Protein AF-A0AAV7Y7M2-F1 (afdb_monomer)

Nearest PDB structures (foldseek):
  2f4o-assembly1_A  TM=9.051E-01  e=4.901E-26  Mus musculus
  2f4m-assembly1_A  TM=9.149E-01  e=8.795E-26  Mus musculus
  1x3z-assembly1_A  TM=7.354E-01  e=5.467E-20  Saccharomyces cerevisiae
  8ebv-assembly1_H  TM=8.041E-01  e=4.216E-08  Homo sapiens
  8ebw-assembly1_H  TM=7.944E-01  e=9.358E-08  Homo sapiens

pLDDT: mean 77.37, std 21.57, range [23.8, 98.81]

Structure (mmCIF, N/CA/C/O backbone):
data_AF-A0AAV7Y7M2-F1
#
_entry.id   AF-A0AAV7Y7M2-F1
#
loop_
_atom_site.group_PDB
_atom_site.id
_atom_site.type_symbol
_atom_site.label_atom_id
_atom_site.label_alt_id
_atom_site.label_comp_id
_atom_site.label_asym_id
_atom_site.label_entity_id
_atom_site.label_seq_id
_atom_site.pdbx_PDB_ins_code
_atom_site.Cartn_x
_atom_site.Cartn_y
_atom_site.Cartn_z
_atom_site.occupancy
_atom_site.B_iso_or_equiv
_atom_site.auth_seq_id
_atom_site.auth_comp_id
_atom_site.auth_asym_id
_atom_site.auth_atom_id
_atom_site.pdbx_PDB_model_num
ATOM 1 N N . MET A 1 1 ? 37.885 30.748 18.394 1.00 51.47 1 MET A N 1
ATOM 2 C CA . MET A 1 1 ? 38.667 31.219 17.235 1.00 51.47 1 MET A CA 1
ATOM 3 C C . MET A 1 1 ? 37.695 31.747 16.184 1.00 51.47 1 MET A C 1
ATOM 5 O O . MET A 1 1 ? 36.644 31.141 15.998 1.00 51.47 1 MET A O 1
ATOM 9 N N . GLU A 1 2 ? 37.983 32.897 15.575 1.00 56.88 2 GLU A N 1
ATOM 10 C CA . GLU A 1 2 ? 37.135 33.511 14.542 1.00 56.88 2 GLU A CA 1
ATOM 11 C C . GLU A 1 2 ? 37.527 33.010 13.152 1.00 56.88 2 GLU A C 1
ATOM 13 O O . GLU A 1 2 ? 38.705 32.950 12.805 1.00 56.88 2 GLU A O 1
ATOM 18 N N . PHE A 1 3 ? 36.530 32.658 12.352 1.00 58.47 3 PHE A N 1
ATOM 19 C CA . PHE A 1 3 ? 36.706 32.152 11.000 1.00 58.47 3 PHE A CA 1
ATOM 20 C C . PHE A 1 3 ? 35.777 32.885 10.052 1.00 58.47 3 PHE A C 1
ATOM 22 O O . PHE A 1 3 ? 34.913 33.660 10.449 1.00 58.47 3 PHE A O 1
ATOM 29 N N . SER A 1 4 ? 35.962 32.659 8.762 1.00 62.00 4 SER A N 1
ATOM 30 C CA . SER A 1 4 ? 35.078 33.212 7.750 1.00 62.00 4 SER A CA 1
ATOM 31 C C . SER A 1 4 ? 35.020 32.307 6.534 1.00 62.00 4 SER A C 1
ATOM 33 O O . SER A 1 4 ? 36.018 31.693 6.160 1.00 62.00 4 SER A O 1
ATOM 35 N N . VAL A 1 5 ? 33.846 32.226 5.920 1.00 58.38 5 VAL A N 1
ATOM 36 C CA . VAL A 1 5 ? 33.665 31.602 4.612 1.00 58.38 5 VAL A CA 1
ATOM 37 C C . VAL A 1 5 ? 33.681 32.708 3.568 1.00 58.38 5 VAL A C 1
ATOM 39 O O . VAL A 1 5 ? 32.891 33.652 3.634 1.00 58.38 5 VAL A O 1
ATOM 42 N N . LYS A 1 6 ? 34.606 32.617 2.615 1.00 59.62 6 LYS A N 1
ATOM 43 C CA . LYS A 1 6 ? 34.730 33.566 1.509 1.00 59.62 6 LYS A CA 1
ATOM 44 C C . LYS A 1 6 ? 34.154 32.956 0.232 1.00 59.62 6 LYS A C 1
ATOM 46 O O . LYS A 1 6 ? 34.454 31.812 -0.102 1.00 59.62 6 LYS A O 1
ATOM 51 N N . TYR A 1 7 ? 33.344 33.734 -0.480 1.00 57.78 7 TYR A N 1
ATOM 52 C CA . TYR A 1 7 ? 32.805 33.395 -1.795 1.00 57.78 7 TYR A CA 1
ATOM 53 C C . TYR A 1 7 ? 32.753 34.652 -2.666 1.00 57.78 7 TYR A C 1
ATOM 55 O O . TYR A 1 7 ? 32.056 35.619 -2.343 1.00 57.78 7 TYR A O 1
ATOM 63 N N . LYS A 1 8 ? 33.501 34.638 -3.778 1.00 65.06 8 LYS A N 1
ATOM 64 C CA . LYS A 1 8 ? 33.769 35.827 -4.607 1.00 65.06 8 LYS A CA 1
ATOM 65 C C . LYS A 1 8 ? 34.342 36.965 -3.735 1.00 65.06 8 LYS A C 1
ATOM 67 O O . LYS A 1 8 ? 35.256 36.724 -2.948 1.00 65.06 8 LYS A O 1
ATOM 72 N N . GLU A 1 9 ? 33.817 38.185 -3.835 1.00 55.78 9 GLU A N 1
ATOM 73 C CA . GLU A 1 9 ? 34.267 39.328 -3.019 1.00 55.78 9 GLU A CA 1
ATOM 74 C C . GLU A 1 9 ? 33.615 39.393 -1.629 1.00 55.78 9 GLU A C 1
ATOM 76 O O . GLU A 1 9 ? 33.976 40.234 -0.808 1.00 55.78 9 GLU A O 1
ATOM 81 N N . ARG A 1 10 ? 32.666 38.495 -1.328 1.00 49.94 10 ARG A N 1
ATOM 82 C CA . ARG A 1 10 ? 31.962 38.482 -0.043 1.00 49.94 10 ARG A CA 1
ATOM 83 C C . ARG A 1 10 ? 32.659 37.555 0.945 1.00 49.94 10 ARG A C 1
ATOM 85 O O . ARG A 1 10 ? 32.963 36.402 0.637 1.00 49.94 10 ARG A O 1
ATOM 92 N N . LYS A 1 11 ? 32.877 38.066 2.155 1.00 59.56 11 LYS A N 1
ATOM 93 C CA . LYS A 1 11 ? 33.480 37.351 3.279 1.00 59.56 11 LYS A CA 1
ATOM 94 C C . LYS A 1 11 ? 32.476 37.309 4.425 1.00 59.56 11 LYS A C 1
ATOM 96 O O . LYS A 1 11 ? 32.002 38.355 4.854 1.00 59.56 11 LYS A O 1
ATOM 101 N N . ILE A 1 12 ? 32.128 36.108 4.877 1.00 55.62 12 ILE A N 1
ATOM 102 C CA . ILE A 1 12 ? 31.074 35.893 5.871 1.00 55.62 12 ILE A CA 1
ATOM 103 C C . ILE A 1 12 ? 31.715 35.299 7.128 1.00 55.62 12 ILE A C 1
ATOM 105 O O . ILE A 1 12 ? 32.116 34.133 7.100 1.00 55.62 12 ILE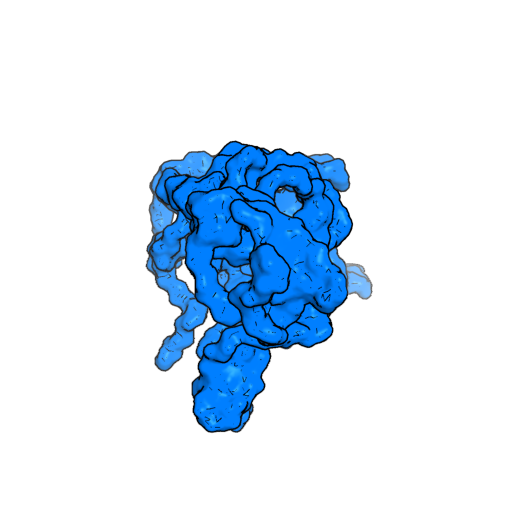 A O 1
ATOM 109 N N . PRO A 1 13 ? 31.878 36.084 8.205 1.00 50.44 13 PRO A N 1
ATOM 110 C CA . PRO A 1 13 ? 32.515 35.617 9.428 1.00 50.44 13 PRO A CA 1
ATOM 111 C C . PRO A 1 13 ? 31.592 34.711 10.253 1.00 50.44 13 PRO A C 1
ATOM 113 O O . PRO A 1 13 ? 30.372 34.862 10.238 1.00 50.44 13 PRO A O 1
ATOM 116 N N . PHE A 1 14 ? 32.188 33.777 10.990 1.00 49.78 14 PHE A N 1
ATOM 117 C CA . PHE A 1 14 ? 31.533 32.902 11.956 1.00 49.78 14 PHE A CA 1
ATOM 118 C C . PHE A 1 14 ? 32.547 32.454 13.022 1.00 49.78 14 PHE A C 1
ATOM 120 O O . PHE A 1 14 ? 33.736 32.290 12.747 1.00 49.78 14 PHE A O 1
ATOM 127 N N . VAL A 1 15 ? 32.107 32.300 14.269 1.00 46.91 15 VAL A N 1
ATOM 128 C CA . VAL A 1 15 ? 33.004 32.037 15.410 1.00 46.91 15 VAL A CA 1
ATOM 129 C C . VAL A 1 15 ? 32.936 30.575 15.795 1.00 46.91 15 VAL A C 1
ATOM 131 O O . VAL A 1 15 ? 31.907 29.937 15.629 1.00 46.91 15 VAL A O 1
ATOM 134 N N . LEU A 1 16 ? 34.026 30.026 16.318 1.00 49.97 16 LEU A N 1
ATOM 135 C CA . LEU A 1 16 ? 34.132 28.620 16.662 1.00 49.97 16 LEU A CA 1
ATOM 136 C C . LEU A 1 16 ? 34.765 28.454 18.052 1.00 49.97 16 LEU A C 1
ATOM 138 O O . LEU A 1 16 ? 35.896 28.887 18.271 1.00 49.97 16 LEU A O 1
ATOM 142 N N . LYS A 1 17 ? 34.049 27.867 19.018 1.00 51.28 17 LYS A N 1
ATOM 143 C CA . LYS A 1 17 ? 34.602 27.517 20.350 1.00 51.28 17 LYS A CA 1
ATOM 144 C C . LYS A 1 17 ? 35.594 26.311 20.257 1.00 51.28 17 LYS A C 1
ATOM 146 O O . LYS A 1 17 ? 35.576 25.577 19.266 1.00 51.28 17 LYS A O 1
ATOM 151 N N . PRO A 1 18 ? 36.488 26.116 21.249 1.00 43.56 18 PRO A N 1
ATOM 152 C CA . PRO A 1 18 ? 37.684 25.259 21.118 1.00 43.56 18 PRO A CA 1
ATOM 153 C C . PRO A 1 18 ? 37.444 23.740 21.054 1.00 43.56 18 PRO A C 1
ATOM 155 O O . PRO A 1 18 ? 38.282 23.005 20.556 1.00 43.56 18 PRO A O 1
ATOM 158 N N . GLU A 1 19 ? 36.308 23.258 21.555 1.00 44.62 19 GLU A N 1
ATOM 159 C CA . GLU A 1 19 ? 36.073 21.832 21.862 1.00 44.62 19 GLU A CA 1
ATOM 160 C C . GLU A 1 19 ? 35.420 21.051 20.706 1.00 44.62 19 GLU A C 1
ATOM 162 O O . GLU A 1 19 ? 35.136 19.854 20.815 1.00 44.62 19 GLU A O 1
ATOM 167 N N . THR A 1 20 ? 35.062 21.738 19.623 1.00 48.12 20 THR A N 1
ATOM 168 C CA . THR A 1 20 ? 33.999 21.234 18.755 1.00 48.12 20 THR A CA 1
ATOM 169 C C . THR A 1 20 ? 34.408 20.052 17.898 1.00 48.12 20 THR A C 1
ATOM 171 O O . THR A 1 20 ? 35.504 20.004 17.367 1.00 48.12 20 THR A O 1
ATOM 174 N N . SER A 1 21 ? 33.497 19.119 17.651 1.00 44.38 21 SER A N 1
ATOM 175 C CA . SER A 1 21 ? 33.827 17.904 16.907 1.00 44.38 21 SER A CA 1
ATOM 176 C C . SER A 1 21 ? 33.782 18.107 15.392 1.00 44.38 21 SER A C 1
ATOM 178 O O . SER A 1 21 ? 32.763 18.543 14.898 1.00 44.38 21 SER A O 1
ATOM 180 N N . VAL A 1 22 ? 34.794 17.688 14.621 1.00 44.69 22 VAL A N 1
ATOM 181 C CA . VAL A 1 22 ? 34.881 17.749 13.132 1.00 44.69 22 VAL A CA 1
ATOM 182 C C . VAL A 1 22 ? 33.550 17.601 12.359 1.00 44.69 22 VAL A C 1
ATOM 184 O O . VAL A 1 22 ? 33.340 18.244 11.328 1.00 44.69 22 VAL A O 1
ATOM 187 N N . LEU A 1 23 ? 32.636 16.752 12.835 1.00 47.41 23 LEU A N 1
ATOM 188 C CA . LEU A 1 23 ? 31.330 16.503 12.228 1.00 47.41 23 LEU A CA 1
ATOM 189 C C . LEU A 1 23 ? 30.366 17.696 12.311 1.00 47.41 23 LEU A C 1
ATOM 191 O O . LEU A 1 23 ? 29.578 17.910 11.390 1.00 47.41 23 LEU A O 1
ATOM 195 N N . GLU A 1 24 ? 30.426 18.500 13.367 1.00 47.78 24 GLU A N 1
ATOM 196 C CA . GLU A 1 24 ? 29.650 19.734 13.432 1.00 47.78 24 GLU A CA 1
ATOM 197 C C . GLU A 1 24 ? 30.110 20.717 12.330 1.00 47.78 24 GLU A C 1
ATOM 199 O O . GLU A 1 24 ? 29.278 21.491 11.878 1.00 47.78 24 GLU A O 1
ATOM 204 N N . LEU A 1 25 ? 31.360 20.645 11.811 1.00 47.59 25 LEU A N 1
ATOM 205 C CA . LEU A 1 25 ? 32.115 21.635 10.954 1.00 47.59 25 LEU A CA 1
ATOM 206 C C . LEU A 1 25 ? 31.560 21.606 9.605 1.00 47.59 25 LEU A C 1
ATOM 208 O O . LEU A 1 25 ? 31.124 22.600 9.047 1.00 47.59 25 LEU A O 1
ATOM 212 N N . LYS A 1 26 ? 31.516 20.363 9.189 1.00 48.69 26 LYS A N 1
ATOM 213 C CA . LYS A 1 26 ? 30.744 19.863 8.110 1.00 48.69 26 LYS A CA 1
ATOM 214 C C . LYS A 1 26 ? 29.334 20.442 8.231 1.00 48.69 26 LYS A C 1
ATOM 216 O O . LYS A 1 26 ? 28.965 21.186 7.342 1.00 48.69 26 LYS A O 1
ATOM 221 N N . LYS A 1 27 ? 28.587 20.279 9.330 1.00 48.31 27 LYS A N 1
ATOM 222 C CA . LYS A 1 27 ? 27.229 20.866 9.435 1.00 48.31 27 LYS A CA 1
ATOM 223 C C . LYS A 1 27 ? 27.188 22.402 9.320 1.00 48.31 27 LYS A C 1
ATOM 225 O O . LYS A 1 27 ? 26.330 22.890 8.595 1.00 48.31 27 LYS A O 1
ATOM 230 N N . ILE A 1 28 ? 28.091 23.159 9.955 1.00 49.28 28 ILE A N 1
ATOM 231 C CA . ILE A 1 28 ? 28.124 24.634 9.856 1.00 49.28 28 ILE A CA 1
ATOM 232 C C . ILE A 1 28 ? 28.475 25.090 8.435 1.00 49.28 28 ILE A C 1
ATOM 234 O O . ILE A 1 28 ? 27.757 25.898 7.856 1.00 49.28 28 ILE A O 1
ATOM 238 N N . LEU A 1 29 ? 29.516 24.533 7.820 1.00 47.22 29 LEU A N 1
ATOM 239 C CA . LEU A 1 29 ? 29.937 24.883 6.458 1.00 47.22 29 LEU A CA 1
ATOM 240 C C . LEU A 1 29 ? 28.923 24.422 5.406 1.00 47.22 29 LEU A C 1
ATOM 242 O O . LEU A 1 29 ? 28.652 25.137 4.443 1.00 47.22 29 LEU A O 1
ATOM 246 N N . PHE A 1 30 ? 28.296 23.264 5.625 1.00 51.19 30 PHE A N 1
ATOM 247 C CA . PHE A 1 30 ? 27.217 22.748 4.784 1.00 51.19 30 PHE A CA 1
ATOM 248 C C . PHE A 1 30 ? 25.894 23.512 4.979 1.00 51.19 30 PHE A C 1
ATOM 250 O O . PHE A 1 30 ? 25.043 23.472 4.092 1.00 51.19 30 PHE A O 1
ATOM 257 N N . SER A 1 31 ? 25.724 24.257 6.081 1.00 45.84 31 SER A N 1
ATOM 258 C CA . SER A 1 31 ? 24.527 25.075 6.342 1.00 45.84 31 SER A CA 1
ATOM 259 C C . SER A 1 31 ? 24.452 26.358 5.502 1.00 45.84 31 SER A C 1
ATOM 261 O O . SER A 1 31 ? 23.353 26.875 5.287 1.00 45.84 31 SER A O 1
ATOM 263 N N . TYR A 1 32 ? 25.570 26.811 4.913 1.00 50.53 32 TYR A N 1
ATOM 264 C CA . TYR A 1 32 ? 25.621 27.897 3.914 1.00 50.53 32 TYR A CA 1
ATOM 265 C C . TYR A 1 32 ? 25.177 27.416 2.520 1.00 50.53 32 TYR A C 1
ATOM 267 O O . TYR A 1 32 ? 25.826 27.639 1.498 1.00 50.53 32 TYR A O 1
ATOM 275 N N . SER A 1 33 ? 24.035 26.738 2.521 1.00 42.16 33 SER A N 1
ATOM 276 C CA . SER A 1 33 ? 23.368 25.951 1.476 1.00 42.16 33 SER A CA 1
ATOM 277 C C . SER A 1 33 ? 23.138 26.640 0.122 1.00 42.16 33 SER A C 1
ATOM 279 O O . SER A 1 33 ? 22.814 25.960 -0.846 1.00 42.16 33 SER A O 1
ATOM 281 N N . ASN A 1 34 ? 23.363 27.953 0.014 1.00 42.12 34 ASN A N 1
ATOM 282 C CA . ASN A 1 34 ? 23.195 28.711 -1.232 1.00 42.12 34 ASN A CA 1
ATOM 283 C C . ASN A 1 34 ? 24.489 28.901 -2.039 1.00 42.12 34 ASN A C 1
ATOM 285 O O . ASN A 1 34 ? 24.455 29.495 -3.116 1.00 42.12 34 ASN A O 1
ATOM 289 N N . ILE A 1 35 ? 25.632 28.419 -1.545 1.00 46.06 35 ILE A N 1
ATOM 290 C CA . ILE A 1 35 ? 26.896 28.440 -2.285 1.00 46.06 35 ILE A CA 1
ATOM 291 C C . ILE A 1 35 ? 27.369 26.989 -2.442 1.00 46.06 35 ILE A C 1
ATOM 293 O O . ILE A 1 35 ? 27.536 26.308 -1.431 1.00 46.06 35 ILE A O 1
ATOM 297 N N . PRO A 1 36 ? 27.604 26.481 -3.664 1.00 47.09 36 PRO A N 1
ATOM 298 C CA . PRO A 1 36 ? 28.130 25.130 -3.855 1.00 47.09 36 PRO A CA 1
ATOM 299 C C . PRO A 1 36 ? 29.451 24.925 -3.097 1.00 47.09 36 PRO A C 1
ATOM 301 O O . PRO A 1 36 ? 30.331 25.780 -3.140 1.00 47.09 36 PRO A O 1
ATOM 304 N N . HIS A 1 37 ? 29.610 23.792 -2.408 1.00 50.22 37 HIS A N 1
ATOM 305 C CA . HIS A 1 37 ? 30.731 23.550 -1.478 1.00 50.22 37 HIS A CA 1
ATOM 306 C C . HIS A 1 37 ? 32.125 23.558 -2.138 1.00 50.22 37 HIS A C 1
ATOM 308 O O . HIS A 1 37 ? 33.114 23.893 -1.489 1.00 50.22 37 HIS A O 1
ATOM 314 N N . GLN A 1 38 ? 32.179 23.283 -3.442 1.00 50.81 38 GLN A N 1
ATOM 315 C CA . GLN A 1 38 ? 33.366 23.373 -4.307 1.00 50.81 38 GLN A CA 1
ATOM 316 C C . GLN A 1 38 ? 33.784 24.827 -4.605 1.00 50.81 38 GLN A C 1
ATOM 318 O O . GLN A 1 38 ? 34.794 25.080 -5.244 1.00 50.81 38 GLN A O 1
ATOM 323 N N . LEU A 1 39 ? 32.980 25.809 -4.188 1.00 45.09 39 LEU A N 1
ATOM 324 C CA . LEU A 1 39 ? 33.184 27.223 -4.506 1.00 45.09 39 LEU A CA 1
ATOM 325 C C . LEU A 1 39 ? 33.380 28.092 -3.259 1.00 45.09 39 LEU A C 1
ATOM 327 O O . LEU A 1 39 ? 33.570 29.298 -3.380 1.00 45.09 39 LEU A O 1
ATOM 331 N N . GLN A 1 40 ? 33.318 27.511 -2.063 1.00 56.25 40 GLN A N 1
ATOM 332 C CA . GLN A 1 40 ? 33.520 28.225 -0.804 1.00 56.25 40 GLN A CA 1
ATOM 333 C C . GLN A 1 40 ? 34.990 28.086 -0.345 1.00 56.25 40 GLN A C 1
ATOM 335 O O . GLN A 1 40 ? 35.572 27.019 -0.504 1.00 56.25 40 GLN A O 1
ATOM 340 N N . ILE A 1 41 ? 35.601 29.128 0.236 1.00 57.19 41 ILE A N 1
ATOM 341 C CA . ILE A 1 41 ? 36.977 29.076 0.781 1.00 57.19 41 ILE A CA 1
ATOM 342 C C . ILE A 1 41 ? 36.940 29.385 2.278 1.00 57.19 41 ILE A C 1
ATOM 344 O O . ILE A 1 41 ? 36.429 30.432 2.683 1.00 57.19 41 ILE A O 1
ATOM 348 N N . LEU A 1 42 ? 37.483 28.491 3.109 1.00 60.66 42 LEU A N 1
ATOM 349 C CA . LEU A 1 42 ? 37.552 28.702 4.557 1.00 60.66 42 LEU A CA 1
ATOM 350 C C . LEU A 1 42 ? 38.788 29.536 4.903 1.00 60.66 42 LEU A C 1
ATOM 352 O O . LEU A 1 42 ? 39.902 29.169 4.546 1.00 60.66 42 LEU A O 1
ATOM 356 N N . VAL A 1 43 ? 38.608 30.641 5.623 1.00 54.78 43 VAL A N 1
ATOM 357 C CA . VAL A 1 43 ? 39.676 31.604 5.928 1.00 54.78 43 VAL A CA 1
ATOM 358 C C . VAL A 1 43 ? 39.725 31.879 7.430 1.00 54.78 43 VAL A C 1
ATOM 360 O O . VAL A 1 43 ? 38.694 32.139 8.054 1.00 54.78 43 VAL A O 1
ATOM 363 N N . SER A 1 44 ? 40.932 31.860 7.999 1.00 61.62 44 SER A N 1
ATOM 364 C CA . SER A 1 44 ? 41.218 32.207 9.398 1.00 61.62 44 SER A CA 1
ATOM 365 C C . SER A 1 44 ? 42.298 33.271 9.427 1.00 61.62 44 SER A C 1
ATOM 367 O O . SER A 1 44 ? 43.332 33.089 8.794 1.00 61.62 44 SER A O 1
ATOM 369 N N . ASN A 1 45 ? 42.077 34.364 10.160 1.00 59.62 45 ASN A N 1
ATOM 370 C CA . ASN A 1 45 ? 43.029 35.480 10.264 1.00 59.62 45 ASN A CA 1
ATOM 371 C C . ASN A 1 45 ? 43.577 35.937 8.894 1.00 59.62 45 ASN A C 1
ATOM 373 O O . ASN A 1 45 ? 44.780 36.096 8.721 1.00 59.62 45 ASN A O 1
ATOM 377 N N . GLU A 1 46 ? 42.684 36.086 7.907 1.00 56.47 46 GLU A N 1
ATOM 378 C CA . GLU A 1 46 ? 42.989 36.482 6.514 1.00 56.47 46 GLU A CA 1
ATOM 379 C C . GLU A 1 46 ? 43.801 35.474 5.673 1.00 56.47 46 GLU A C 1
ATOM 381 O O . GLU A 1 46 ? 44.001 35.707 4.483 1.00 56.47 46 GLU A O 1
ATOM 386 N N . GLN A 1 47 ? 44.202 34.325 6.224 1.00 52.56 47 GLN A N 1
ATOM 387 C CA . GLN A 1 47 ? 44.908 33.273 5.485 1.00 52.56 47 GLN A CA 1
ATOM 388 C C . GLN A 1 47 ? 43.934 32.157 5.057 1.00 52.56 47 GLN A C 1
ATOM 390 O O . GLN A 1 47 ? 43.164 31.656 5.891 1.00 52.56 47 GLN A O 1
ATOM 395 N N . PRO A 1 48 ? 43.908 31.769 3.767 1.00 57.81 48 PRO A N 1
ATOM 396 C CA . PRO A 1 48 ? 43.058 30.684 3.295 1.00 57.81 48 PRO A CA 1
ATOM 397 C C . PRO A 1 48 ? 43.548 29.334 3.825 1.00 57.81 48 PRO A C 1
ATOM 399 O O . PRO A 1 48 ? 44.735 29.030 3.831 1.00 57.81 48 PRO A O 1
ATOM 402 N N . LEU A 1 49 ? 42.596 28.526 4.282 1.00 53.12 49 LEU A N 1
ATOM 403 C CA . LEU A 1 49 ? 42.806 27.200 4.865 1.00 53.12 49 LEU A CA 1
ATOM 404 C C . LEU A 1 49 ? 42.365 26.070 3.917 1.00 53.12 49 LEU A C 1
ATOM 406 O O . LEU A 1 49 ? 42.482 24.905 4.283 1.00 53.12 49 LEU A O 1
ATOM 410 N N . SER A 1 50 ? 41.834 26.414 2.738 1.00 55.25 50 SER A N 1
ATOM 411 C CA . SER A 1 50 ? 41.473 25.519 1.625 1.00 55.25 50 SER A CA 1
ATOM 412 C C . SER A 1 50 ? 42.072 26.016 0.311 1.00 55.25 50 SER A C 1
ATOM 414 O O . SER A 1 50 ? 42.340 27.211 0.175 1.00 55.25 50 SER A O 1
ATOM 416 N N . ASN A 1 51 ? 42.232 25.119 -0.666 1.00 51.38 51 ASN A N 1
ATOM 417 C CA . ASN A 1 51 ? 42.651 25.452 -2.032 1.00 51.38 51 ASN A CA 1
ATOM 41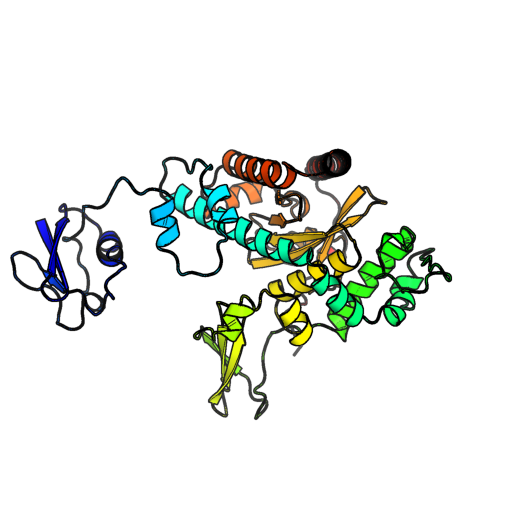8 C C . ASN A 1 51 ? 41.481 26.033 -2.868 1.00 51.38 51 ASN A C 1
ATOM 420 O O . ASN A 1 51 ? 40.330 26.071 -2.427 1.00 51.38 51 ASN A O 1
ATOM 424 N N . GLU A 1 52 ? 41.771 26.515 -4.082 1.00 47.31 52 GLU A N 1
ATOM 425 C CA . GLU A 1 52 ? 40.804 27.220 -4.950 1.00 47.31 52 GLU A CA 1
ATOM 426 C C . GLU A 1 52 ? 39.683 26.326 -5.524 1.00 47.31 52 GLU A C 1
ATOM 428 O O . GLU A 1 52 ? 38.757 26.833 -6.153 1.00 47.31 52 GLU A O 1
ATOM 433 N N . MET A 1 53 ? 39.731 25.011 -5.274 1.00 42.31 53 MET A N 1
ATOM 434 C CA . MET A 1 53 ? 38.693 24.034 -5.646 1.00 42.31 53 MET A CA 1
ATOM 435 C C . MET A 1 53 ? 37.618 23.828 -4.559 1.00 42.31 53 MET A C 1
ATOM 437 O O . MET A 1 53 ? 36.695 23.031 -4.736 1.00 42.31 53 MET A O 1
ATOM 441 N N . GLY A 1 54 ? 37.710 24.566 -3.448 1.00 51.56 54 GLY A N 1
ATOM 442 C CA . GLY A 1 54 ? 36.671 24.667 -2.429 1.00 51.56 54 GLY A CA 1
ATOM 443 C C . GLY A 1 54 ? 36.873 23.797 -1.186 1.00 51.56 54 GLY A C 1
ATOM 444 O O . GLY A 1 54 ? 37.893 23.148 -0.984 1.00 51.56 54 GLY A O 1
ATOM 445 N N . ILE A 1 55 ? 35.877 23.798 -0.299 1.00 47.78 55 ILE A N 1
ATOM 446 C CA . ILE A 1 55 ? 35.965 23.210 1.052 1.00 47.78 55 ILE A CA 1
ATOM 447 C C . ILE A 1 55 ? 35.886 21.670 1.032 1.00 47.78 55 ILE A C 1
ATOM 449 O O . ILE A 1 55 ? 36.217 21.003 2.013 1.00 47.78 55 ILE A O 1
ATOM 453 N N . CYS A 1 56 ? 35.446 21.081 -0.081 1.00 44.12 56 CYS A N 1
ATOM 454 C CA . CYS A 1 56 ? 35.251 19.636 -0.210 1.00 44.12 56 CYS A CA 1
ATOM 455 C C . CYS A 1 56 ? 36.535 18.809 -0.024 1.00 44.12 56 CYS A C 1
ATOM 457 O O . CYS A 1 56 ? 36.421 17.648 0.363 1.00 44.12 56 CYS A O 1
ATOM 459 N N . ASP A 1 57 ? 37.710 19.418 -0.210 1.00 44.12 57 ASP A N 1
ATOM 460 C CA . ASP A 1 57 ? 39.013 18.751 -0.106 1.00 44.12 57 ASP A CA 1
ATOM 461 C C . ASP A 1 57 ? 39.722 18.978 1.248 1.00 44.12 57 ASP A C 1
ATOM 463 O O . ASP A 1 57 ? 40.837 18.497 1.447 1.00 44.12 57 ASP A O 1
ATOM 467 N N . ILE A 1 58 ? 39.110 19.692 2.210 1.00 43.81 58 ILE A N 1
ATOM 468 C CA . ILE A 1 58 ? 39.711 19.864 3.544 1.00 43.81 58 ILE A CA 1
ATOM 469 C C . ILE A 1 58 ? 39.467 18.612 4.401 1.00 43.81 58 ILE A C 1
ATOM 471 O O . ILE A 1 58 ? 38.342 18.337 4.834 1.00 43.81 58 ILE A O 1
ATOM 475 N N . GLU A 1 59 ? 40.539 17.904 4.761 1.00 41.69 59 GLU A N 1
ATOM 476 C CA . GLU A 1 59 ? 40.530 16.999 5.913 1.00 41.69 59 GLU A CA 1
ATOM 477 C C . GLU A 1 59 ? 40.361 17.821 7.200 1.00 41.69 59 GLU A C 1
ATOM 479 O O . GLU A 1 59 ? 41.283 18.444 7.721 1.00 41.69 59 GLU A O 1
ATOM 484 N N . PHE A 1 60 ? 39.125 17.895 7.688 1.00 42.62 60 PHE A N 1
ATOM 485 C CA . PHE A 1 60 ? 38.789 18.706 8.850 1.00 42.62 60 PHE A CA 1
ATOM 486 C C . PHE A 1 60 ? 39.292 18.078 10.149 1.00 42.62 60 PHE A C 1
ATOM 488 O O . PHE A 1 60 ? 38.806 17.026 10.554 1.00 42.62 60 PHE A O 1
ATOM 495 N N . THR A 1 61 ? 40.202 18.761 10.837 1.00 39.28 61 THR A N 1
ATOM 496 C CA . THR A 1 61 ? 40.551 18.509 12.241 1.00 39.28 61 THR A CA 1
ATOM 497 C C . THR A 1 61 ? 39.831 19.488 13.178 1.00 39.28 61 THR A C 1
ATOM 499 O O . THR A 1 61 ? 39.305 20.523 12.766 1.00 39.28 61 THR A O 1
ATOM 502 N N . LYS A 1 62 ? 39.718 19.068 14.441 1.00 32.47 62 LYS A N 1
ATOM 503 C CA . LYS A 1 62 ? 38.700 19.419 15.447 1.00 32.47 62 LYS A CA 1
ATOM 504 C C . LYS A 1 62 ? 38.581 20.916 15.798 1.00 32.47 62 LYS A C 1
ATOM 506 O O . LYS A 1 62 ? 37.522 21.372 16.198 1.00 32.47 62 LYS A O 1
ATOM 511 N N . ASP A 1 63 ? 39.591 21.734 15.556 1.00 35.31 63 ASP A N 1
ATOM 512 C CA . ASP A 1 63 ? 39.682 23.040 16.229 1.00 35.31 63 ASP A CA 1
ATOM 513 C C . ASP A 1 63 ? 38.762 24.157 15.691 1.00 35.31 63 ASP A C 1
ATOM 515 O O . ASP A 1 63 ? 38.754 25.271 16.217 1.00 35.31 63 ASP A O 1
ATOM 519 N N . LYS A 1 64 ? 37.957 23.903 14.652 1.00 33.44 64 LYS A N 1
ATOM 520 C CA . LYS A 1 64 ? 37.250 24.962 13.918 1.00 33.44 64 LYS A CA 1
ATOM 521 C C . LYS A 1 64 ? 35.721 24.813 13.906 1.00 33.44 64 LYS A C 1
ATOM 523 O O . LYS A 1 64 ? 35.220 24.674 12.817 1.00 33.44 64 LYS A O 1
ATOM 528 N N . LEU A 1 65 ? 34.916 24.869 14.983 1.00 33.62 65 LEU A N 1
ATOM 529 C CA . LEU A 1 65 ? 33.452 24.664 14.814 1.00 33.62 65 LEU A CA 1
ATOM 530 C C . LEU A 1 65 ? 32.300 25.207 15.730 1.00 33.62 65 LEU A C 1
ATOM 532 O O . LEU A 1 65 ? 31.127 25.084 15.413 1.00 33.62 65 LEU A O 1
ATOM 536 N N . LEU A 1 66 ? 32.491 25.808 16.879 1.00 26.27 66 LEU A N 1
ATOM 537 C CA . LEU A 1 66 ? 31.398 25.805 17.875 1.00 26.27 66 LEU A CA 1
ATOM 538 C C . LEU A 1 66 ? 30.236 26.862 17.820 1.00 26.27 66 LEU A C 1
ATOM 540 O O . LEU A 1 66 ? 29.800 27.254 18.899 1.00 26.27 66 LEU A O 1
ATOM 544 N N . HIS A 1 67 ? 29.652 27.331 16.697 1.00 26.95 67 HIS A N 1
ATOM 545 C CA . HIS A 1 67 ? 28.514 28.307 16.784 1.00 26.95 67 HIS A CA 1
ATOM 546 C C . HIS A 1 67 ? 27.359 28.248 15.739 1.00 26.95 67 HIS A C 1
ATOM 548 O O . HIS A 1 67 ? 27.284 29.112 14.871 1.00 26.95 67 HIS A O 1
ATOM 554 N N . LEU A 1 68 ? 26.345 27.378 15.896 1.00 23.80 68 LEU A N 1
ATOM 555 C CA . LEU A 1 68 ? 25.011 27.558 15.266 1.00 23.80 68 LEU A CA 1
ATOM 556 C C . LEU A 1 68 ? 23.877 26.982 16.144 1.00 23.80 68 LEU A C 1
ATOM 558 O O . LEU A 1 68 ? 23.708 25.768 16.201 1.00 23.80 68 LEU A O 1
ATOM 562 N N . THR A 1 69 ? 23.068 27.833 16.790 1.00 25.55 69 THR A N 1
ATOM 563 C CA . THR A 1 69 ? 21.807 27.430 17.455 1.00 25.55 69 THR A CA 1
ATOM 564 C C . THR A 1 69 ? 20.848 28.619 17.617 1.00 25.55 69 THR A C 1
ATOM 566 O O . THR A 1 69 ? 21.298 29.685 18.027 1.00 25.55 69 THR A O 1
ATOM 569 N N . ILE A 1 70 ? 19.546 28.337 17.430 1.00 25.36 70 ILE A N 1
ATOM 570 C CA . ILE A 1 70 ? 18.323 29.086 17.820 1.00 25.36 70 ILE A CA 1
ATOM 571 C C . ILE A 1 70 ? 17.731 30.024 16.742 1.00 25.36 70 ILE A C 1
ATOM 573 O O . ILE A 1 70 ? 18.446 30.773 16.093 1.00 25.36 70 ILE A O 1
ATOM 577 N N . ASP A 1 71 ? 16.403 29.919 16.586 1.00 24.47 71 ASP A N 1
ATOM 578 C CA . ASP A 1 71 ? 15.477 30.601 15.663 1.00 24.47 71 ASP A CA 1
ATOM 579 C C . ASP A 1 71 ? 15.532 30.208 14.181 1.00 24.47 71 ASP A C 1
ATOM 581 O O . ASP A 1 71 ? 16.217 30.810 13.366 1.00 24.47 71 ASP A O 1
ATOM 585 N N . SER A 1 72 ? 14.714 29.230 13.779 1.00 30.69 72 SER A N 1
ATOM 586 C CA . SER A 1 72 ? 14.188 29.239 12.408 1.00 30.69 72 SER A CA 1
ATOM 587 C C . SER A 1 72 ? 12.735 28.784 12.372 1.00 30.69 72 SER A C 1
ATOM 589 O O . SER A 1 72 ? 12.364 27.687 12.790 1.00 30.69 72 SER A O 1
ATOM 591 N N . ASN A 1 73 ? 11.935 29.721 11.880 1.00 34.19 73 ASN A N 1
ATOM 592 C CA . ASN A 1 73 ? 10.540 29.631 11.504 1.00 34.19 73 ASN A CA 1
ATOM 593 C C . ASN A 1 73 ? 10.323 28.397 10.606 1.00 34.19 73 ASN A C 1
ATOM 595 O O . ASN A 1 73 ? 11.126 28.143 9.706 1.00 34.19 73 ASN A O 1
ATOM 599 N N . VAL A 1 74 ? 9.262 27.620 10.846 1.00 32.06 74 VAL A N 1
ATOM 600 C CA . VAL A 1 74 ? 8.970 26.359 10.129 1.00 32.06 74 VAL A CA 1
ATOM 601 C C . VAL A 1 74 ? 8.982 26.567 8.604 1.00 32.06 74 VAL A C 1
ATOM 603 O O . VAL A 1 74 ? 9.479 25.716 7.866 1.00 32.06 74 VAL A O 1
ATOM 606 N N . ASP A 1 75 ? 8.566 27.746 8.137 1.00 32.59 75 ASP A N 1
ATOM 607 C CA . ASP A 1 75 ? 8.595 28.154 6.727 1.00 32.59 75 ASP A CA 1
ATOM 608 C C . ASP A 1 75 ? 10.009 28.243 6.119 1.00 32.59 75 ASP A C 1
ATOM 610 O O . ASP A 1 75 ? 10.205 27.975 4.931 1.00 32.59 75 ASP A O 1
ATOM 614 N N . GLU A 1 76 ? 11.025 28.570 6.918 1.00 34.59 76 GLU A N 1
ATOM 615 C CA . GLU A 1 76 ? 12.420 28.669 6.472 1.00 34.59 76 GLU A CA 1
ATOM 616 C C . GLU A 1 76 ? 13.101 27.295 6.383 1.00 34.59 76 GLU A C 1
ATOM 618 O O . GLU A 1 76 ? 13.992 27.075 5.564 1.00 34.59 76 GLU A O 1
ATOM 623 N N . VAL A 1 77 ? 12.661 26.341 7.207 1.00 34.66 77 VAL A N 1
ATOM 624 C CA . VAL A 1 77 ? 13.096 24.943 7.117 1.00 34.66 77 VAL A CA 1
ATOM 625 C C . VAL A 1 77 ? 12.429 24.281 5.913 1.00 34.66 77 VAL A C 1
ATOM 627 O O . VAL A 1 77 ? 13.102 23.607 5.139 1.00 34.66 77 VAL A O 1
ATOM 630 N N . LEU A 1 78 ? 11.133 24.528 5.694 1.00 32.12 78 LEU A N 1
ATOM 631 C CA . LEU A 1 78 ? 10.372 23.968 4.575 1.00 32.12 78 LEU A CA 1
ATOM 632 C C . LEU A 1 78 ? 10.791 24.523 3.200 1.00 32.12 78 LEU A C 1
ATOM 634 O O . LEU A 1 78 ? 10.707 23.788 2.217 1.00 32.12 78 LEU A O 1
ATOM 638 N N . SER A 1 79 ? 11.274 25.769 3.117 1.00 34.75 79 SER A N 1
ATOM 639 C CA . SER A 1 79 ? 11.736 26.396 1.863 1.00 34.75 79 SER A CA 1
ATOM 640 C C . SER A 1 79 ? 13.122 25.935 1.389 1.00 34.75 79 SER A C 1
ATOM 642 O O . SER A 1 79 ? 13.471 26.144 0.230 1.00 34.75 79 SER A O 1
ATOM 644 N N . LYS A 1 80 ? 13.901 25.262 2.248 1.00 35.00 80 LYS A N 1
ATOM 645 C CA . LYS A 1 80 ? 15.242 24.731 1.930 1.00 35.00 80 LYS A CA 1
ATOM 646 C C . LYS A 1 80 ? 15.219 23.329 1.304 1.00 35.00 80 LYS A C 1
ATOM 648 O O . LYS A 1 80 ? 16.278 22.773 1.012 1.00 35.00 80 LYS A O 1
ATOM 653 N N . PHE A 1 81 ? 14.040 22.736 1.096 1.00 34.50 81 PHE A N 1
ATOM 654 C CA . PHE A 1 81 ? 13.899 21.423 0.463 1.00 34.50 81 PHE A CA 1
ATOM 655 C C . PHE A 1 81 ? 13.500 21.564 -1.014 1.00 34.50 81 PHE A C 1
ATOM 657 O O . PHE A 1 81 ? 12.605 22.349 -1.317 1.00 34.50 81 PHE A O 1
ATOM 664 N N . PRO A 1 82 ? 14.131 20.808 -1.936 1.00 31.45 82 PRO A N 1
ATOM 665 C CA . PRO A 1 82 ? 13.906 20.953 -3.371 1.00 31.45 82 PRO A CA 1
ATOM 666 C C . PRO A 1 82 ? 12.433 20.737 -3.725 1.00 31.45 82 PRO A C 1
ATOM 668 O O . PRO A 1 82 ? 11.813 19.779 -3.254 1.00 31.45 82 PRO A O 1
ATOM 671 N N . GLU A 1 83 ? 11.901 21.644 -4.546 1.00 32.81 83 GLU A N 1
ATOM 672 C CA . GLU A 1 83 ? 10.523 21.651 -5.028 1.00 32.81 83 GLU A CA 1
ATOM 673 C C . GLU A 1 83 ? 10.178 20.324 -5.713 1.00 32.81 83 GLU A C 1
ATOM 675 O O . GLU A 1 83 ? 10.552 20.036 -6.846 1.00 32.81 83 GLU A O 1
ATOM 680 N N . GLY A 1 84 ? 9.459 19.496 -4.965 1.00 37.12 84 GLY A N 1
ATOM 681 C CA . GLY A 1 84 ? 8.756 18.312 -5.423 1.00 37.12 84 GLY A CA 1
ATOM 682 C C . GLY A 1 84 ? 7.465 18.232 -4.622 1.00 37.12 84 GLY A C 1
ATOM 683 O O . GLY A 1 84 ? 7.418 17.547 -3.605 1.00 37.12 84 GLY A O 1
ATOM 684 N N . GLU A 1 85 ? 6.491 19.043 -5.042 1.00 41.53 85 GLU A N 1
ATOM 685 C CA . GLU A 1 85 ? 5.070 19.039 -4.662 1.00 41.53 85 GLU A CA 1
ATOM 686 C C . GLU A 1 85 ? 4.755 18.743 -3.186 1.00 41.53 85 GLU A C 1
ATOM 688 O O . GLU A 1 85 ? 4.112 17.751 -2.848 1.00 41.53 85 GLU A O 1
ATOM 693 N N . VAL A 1 86 ? 5.139 19.663 -2.296 1.00 36.59 86 VAL A N 1
ATOM 694 C CA . VAL A 1 86 ? 4.343 19.885 -1.081 1.00 36.59 86 VAL A CA 1
ATOM 695 C C . VAL A 1 86 ? 3.348 20.997 -1.410 1.00 36.59 86 VAL A C 1
ATOM 697 O O . VAL A 1 86 ? 3.740 22.161 -1.528 1.00 36.59 86 VAL A O 1
ATOM 700 N N . THR A 1 87 ? 2.076 20.653 -1.626 1.00 41.66 87 THR A N 1
ATOM 701 C CA . THR A 1 87 ? 1.020 21.630 -1.931 1.00 41.66 87 THR A CA 1
ATOM 702 C C . THR A 1 87 ? 0.860 22.627 -0.776 1.00 41.66 87 THR A C 1
ATOM 704 O O . THR A 1 87 ? 1.161 22.325 0.382 1.00 41.66 87 THR A O 1
ATOM 707 N N . ASN A 1 88 ? 0.340 23.827 -1.054 1.00 36.12 88 ASN A N 1
ATOM 708 C CA . ASN A 1 88 ? 0.088 24.845 -0.020 1.00 36.12 88 ASN A CA 1
ATOM 709 C C . ASN A 1 88 ? -0.828 24.338 1.116 1.00 36.12 88 ASN A C 1
ATOM 711 O O . ASN A 1 88 ? -0.734 24.813 2.245 1.00 36.12 88 ASN A O 1
ATOM 715 N N . TYR A 1 89 ? -1.668 23.337 0.841 1.00 34.94 89 TYR A N 1
ATOM 716 C CA . TYR A 1 89 ? -2.507 22.669 1.836 1.00 34.94 89 TYR A CA 1
ATOM 717 C C . TYR A 1 89 ? -1.688 21.805 2.813 1.00 34.94 89 TYR A C 1
ATOM 719 O O . TYR A 1 89 ? -1.886 21.888 4.023 1.00 34.94 89 TYR A O 1
ATOM 727 N N . GLN A 1 90 ? -0.706 21.047 2.313 1.00 38.25 90 GLN A N 1
ATOM 728 C CA . GLN A 1 90 ? 0.204 20.246 3.141 1.00 38.25 90 GLN A CA 1
ATOM 729 C C . GLN A 1 90 ? 1.121 21.128 3.992 1.00 38.25 90 GLN A C 1
ATOM 731 O O . GLN A 1 90 ? 1.320 20.833 5.168 1.00 38.25 90 GLN A O 1
ATOM 736 N N . LYS A 1 91 ? 1.608 22.250 3.438 1.00 37.34 91 LYS A N 1
ATOM 737 C CA . LYS A 1 91 ? 2.346 23.256 4.219 1.00 37.34 91 LYS A CA 1
ATOM 738 C C . LYS A 1 91 ? 1.497 23.749 5.390 1.00 37.34 91 LYS A C 1
ATOM 740 O O . LYS A 1 91 ? 1.968 23.707 6.516 1.00 37.34 91 LYS A O 1
ATOM 745 N N . LYS A 1 92 ? 0.225 24.092 5.147 1.00 38.47 92 LYS A N 1
ATOM 746 C CA . LYS A 1 92 ? -0.708 24.587 6.172 1.00 38.47 92 LYS A CA 1
ATOM 747 C C . LYS A 1 92 ? -1.031 23.558 7.266 1.00 38.47 92 LYS A C 1
ATOM 749 O O . LYS A 1 92 ? -1.131 23.941 8.422 1.00 38.47 92 LYS A O 1
ATOM 754 N N . MET A 1 93 ? -1.148 22.267 6.939 1.00 37.22 93 MET A N 1
ATOM 755 C CA . MET A 1 93 ? -1.385 21.208 7.940 1.00 37.22 93 MET A CA 1
ATOM 756 C C . MET A 1 93 ? -0.153 20.880 8.803 1.00 37.22 93 MET A C 1
ATOM 758 O O . MET A 1 93 ? -0.298 20.347 9.902 1.00 37.22 93 MET A O 1
ATOM 762 N N . MET A 1 94 ? 1.059 21.180 8.325 1.00 38.12 94 MET A N 1
ATOM 763 C CA . MET A 1 94 ? 2.307 20.926 9.056 1.00 38.12 94 MET A CA 1
ATOM 764 C C . MET A 1 94 ? 2.632 21.994 10.116 1.00 38.12 94 MET A C 1
ATOM 766 O O . MET A 1 94 ? 3.435 21.707 11.000 1.00 38.12 94 MET A O 1
ATOM 770 N N . VAL A 1 95 ? 2.022 23.187 10.048 1.00 37.56 95 VAL A N 1
ATOM 771 C CA . VAL A 1 95 ? 2.332 24.331 10.936 1.00 37.56 95 VAL A CA 1
ATOM 772 C C . VAL A 1 95 ? 1.825 24.135 12.376 1.00 37.56 95 VAL A C 1
ATOM 774 O O . VAL A 1 95 ? 2.436 24.648 13.307 1.00 37.56 95 VAL A O 1
ATOM 777 N N . ASP A 1 96 ? 0.777 23.333 12.597 1.00 39.78 96 ASP A N 1
ATOM 778 C CA . ASP A 1 96 ? 0.079 23.240 13.898 1.00 39.78 96 ASP A CA 1
ATOM 779 C C . ASP A 1 96 ? 0.576 22.096 14.821 1.00 39.78 96 ASP A C 1
ATOM 781 O O . ASP A 1 96 ? -0.117 21.652 15.754 1.00 39.78 96 ASP A O 1
ATOM 785 N N . ILE A 1 97 ? 1.761 21.541 14.550 1.00 46.25 97 ILE A N 1
ATOM 786 C CA . ILE A 1 97 ? 2.285 20.367 15.264 1.00 46.25 97 ILE A CA 1
ATOM 787 C C . ILE A 1 97 ? 3.503 20.766 16.097 1.00 46.25 97 ILE A C 1
ATOM 789 O O . ILE A 1 97 ? 4.561 21.077 15.561 1.00 46.25 97 ILE A O 1
ATOM 793 N N . ASP A 1 98 ? 3.345 20.719 17.422 1.00 49.00 98 ASP A N 1
ATOM 794 C CA . ASP A 1 98 ? 4.449 20.830 18.374 1.00 49.00 98 ASP A CA 1
ATOM 795 C C . ASP A 1 98 ? 5.430 19.660 18.167 1.00 49.00 98 ASP A C 1
ATOM 797 O O . ASP A 1 98 ? 5.050 18.484 18.215 1.00 49.00 98 ASP A O 1
ATOM 801 N N . LEU A 1 99 ? 6.688 19.994 17.875 1.00 51.44 99 LEU A N 1
ATOM 802 C CA . LEU A 1 99 ? 7.764 19.043 17.586 1.00 51.44 99 LEU A CA 1
ATOM 803 C C . LEU A 1 99 ? 8.649 18.764 18.816 1.00 51.44 99 LEU A C 1
ATOM 805 O O . LEU A 1 99 ? 9.682 18.104 18.684 1.00 51.44 99 LEU A O 1
ATOM 809 N N . GLY A 1 100 ? 8.273 19.264 20.002 1.00 47.00 100 GLY A N 1
ATOM 810 C CA . GLY A 1 100 ? 9.036 19.105 21.242 1.00 47.00 100 GLY A CA 1
ATOM 811 C C . GLY A 1 100 ? 10.395 19.815 21.202 1.00 47.00 100 GLY A C 1
ATOM 812 O O . GLY A 1 100 ? 10.724 20.492 20.232 1.00 47.00 100 GLY A O 1
ATOM 813 N N . ASN A 1 101 ? 11.220 19.683 22.249 1.00 43.66 101 ASN A N 1
ATOM 814 C CA . ASN A 1 101 ? 12.495 20.418 22.382 1.00 43.66 101 ASN A CA 1
ATOM 815 C C . ASN A 1 101 ? 13.765 19.592 22.085 1.00 43.66 101 ASN A C 1
ATOM 817 O O . ASN A 1 101 ? 14.848 20.168 21.992 1.00 43.66 101 ASN A O 1
ATOM 821 N N . ASN A 1 102 ? 13.660 18.270 21.900 1.00 51.47 102 ASN A N 1
ATOM 822 C CA . ASN A 1 102 ? 14.805 17.398 21.606 1.00 51.47 102 ASN A CA 1
ATOM 823 C C . ASN A 1 102 ? 15.099 17.343 20.091 1.00 51.47 102 ASN A C 1
ATOM 825 O O . ASN A 1 102 ? 14.230 17.003 19.289 1.00 51.47 102 ASN A O 1
ATOM 829 N N . PHE A 1 103 ? 16.334 17.668 19.695 1.00 50.41 103 PHE A N 1
ATOM 830 C CA . PHE A 1 103 ? 16.764 17.760 18.296 1.00 50.41 103 PHE A CA 1
ATOM 831 C C . PHE A 1 103 ? 16.664 16.433 17.517 1.00 50.41 103 PHE A C 1
ATOM 833 O O . PHE A 1 103 ? 16.262 16.451 16.352 1.00 50.41 103 PHE A O 1
ATOM 840 N N . GLU A 1 104 ? 16.988 15.289 18.131 1.00 53.75 104 GLU A N 1
ATOM 841 C CA . GLU A 1 104 ? 16.902 13.978 17.459 1.00 53.75 104 GLU A CA 1
ATOM 842 C C . GLU A 1 104 ? 15.440 13.587 17.201 1.00 53.75 104 GLU A C 1
ATOM 844 O O . GLU A 1 104 ? 15.070 13.281 16.060 1.00 53.75 104 GLU A O 1
ATOM 849 N N . ASN A 1 105 ? 14.582 13.752 18.214 1.00 61.91 105 ASN A N 1
ATOM 850 C CA . ASN A 1 105 ? 13.136 13.548 18.106 1.00 61.91 10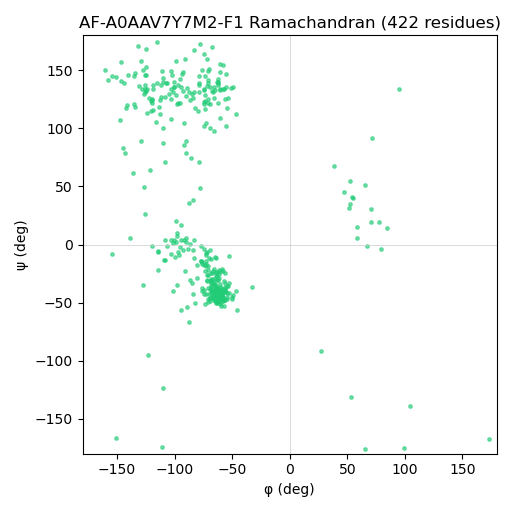5 ASN A CA 1
ATOM 851 C C . ASN A 1 105 ? 12.530 14.432 17.007 1.00 61.91 105 ASN A C 1
ATOM 853 O O . ASN A 1 105 ? 11.711 13.958 16.221 1.00 61.91 105 ASN A O 1
ATOM 857 N N . ARG A 1 106 ? 12.978 15.692 16.876 1.00 63.09 106 ARG A N 1
ATOM 858 C CA . ARG A 1 106 ? 12.528 16.605 15.808 1.00 63.09 106 ARG A CA 1
ATOM 859 C C . ARG A 1 106 ? 12.835 16.067 14.412 1.00 63.09 106 ARG A C 1
ATOM 861 O O . ARG A 1 106 ? 11.974 16.124 13.536 1.00 63.09 106 ARG A O 1
ATOM 868 N N . ILE A 1 107 ? 14.032 15.525 14.176 1.00 68.62 107 ILE A N 1
ATOM 869 C CA . ILE A 1 107 ? 14.392 14.962 12.863 1.00 68.62 107 ILE A CA 1
ATOM 870 C C . ILE A 1 107 ? 13.520 13.745 12.543 1.00 68.62 107 ILE A C 1
ATOM 872 O O . ILE A 1 107 ? 13.009 13.631 11.423 1.00 68.62 107 ILE A O 1
ATOM 876 N N . SER A 1 108 ? 13.347 12.838 13.504 1.00 74.25 108 SER A N 1
ATOM 877 C CA . SER A 1 108 ? 12.483 11.664 13.343 1.00 74.25 108 SER A CA 1
ATOM 878 C C . SER A 1 108 ? 11.027 12.058 13.105 1.00 74.25 108 SER A C 1
ATOM 880 O O . SER A 1 108 ? 10.391 11.513 12.201 1.00 74.25 108 SER A O 1
ATOM 882 N N . ALA A 1 109 ? 10.529 13.063 13.827 1.00 72.69 109 ALA A N 1
ATOM 883 C CA . ALA A 1 109 ? 9.181 13.597 13.678 1.00 72.69 109 ALA A CA 1
ATOM 884 C C . ALA A 1 109 ? 8.967 14.1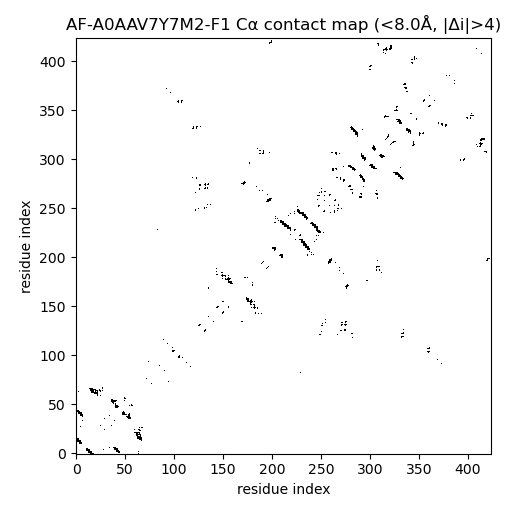84 12.277 1.00 72.69 109 ALA A C 1
ATOM 886 O O . ALA A 1 109 ? 8.012 13.819 11.592 1.00 72.69 109 ALA A O 1
ATOM 887 N N . ILE A 1 110 ? 9.906 15.002 11.787 1.00 71.56 110 ILE A N 1
ATOM 888 C CA . ILE A 1 110 ? 9.863 15.568 10.429 1.00 71.56 110 ILE A CA 1
ATOM 889 C C . ILE A 1 110 ? 9.870 14.458 9.370 1.00 71.56 110 ILE A C 1
ATOM 891 O O . ILE A 1 110 ? 9.092 14.500 8.412 1.00 71.56 110 ILE A O 1
ATOM 895 N N . LYS A 1 111 ? 10.723 13.437 9.530 1.00 75.38 111 LYS A N 1
ATOM 896 C CA . LYS A 1 111 ? 10.767 12.282 8.618 1.00 75.38 111 LYS A CA 1
ATOM 897 C C . LYS A 1 111 ? 9.446 11.511 8.621 1.00 75.38 111 LYS A C 1
ATOM 899 O O . LYS A 1 111 ? 8.980 11.129 7.547 1.00 75.38 111 LYS A O 1
ATOM 904 N N . MET A 1 112 ? 8.850 11.295 9.794 1.00 81.31 112 MET A N 1
ATOM 905 C CA . MET A 1 112 ? 7.555 10.629 9.940 1.00 81.31 112 MET A CA 1
ATOM 906 C C . MET A 1 112 ? 6.444 11.432 9.257 1.00 81.31 112 MET A C 1
ATOM 908 O O . MET A 1 112 ? 5.743 10.902 8.396 1.00 81.31 112 MET A O 1
ATOM 912 N N . MET A 1 113 ? 6.348 12.732 9.545 1.00 78.00 113 MET A N 1
ATOM 913 C CA . MET A 1 113 ? 5.371 13.628 8.921 1.00 78.00 113 MET A CA 1
ATOM 914 C C . MET A 1 113 ? 5.512 13.639 7.398 1.00 78.00 113 MET A C 1
ATOM 916 O O . MET A 1 113 ? 4.528 13.449 6.687 1.00 78.00 113 MET A O 1
ATOM 920 N N . ARG A 1 114 ? 6.737 13.777 6.871 1.00 73.62 114 ARG A N 1
ATOM 921 C CA . ARG A 1 114 ? 6.987 13.749 5.421 1.00 73.62 114 ARG A CA 1
ATOM 922 C C . ARG A 1 114 ? 6.493 12.452 4.780 1.00 73.62 114 ARG A C 1
ATOM 924 O O . ARG A 1 114 ? 5.947 12.488 3.679 1.00 73.62 114 ARG A O 1
ATOM 931 N N . ARG A 1 115 ? 6.695 11.309 5.442 1.00 81.00 115 ARG A N 1
ATOM 932 C CA . ARG A 1 115 ? 6.192 10.013 4.960 1.00 81.00 115 ARG A CA 1
ATOM 933 C C . ARG A 1 115 ? 4.667 10.003 4.938 1.00 81.00 115 ARG A C 1
ATOM 935 O O . ARG A 1 115 ? 4.105 9.693 3.893 1.00 81.00 115 ARG A O 1
ATOM 942 N N . ILE A 1 116 ? 4.023 10.399 6.035 1.00 83.75 116 ILE A N 1
ATOM 943 C CA . ILE A 1 116 ? 2.560 10.427 6.150 1.00 83.75 116 ILE A CA 1
ATOM 944 C C . ILE A 1 116 ? 1.933 11.304 5.061 1.00 83.75 116 ILE A C 1
ATOM 946 O O . ILE A 1 116 ? 1.100 10.829 4.293 1.00 83.75 116 ILE A O 1
ATOM 950 N N . TYR A 1 117 ? 2.386 12.552 4.920 1.00 79.19 117 TYR A N 1
ATOM 951 C CA . TYR A 1 117 ? 1.840 13.468 3.914 1.00 79.19 117 TYR A CA 1
ATOM 952 C C . TYR A 1 117 ? 2.125 13.022 2.477 1.00 79.19 117 TYR A C 1
ATOM 954 O O . TYR A 1 117 ? 1.281 13.205 1.599 1.00 79.19 117 TYR A O 1
ATOM 962 N N . GLY A 1 118 ? 3.279 12.393 2.232 1.00 78.12 118 GLY A N 1
ATOM 963 C CA . GLY A 1 118 ? 3.596 11.812 0.929 1.00 78.12 118 GLY A CA 1
ATOM 964 C C . GLY A 1 118 ? 2.654 10.668 0.542 1.00 78.12 118 GLY A C 1
ATOM 965 O O . GLY A 1 118 ? 2.278 10.556 -0.622 1.00 78.12 118 GLY A O 1
ATOM 966 N N . TYR A 1 119 ? 2.240 9.835 1.501 1.00 86.56 119 TYR A N 1
ATOM 967 C CA . TYR A 1 119 ? 1.269 8.766 1.252 1.00 86.56 119 TYR A CA 1
ATOM 968 C C . TYR A 1 119 ? -0.168 9.288 1.144 1.00 86.56 119 TYR A C 1
ATOM 970 O O . TYR A 1 119 ? -0.895 8.840 0.262 1.00 86.56 119 TYR A O 1
ATOM 978 N N . LEU A 1 120 ? -0.552 10.290 1.941 1.00 81.00 120 LEU A N 1
ATOM 979 C CA . LEU A 1 120 ? -1.838 10.979 1.783 1.00 81.00 120 LEU A CA 1
ATOM 980 C C . LEU A 1 120 ? -2.002 11.592 0.388 1.00 81.00 120 LEU A C 1
ATOM 982 O O . LEU A 1 120 ? -3.067 11.472 -0.210 1.00 81.00 120 LEU A O 1
ATOM 986 N N . TYR A 1 121 ? -0.940 12.189 -0.163 1.00 78.69 121 TYR A N 1
ATOM 987 C CA . TYR A 1 121 ? -0.961 12.708 -1.533 1.00 78.69 121 TYR A CA 1
ATOM 988 C C . TYR A 1 121 ? -1.283 11.618 -2.559 1.00 78.69 121 TYR A C 1
ATOM 990 O O . TYR A 1 121 ? -2.121 11.822 -3.433 1.00 78.69 121 TYR A O 1
ATOM 998 N N . ARG A 1 122 ? -0.661 10.439 -2.427 1.00 80.88 122 ARG A N 1
ATOM 999 C CA . ARG A 1 122 ? -0.924 9.298 -3.316 1.00 80.88 122 ARG A CA 1
ATOM 1000 C C . ARG A 1 122 ? -2.376 8.842 -3.231 1.00 80.88 122 ARG A C 1
ATOM 1002 O O . ARG A 1 122 ? -3.000 8.637 -4.262 1.00 80.88 122 ARG A O 1
ATOM 1009 N N . VAL A 1 123 ? -2.918 8.732 -2.017 1.00 82.81 123 VAL A N 1
ATOM 1010 C CA . VAL A 1 123 ? -4.313 8.318 -1.803 1.00 82.81 123 VAL A CA 1
ATOM 1011 C C . VAL A 1 123 ? -5.308 9.339 -2.356 1.00 82.81 123 VAL A C 1
ATOM 1013 O O . VAL A 1 123 ? -6.351 8.951 -2.882 1.00 82.81 123 VAL A O 1
ATOM 1016 N N . GLY A 1 124 ? -4.971 10.631 -2.312 1.00 79.25 124 GLY A N 1
ATOM 1017 C CA . GLY A 1 124 ? -5.773 11.691 -2.926 1.00 79.25 124 GLY A CA 1
ATOM 1018 C C . GLY A 1 124 ? -5.987 11.491 -4.431 1.00 79.25 124 GLY A C 1
ATOM 1019 O O . GLY A 1 124 ? -7.101 11.688 -4.911 1.00 79.25 124 GLY A O 1
ATOM 1020 N N . GLN A 1 125 ? -4.969 11.010 -5.157 1.00 84.25 125 GLN A N 1
ATOM 1021 C CA . GLN A 1 125 ? -5.061 10.741 -6.603 1.00 84.25 125 GLN A CA 1
ATOM 1022 C C . GLN A 1 125 ? -6.125 9.688 -6.936 1.00 84.25 125 GLN A C 1
ATOM 1024 O O . GLN A 1 125 ? -6.725 9.718 -8.008 1.00 84.25 125 GLN A O 1
ATOM 1029 N N . TYR A 1 126 ? -6.395 8.752 -6.020 1.00 87.88 126 TYR A N 1
ATOM 1030 C CA . TYR A 1 126 ? -7.372 7.686 -6.255 1.00 87.88 126 TYR A CA 1
ATOM 1031 C C . TYR A 1 126 ? -8.807 8.197 -6.319 1.00 87.88 126 TYR A C 1
ATOM 1033 O O . TYR A 1 126 ? -9.677 7.440 -6.727 1.00 87.88 126 TYR A O 1
ATOM 1041 N N . GLN A 1 127 ? -9.073 9.442 -5.917 1.00 84.38 127 GLN A N 1
ATOM 1042 C CA . GLN A 1 127 ? -10.412 10.034 -5.938 1.00 84.38 127 GLN A CA 1
ATOM 1043 C C . GLN A 1 127 ? -10.741 10.720 -7.275 1.00 84.38 127 GLN A C 1
ATOM 1045 O O . GLN A 1 127 ? -11.851 11.210 -7.465 1.00 84.38 127 GLN A O 1
ATOM 1050 N N . GLU A 1 128 ? -9.794 10.776 -8.216 1.00 85.62 128 GLU A N 1
ATOM 1051 C CA . GLU A 1 128 ? -9.987 11.447 -9.499 1.00 85.62 128 GLU A CA 1
ATOM 1052 C C . GLU A 1 128 ? -10.886 10.637 -10.449 1.00 85.62 128 GLU A C 1
ATOM 1054 O O . GLU A 1 128 ? -10.538 9.537 -10.882 1.00 85.62 128 GLU A O 1
ATOM 1059 N N . GLN A 1 129 ? -12.010 11.225 -10.873 1.00 88.19 129 GLN A N 1
ATOM 1060 C CA . GLN A 1 129 ? -12.977 10.590 -11.783 1.00 88.19 129 GLN A CA 1
ATOM 1061 C C . GLN A 1 129 ? -12.335 10.092 -13.092 1.00 88.19 129 GLN A C 1
ATOM 1063 O O . GLN A 1 129 ? -12.604 8.981 -13.549 1.00 88.19 129 GLN A O 1
ATOM 1068 N N . ARG A 1 130 ? -11.435 10.890 -13.685 1.00 91.94 130 ARG A N 1
ATOM 1069 C CA . ARG A 1 130 ? -10.711 10.514 -14.912 1.00 91.94 130 ARG A CA 1
ATOM 1070 C C . ARG A 1 130 ? -9.888 9.239 -14.712 1.00 91.94 130 ARG A C 1
ATOM 1072 O O . ARG A 1 130 ? -9.790 8.422 -15.630 1.00 91.94 130 ARG A O 1
ATOM 1079 N N . LEU A 1 131 ? -9.290 9.068 -13.533 1.00 90.62 131 LEU A N 1
ATOM 1080 C CA . LEU A 1 131 ? -8.520 7.874 -13.214 1.00 90.62 131 LEU A CA 1
ATOM 1081 C C . LEU A 1 131 ? -9.434 6.647 -13.124 1.00 90.62 131 LEU A C 1
ATOM 1083 O O . LEU A 1 131 ? -9.072 5.590 -13.639 1.00 90.62 131 LEU A O 1
ATOM 1087 N N . HIS A 1 132 ? -10.633 6.787 -12.548 1.00 93.50 132 HIS A N 1
ATOM 1088 C CA . HIS A 1 132 ? -11.612 5.694 -12.486 1.00 93.50 132 HIS A CA 1
ATOM 1089 C C . HIS A 1 132 ? -12.019 5.222 -13.879 1.00 93.50 132 HIS A C 1
ATOM 1091 O O . HIS A 1 132 ? -11.985 4.024 -14.156 1.00 93.50 132 HIS A O 1
ATOM 1097 N N . GLU A 1 133 ? -12.323 6.149 -14.788 1.00 93.19 133 GLU A N 1
ATOM 1098 C CA . GLU A 1 133 ? -12.658 5.814 -16.175 1.00 93.19 133 GLU A CA 1
ATOM 1099 C C . GLU A 1 133 ? -11.516 5.088 -16.894 1.00 93.19 133 GLU A C 1
ATOM 1101 O O . GLU A 1 133 ? -11.744 4.103 -17.599 1.00 93.19 133 GLU A O 1
ATOM 1106 N N . LEU A 1 134 ? -10.278 5.563 -16.722 1.00 95.06 134 LEU A N 1
ATOM 1107 C CA . LEU A 1 134 ? -9.098 4.936 -17.315 1.00 95.06 134 LEU A CA 1
ATOM 1108 C C . LEU A 1 134 ? -8.900 3.507 -16.791 1.00 95.06 134 LEU A C 1
ATOM 1110 O O . LEU A 1 134 ? -8.621 2.590 -17.567 1.00 95.06 134 LEU A O 1
ATOM 1114 N N . ILE A 1 135 ? -9.062 3.314 -15.483 1.00 96.31 135 ILE A N 1
ATOM 1115 C CA . ILE A 1 135 ? -8.950 2.009 -14.836 1.00 96.31 135 ILE A CA 1
ATOM 1116 C C . ILE A 1 135 ? -10.019 1.053 -15.361 1.00 96.31 135 ILE A C 1
ATOM 1118 O O . ILE A 1 135 ? -9.685 -0.052 -15.790 1.00 96.31 135 ILE A O 1
ATOM 1122 N N . GLN A 1 136 ? -11.285 1.468 -15.391 1.00 92.31 136 GLN A N 1
ATOM 1123 C CA . GLN A 1 136 ? -12.370 0.588 -15.826 1.00 92.31 136 GLN A CA 1
ATOM 1124 C C . GLN A 1 136 ? -12.287 0.228 -17.313 1.00 92.31 136 GLN A C 1
ATOM 1126 O O . GLN A 1 136 ? -12.644 -0.886 -17.683 1.00 92.31 136 GLN A O 1
ATOM 1131 N N . LYS A 1 137 ? -11.735 1.110 -18.157 1.00 93.69 137 LYS A N 1
ATOM 1132 C CA . LYS A 1 137 ? -11.402 0.787 -19.559 1.00 93.69 137 LYS A CA 1
ATOM 1133 C C . LYS A 1 137 ? -10.249 -0.213 -19.692 1.00 93.69 137 LYS A C 1
ATOM 1135 O O . LYS A 1 137 ? -10.131 -0.872 -20.720 1.00 93.69 137 LYS A O 1
ATOM 1140 N N . THR A 1 138 ? -9.377 -0.298 -18.689 1.00 95.38 138 THR A N 1
ATOM 1141 C CA . THR A 1 138 ? -8.187 -1.160 -18.705 1.00 95.38 138 THR A CA 1
ATOM 1142 C C . THR A 1 138 ? -8.490 -2.582 -18.227 1.00 95.38 138 THR A C 1
ATOM 1144 O O . THR A 1 138 ? -7.831 -3.530 -18.655 1.00 95.38 138 THR A O 1
ATOM 1147 N N . ILE A 1 139 ? -9.459 -2.738 -17.325 1.00 94.50 139 ILE A N 1
ATOM 1148 C CA . ILE A 1 139 ? -9.744 -4.006 -16.651 1.00 94.50 139 ILE A CA 1
ATOM 1149 C C . ILE A 1 139 ? -10.724 -4.844 -17.483 1.00 94.50 139 ILE A C 1
ATOM 1151 O O . ILE A 1 139 ? -11.779 -4.337 -17.867 1.00 94.50 139 ILE A O 1
ATOM 1155 N N . PRO A 1 140 ? -10.439 -6.136 -17.732 1.00 93.94 140 PRO A N 1
ATOM 1156 C CA . PRO A 1 140 ? -11.331 -7.021 -18.471 1.00 93.94 140 PRO A CA 1
ATOM 1157 C C . PRO A 1 140 ? -12.471 -7.503 -17.565 1.00 93.94 140 PRO A C 1
ATOM 1159 O O . PRO A 1 140 ? -12.519 -8.655 -17.149 1.00 93.94 140 PRO A O 1
ATOM 1162 N N . ILE A 1 141 ? -13.394 -6.597 -17.235 1.00 90.69 141 ILE A N 1
ATOM 1163 C CA . ILE A 1 141 ? -14.500 -6.835 -16.295 1.00 90.69 141 ILE A CA 1
ATOM 1164 C C . ILE A 1 141 ? -15.266 -8.120 -16.633 1.00 90.69 141 ILE A C 1
ATOM 1166 O O . ILE A 1 141 ? -15.541 -8.910 -15.734 1.00 90.69 141 ILE A O 1
ATOM 1170 N N . ALA A 1 142 ? -15.583 -8.336 -17.914 1.00 88.50 142 ALA A N 1
ATOM 1171 C CA . ALA A 1 142 ? -16.323 -9.511 -18.367 1.00 88.50 142 ALA A CA 1
ATOM 1172 C C . ALA A 1 142 ? -15.581 -10.821 -18.055 1.00 88.50 142 ALA A C 1
ATOM 1174 O O . ALA A 1 142 ? -16.208 -11.787 -17.634 1.00 88.50 142 ALA A O 1
ATOM 1175 N N . ASP A 1 143 ? -14.256 -10.844 -18.195 1.00 90.69 143 ASP A N 1
ATOM 1176 C CA . ASP A 1 143 ? -13.451 -12.027 -17.884 1.00 90.69 143 ASP A CA 1
ATOM 1177 C C . ASP A 1 143 ? -13.391 -12.261 -16.370 1.00 90.69 143 ASP A C 1
ATOM 1179 O O . ASP A 1 143 ? -13.460 -13.399 -15.915 1.00 90.69 143 ASP A O 1
ATOM 1183 N N . LEU A 1 144 ? -13.311 -11.187 -15.572 1.00 92.56 144 LEU A N 1
ATOM 1184 C CA . LEU A 1 144 ? -13.244 -11.296 -14.112 1.00 92.56 144 LEU A CA 1
ATOM 1185 C C . LEU A 1 144 ? -14.533 -11.864 -13.512 1.00 92.56 144 LEU A C 1
ATOM 1187 O O . LEU A 1 144 ? -14.459 -12.765 -12.678 1.00 92.56 144 LEU A O 1
ATOM 1191 N N . VAL A 1 145 ? -15.703 -11.383 -13.946 1.00 89.56 145 VAL A N 1
ATOM 1192 C CA . VAL A 1 145 ? -17.004 -11.857 -13.427 1.00 89.56 145 VAL A CA 1
ATOM 1193 C C . VAL A 1 145 ? -17.377 -13.262 -13.908 1.00 89.56 145 VAL A C 1
ATOM 1195 O O . VAL A 1 145 ? -18.272 -13.879 -13.343 1.00 89.56 145 VAL A O 1
ATOM 1198 N N . ASN A 1 146 ? -16.691 -13.778 -14.930 1.00 87.25 146 ASN A N 1
ATOM 1199 C CA . ASN A 1 146 ? -16.840 -15.154 -15.411 1.00 87.25 146 ASN A CA 1
ATOM 1200 C C . ASN A 1 146 ? -15.685 -16.068 -14.971 1.00 87.25 146 ASN A C 1
ATOM 1202 O O . ASN A 1 146 ? -15.627 -17.226 -15.383 1.00 87.25 146 ASN A O 1
ATOM 1206 N N . SER A 1 147 ? -14.745 -15.565 -14.168 1.00 90.25 147 SER A N 1
ATOM 1207 C CA . SER A 1 147 ? -13.628 -16.370 -13.682 1.00 90.25 147 SER A CA 1
ATOM 1208 C C . SER A 1 147 ? -14.095 -17.395 -12.648 1.00 90.25 147 SER A C 1
ATOM 1210 O O . SER A 1 147 ? -15.029 -17.139 -11.886 1.00 90.25 147 SER A O 1
ATOM 1212 N N . GLU A 1 148 ? -13.414 -18.541 -12.590 1.00 87.69 148 GLU A N 1
ATOM 1213 C CA . GLU A 1 148 ? -13.686 -19.609 -11.616 1.00 87.69 148 GLU A CA 1
ATOM 1214 C C . GLU A 1 148 ? -13.757 -19.054 -10.190 1.00 87.69 148 GLU A C 1
ATOM 1216 O O . GLU A 1 148 ? -14.745 -19.247 -9.497 1.00 87.69 148 GLU A O 1
ATOM 1221 N N . MET A 1 149 ? -12.792 -18.224 -9.805 1.00 86.69 149 MET A N 1
ATOM 1222 C CA . MET A 1 149 ? -12.735 -17.623 -8.475 1.00 86.69 149 MET A CA 1
ATOM 1223 C C . MET A 1 149 ? -13.893 -16.658 -8.158 1.00 86.69 149 MET A C 1
ATOM 1225 O O . MET A 1 149 ? -14.272 -16.525 -6.993 1.00 86.69 149 MET A O 1
ATOM 1229 N N . PHE A 1 150 ? -14.475 -15.979 -9.155 1.00 86.81 150 PHE A N 1
ATOM 1230 C CA . PHE A 1 150 ? -15.707 -15.213 -8.940 1.00 86.81 150 PHE A CA 1
ATOM 1231 C C . PHE A 1 150 ? -16.895 -16.155 -8.721 1.00 86.81 150 PHE A C 1
ATOM 1233 O O . PHE A 1 150 ? -17.664 -15.962 -7.782 1.00 86.81 150 PHE A O 1
ATOM 1240 N N . LEU A 1 151 ? -17.022 -17.180 -9.568 1.00 84.62 151 LEU A N 1
ATOM 1241 C CA . LEU A 1 151 ? -18.136 -18.132 -9.560 1.00 84.62 151 LEU A CA 1
ATOM 1242 C C . LEU A 1 151 ? -18.130 -19.057 -8.329 1.00 84.62 151 LEU A C 1
ATOM 1244 O O . LEU A 1 151 ? -19.194 -19.426 -7.837 1.00 84.62 151 LEU A O 1
ATOM 1248 N N . GLU A 1 152 ? -16.950 -19.390 -7.803 1.00 84.44 152 GLU A N 1
ATOM 1249 C CA . GLU A 1 152 ? -16.754 -20.173 -6.576 1.00 84.44 152 GLU A CA 1
ATOM 1250 C C . GLU A 1 152 ? -17.125 -19.404 -5.305 1.00 84.44 152 GLU A C 1
ATOM 1252 O O . GLU A 1 152 ? -17.353 -20.009 -4.254 1.00 84.44 152 GLU A O 1
ATOM 1257 N N . SER A 1 153 ? -17.215 -18.071 -5.363 1.00 77.94 153 SER A N 1
ATOM 1258 C CA . SER A 1 153 ? -17.739 -17.306 -4.239 1.00 77.94 153 SER A CA 1
ATOM 1259 C C . SER A 1 153 ? -19.234 -17.595 -4.120 1.00 77.94 153 SER A C 1
ATOM 1261 O O . SER A 1 153 ? -20.038 -17.073 -4.889 1.00 77.94 153 SER A O 1
ATOM 1263 N N . GLU A 1 154 ? -19.599 -18.473 -3.178 1.00 61.97 154 GLU A N 1
ATOM 1264 C CA . GLU A 1 154 ? -20.955 -19.010 -3.037 1.00 61.97 154 GLU A CA 1
ATOM 1265 C C . GLU A 1 154 ? -22.014 -17.900 -3.119 1.00 61.97 154 GLU A C 1
ATOM 1267 O O . GLU A 1 154 ? -22.155 -17.070 -2.216 1.00 61.97 154 GLU A O 1
ATOM 1272 N N . LYS A 1 155 ? -22.797 -17.933 -4.208 1.00 72.94 155 LYS A N 1
ATOM 1273 C CA . LYS A 1 155 ? -23.880 -16.991 -4.545 1.00 72.94 155 LYS A CA 1
ATOM 1274 C C . LYS A 1 155 ? -23.428 -15.640 -5.109 1.00 72.94 155 LYS A C 1
ATOM 1276 O O . LYS A 1 155 ? -24.231 -14.712 -5.078 1.00 72.94 155 LYS A O 1
ATOM 1281 N N . ALA A 1 156 ? -22.214 -15.489 -5.631 1.00 78.31 156 ALA A N 1
ATOM 1282 C CA . ALA A 1 156 ? -21.795 -14.268 -6.315 1.00 78.31 156 ALA A CA 1
ATOM 1283 C C . ALA A 1 156 ? -22.739 -13.920 -7.473 1.00 78.31 156 ALA A C 1
ATOM 1285 O O . ALA A 1 156 ? -23.011 -14.735 -8.351 1.00 78.31 156 ALA A O 1
ATOM 1286 N N . GLN A 1 157 ? -23.272 -12.700 -7.449 1.00 75.38 157 GLN A N 1
ATOM 1287 C CA . GLN A 1 157 ? -24.169 -12.188 -8.482 1.00 75.38 157 GLN A CA 1
ATOM 1288 C C . GLN A 1 157 ? -23.854 -10.724 -8.765 1.00 75.38 157 GLN A C 1
ATOM 1290 O O . GLN A 1 157 ? -23.498 -9.964 -7.858 1.00 75.38 157 GLN A O 1
ATOM 1295 N N . ILE A 1 158 ? -24.025 -10.350 -10.030 1.00 77.94 158 ILE A N 1
ATOM 1296 C CA . ILE A 1 158 ? -24.001 -8.973 -10.508 1.00 77.94 158 ILE A CA 1
ATOM 1297 C C . ILE A 1 158 ? -25.428 -8.565 -10.883 1.00 77.94 158 ILE A C 1
ATOM 1299 O O . ILE A 1 158 ? -26.108 -9.248 -11.648 1.00 77.94 158 ILE A O 1
ATOM 1303 N N . TYR A 1 159 ? -25.888 -7.455 -10.324 1.00 73.50 159 TYR A N 1
ATOM 1304 C CA . TYR A 1 159 ? -27.151 -6.820 -10.657 1.00 73.50 159 TYR A CA 1
ATOM 1305 C C . TYR A 1 159 ? -26.873 -5.797 -11.763 1.00 73.50 159 TYR A C 1
ATOM 1307 O O . TYR A 1 159 ? -26.585 -4.632 -11.496 1.00 73.50 159 TYR A O 1
ATOM 1315 N N . LEU A 1 160 ? -26.873 -6.247 -13.019 1.00 62.16 160 LEU A N 1
ATOM 1316 C CA . LEU A 1 160 ? -26.817 -5.328 -14.155 1.00 62.16 160 LEU A CA 1
ATOM 1317 C C . LEU A 1 160 ? -28.226 -4.814 -14.431 1.00 62.16 160 LEU A C 1
ATOM 1319 O O . LEU A 1 160 ? -29.110 -5.600 -14.774 1.00 62.16 160 LEU A O 1
ATOM 1323 N N . ASP A 1 161 ? -28.430 -3.505 -14.302 1.00 53.22 161 ASP A N 1
ATOM 1324 C CA . ASP A 1 161 ? -29.662 -2.891 -14.776 1.00 53.22 161 ASP A CA 1
ATOM 1325 C C . ASP A 1 161 ? -29.627 -2.831 -16.310 1.00 53.22 161 ASP A C 1
ATOM 1327 O O . ASP A 1 161 ? -28.680 -2.327 -16.918 1.00 53.22 161 ASP A O 1
ATOM 1331 N N . SER A 1 162 ? -30.636 -3.414 -16.953 1.00 47.38 162 SER A N 1
ATOM 1332 C CA . SER A 1 162 ? -30.697 -3.558 -18.416 1.00 47.38 162 SER A CA 1
ATOM 1333 C C . SER A 1 162 ? -31.218 -2.302 -19.126 1.00 47.38 162 SER A C 1
ATOM 1335 O O . SER A 1 162 ? -31.384 -2.314 -20.346 1.00 47.38 162 SER A O 1
ATOM 1337 N N . THR A 1 163 ? -31.481 -1.222 -18.380 1.00 45.59 163 THR A N 1
ATOM 1338 C CA . THR A 1 163 ? -32.334 -0.114 -18.835 1.00 45.59 163 THR A CA 1
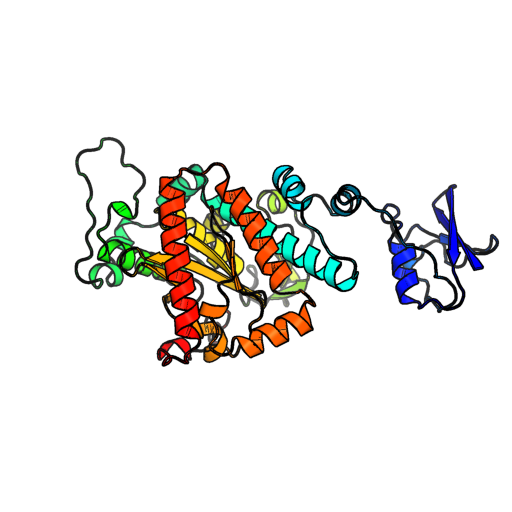ATOM 1339 C C . THR A 1 163 ? -31.638 1.238 -19.034 1.00 45.59 163 THR A C 1
ATOM 1341 O O . THR A 1 163 ? -32.255 2.143 -19.597 1.00 45.59 163 THR A O 1
ATOM 1344 N N . GLU A 1 164 ? -30.356 1.403 -18.687 1.00 49.34 164 GLU A N 1
ATOM 1345 C CA . GLU A 1 164 ? -29.687 2.708 -18.810 1.00 49.34 164 GLU A CA 1
ATOM 1346 C C . GLU A 1 164 ? -28.900 2.880 -20.124 1.00 49.34 164 GLU A C 1
ATOM 1348 O O . GLU A 1 164 ? -27.982 2.131 -20.459 1.00 49.34 164 GLU A O 1
ATOM 1353 N N . GLN A 1 165 ? -29.275 3.916 -20.887 1.00 44.38 165 GLN A N 1
ATOM 1354 C CA . GLN A 1 165 ? -28.713 4.281 -22.199 1.00 44.38 165 GLN A CA 1
ATOM 1355 C C . GLN A 1 165 ? -27.295 4.882 -22.129 1.00 44.38 165 GLN A C 1
ATOM 1357 O O . GLN A 1 165 ? -26.629 5.015 -23.155 1.00 44.38 165 GLN A O 1
ATOM 1362 N N . ALA A 1 166 ? -26.800 5.185 -20.930 1.00 50.91 166 ALA A N 1
ATOM 1363 C CA . ALA A 1 166 ? -25.382 5.353 -20.648 1.00 50.91 166 ALA A CA 1
ATOM 1364 C C . ALA A 1 166 ? -24.986 4.183 -19.751 1.00 50.91 166 ALA A C 1
ATOM 1366 O O . ALA A 1 166 ? -25.641 3.982 -18.742 1.00 50.91 166 ALA A O 1
ATOM 1367 N N . LYS A 1 167 ? -23.953 3.400 -20.083 1.00 57.72 167 LYS A N 1
ATOM 1368 C CA . LYS A 1 167 ? -23.431 2.418 -19.120 1.00 57.72 167 LYS A CA 1
ATOM 1369 C C . LYS A 1 167 ? -22.679 3.204 -18.039 1.00 57.72 167 LYS A C 1
ATOM 1371 O O . LYS A 1 167 ? -21.585 3.681 -18.359 1.00 57.72 167 LYS A O 1
ATOM 1376 N N . PRO A 1 168 ? -23.215 3.395 -16.815 1.00 69.19 168 PRO A N 1
ATOM 1377 C CA . PRO A 1 168 ? -22.423 3.975 -15.742 1.00 69.19 168 PRO A CA 1
ATOM 1378 C C . PRO A 1 168 ? -21.184 3.105 -15.503 1.00 69.19 168 PRO A C 1
ATOM 1380 O O . PRO A 1 168 ? -21.167 1.910 -15.819 1.00 69.19 168 PRO A O 1
ATOM 1383 N N . LEU A 1 169 ? -20.131 3.719 -14.963 1.00 79.69 169 LEU A N 1
ATOM 1384 C CA . LEU A 1 169 ? -18.978 2.980 -14.458 1.00 79.69 169 LEU A CA 1
ATOM 1385 C C . LEU A 1 169 ? -19.466 1.876 -13.509 1.00 79.69 169 LEU A C 1
ATOM 1387 O O . LEU A 1 169 ? -20.315 2.136 -12.659 1.00 79.69 169 LEU A O 1
ATOM 1391 N N . LEU A 1 170 ? -18.931 0.663 -13.648 1.00 82.81 170 LEU A N 1
ATOM 1392 C CA . LEU A 1 170 ? -19.279 -0.460 -12.788 1.00 82.81 170 LEU A CA 1
ATOM 1393 C C . LEU A 1 170 ? -18.825 -0.171 -11.355 1.00 82.81 170 LEU A C 1
ATOM 1395 O O . LEU A 1 170 ? -17.683 0.228 -11.119 1.00 82.81 170 LEU A O 1
ATOM 1399 N N . ARG A 1 171 ? -19.700 -0.409 -10.389 1.00 85.44 171 ARG A N 1
ATOM 1400 C CA . ARG A 1 171 ? -19.460 -0.170 -8.968 1.00 85.44 171 ARG A CA 1
ATOM 1401 C C . ARG A 1 171 ? -19.704 -1.439 -8.163 1.00 85.44 171 ARG A C 1
ATOM 1403 O O . ARG A 1 171 ? -20.456 -2.327 -8.555 1.00 85.44 171 ARG A O 1
ATOM 1410 N N . CYS A 1 172 ? -19.026 -1.551 -7.025 1.00 81.19 172 CYS A N 1
ATOM 1411 C CA . CYS A 1 172 ? -19.089 -2.726 -6.168 1.00 81.19 172 CYS A CA 1
ATOM 1412 C C . CYS A 1 172 ? -20.496 -2.942 -5.587 1.00 81.19 172 CYS A C 1
ATOM 1414 O O . CYS A 1 172 ? -20.876 -4.069 -5.290 1.00 81.19 172 CYS A O 1
ATOM 1416 N N . ASP A 1 173 ? -21.288 -1.883 -5.436 1.00 79.69 173 ASP A N 1
ATOM 1417 C CA . ASP A 1 173 ? -22.673 -1.943 -4.965 1.00 79.69 173 ASP A CA 1
ATOM 1418 C C . ASP A 1 173 ? -23.627 -2.653 -5.934 1.00 79.69 173 ASP A C 1
ATOM 1420 O O . ASP A 1 173 ? -24.608 -3.241 -5.480 1.00 79.69 173 ASP A O 1
ATOM 1424 N N . GLN A 1 174 ? -23.277 -2.718 -7.220 1.00 85.06 174 GLN A N 1
ATOM 1425 C CA . GLN A 1 174 ? -23.962 -3.530 -8.229 1.00 85.06 174 GLN A CA 1
ATOM 1426 C C . GLN A 1 174 ? -23.685 -5.029 -8.067 1.00 85.06 174 GLN A C 1
ATOM 1428 O O . GLN A 1 174 ? -24.309 -5.847 -8.734 1.00 85.06 174 GLN A O 1
ATOM 1433 N N . PHE A 1 175 ? -22.782 -5.428 -7.170 1.00 85.56 175 PHE A N 1
ATOM 1434 C CA . PHE A 1 175 ? -22.613 -6.818 -6.771 1.00 85.56 175 PHE A CA 1
ATOM 1435 C C . PHE A 1 175 ? -23.265 -7.070 -5.418 1.00 85.56 175 PHE A C 1
ATOM 1437 O O . PHE A 1 175 ? -23.214 -6.244 -4.496 1.00 85.56 175 PHE A O 1
ATOM 1444 N N . ASN A 1 176 ? -23.805 -8.275 -5.253 1.00 87.00 176 ASN A N 1
ATOM 1445 C CA . ASN A 1 176 ? -24.164 -8.742 -3.922 1.00 87.00 176 ASN A CA 1
ATOM 1446 C C . ASN A 1 176 ? -22.908 -8.964 -3.057 1.00 87.00 176 ASN A C 1
ATOM 1448 O O . ASN A 1 176 ? -21.776 -8.937 -3.538 1.00 87.00 176 ASN A O 1
ATOM 1452 N N . LYS A 1 177 ? -23.096 -9.193 -1.754 1.00 85.38 177 LYS A N 1
ATOM 1453 C CA . LYS A 1 177 ? -21.989 -9.320 -0.788 1.00 85.38 177 LYS A CA 1
ATOM 1454 C C . LYS A 1 177 ? -20.927 -10.354 -1.196 1.00 85.38 177 LYS A C 1
ATOM 1456 O O . LYS A 1 177 ? -19.740 -10.074 -1.053 1.00 85.38 177 LYS A O 1
ATOM 1461 N N . ALA A 1 178 ? -21.346 -11.509 -1.716 1.00 85.50 178 ALA A N 1
ATOM 1462 C CA . ALA A 1 178 ? -20.438 -12.543 -2.215 1.00 85.50 178 ALA A CA 1
ATOM 1463 C C . ALA A 1 178 ? -19.722 -12.088 -3.498 1.00 85.50 178 ALA A C 1
ATOM 1465 O O . ALA A 1 178 ? -18.500 -12.147 -3.574 1.00 85.50 178 ALA A O 1
ATOM 1466 N N . GLY A 1 179 ? -20.455 -11.517 -4.457 1.00 88.81 179 GLY A N 1
ATOM 1467 C CA . GLY A 1 179 ? -19.912 -11.015 -5.720 1.00 88.81 179 GLY A CA 1
ATOM 1468 C C . GLY A 1 179 ? -18.881 -9.904 -5.536 1.00 88.81 179 GLY A C 1
ATOM 1469 O O . GLY A 1 179 ? -17.866 -9.902 -6.223 1.00 88.81 179 GLY A O 1
ATOM 1470 N N . ARG A 1 180 ? -19.070 -9.015 -4.553 1.00 90.38 180 ARG A N 1
ATOM 1471 C CA . ARG A 1 180 ? -18.058 -8.014 -4.170 1.00 90.38 180 ARG A CA 1
ATOM 1472 C C . ARG A 1 180 ? -16.732 -8.678 -3.802 1.00 90.38 180 ARG A C 1
ATOM 1474 O O . ARG A 1 180 ? -15.668 -8.287 -4.275 1.00 90.38 180 ARG A O 1
ATOM 1481 N N . TRP A 1 181 ? -16.799 -9.713 -2.971 1.00 89.75 181 TRP A N 1
ATOM 1482 C CA . TRP A 1 181 ? -15.614 -10.444 -2.537 1.00 89.75 181 TRP A CA 1
ATOM 1483 C C . TRP A 1 181 ? -14.982 -11.250 -3.678 1.00 89.75 181 TRP A C 1
ATOM 1485 O O . TRP A 1 181 ? -13.785 -11.113 -3.928 1.00 89.75 181 TRP A O 1
ATOM 1495 N N . GLY A 1 182 ? -15.785 -12.018 -4.420 1.00 91.94 182 GLY A N 1
ATOM 1496 C CA . GLY A 1 182 ? -15.330 -12.776 -5.588 1.00 91.94 182 GLY A CA 1
ATOM 1497 C C . GLY A 1 182 ? -14.657 -11.888 -6.636 1.00 91.94 182 GLY A C 1
ATOM 1498 O O . GLY A 1 182 ? -13.618 -12.255 -7.185 1.00 91.94 182 GLY A O 1
ATOM 1499 N N . PHE A 1 183 ? -15.178 -10.677 -6.863 1.00 93.75 183 PHE A N 1
ATOM 1500 C CA . PHE A 1 183 ? -14.584 -9.719 -7.794 1.00 93.75 183 PHE A CA 1
ATOM 1501 C C . PHE A 1 183 ? -13.223 -9.208 -7.316 1.00 93.75 183 PHE A C 1
ATOM 1503 O O . PHE A 1 183 ? -12.289 -9.171 -8.111 1.00 93.75 183 PHE A O 1
ATOM 1510 N N . LEU A 1 184 ? -13.076 -8.846 -6.035 1.00 94.25 184 LEU A N 1
ATOM 1511 C CA . LEU A 1 184 ? -11.790 -8.400 -5.479 1.00 94.25 184 LEU A CA 1
ATOM 1512 C C . LEU A 1 184 ? -10.700 -9.464 -5.610 1.00 94.25 184 LEU A C 1
ATOM 1514 O O . LEU A 1 184 ? -9.574 -9.144 -5.996 1.00 94.25 184 LEU A O 1
ATOM 1518 N N . LEU A 1 185 ? -11.034 -10.721 -5.308 1.00 94.75 185 LEU A N 1
ATOM 1519 C CA . LEU A 1 185 ? -10.094 -11.827 -5.461 1.00 94.75 185 LEU A CA 1
ATOM 1520 C C . LEU A 1 185 ? -9.710 -11.999 -6.939 1.00 94.75 185 LEU A C 1
ATOM 1522 O O . LEU A 1 185 ? -8.523 -12.000 -7.260 1.00 94.75 185 LEU A O 1
ATOM 1526 N N . SER A 1 186 ? -10.699 -12.017 -7.840 1.00 96.00 186 SER A N 1
ATOM 1527 C CA . SER A 1 186 ? -10.521 -12.071 -9.308 1.00 96.00 186 SER A CA 1
ATOM 1528 C C . SER A 1 186 ? -9.630 -10.968 -9.841 1.00 96.00 186 SER A C 1
ATOM 1530 O O . SER A 1 186 ? -8.702 -11.231 -10.609 1.00 96.00 186 SER A O 1
ATOM 1532 N N . LEU A 1 187 ? -9.854 -9.743 -9.379 1.00 97.38 187 LEU A N 1
ATOM 1533 C CA . LEU A 1 187 ? -9.049 -8.592 -9.738 1.00 97.38 187 LEU A CA 1
ATOM 1534 C C . LEU A 1 187 ? -7.596 -8.749 -9.272 1.00 97.38 187 LEU A C 1
ATOM 1536 O O . LEU A 1 187 ? -6.692 -8.504 -10.066 1.00 97.38 187 LEU A O 1
ATOM 1540 N N . MET A 1 188 ? -7.353 -9.176 -8.027 1.00 97.50 188 MET A N 1
ATOM 1541 C CA . MET A 1 188 ? -5.997 -9.375 -7.492 1.00 97.50 188 MET A CA 1
ATOM 1542 C C . MET A 1 188 ? -5.228 -10.453 -8.260 1.00 97.50 188 MET A C 1
ATOM 1544 O O . MET A 1 188 ? -4.084 -10.232 -8.671 1.00 97.50 188 MET A O 1
ATOM 1548 N N . HIS A 1 189 ? -5.876 -11.586 -8.518 1.00 96.75 189 HIS A N 1
ATOM 1549 C CA . HIS A 1 189 ? -5.249 -12.685 -9.235 1.00 96.75 189 HIS A CA 1
ATOM 1550 C C . HIS A 1 189 ? -4.915 -12.302 -10.678 1.00 96.75 189 HIS A C 1
ATOM 1552 O O . HIS A 1 189 ? -3.792 -12.523 -11.141 1.00 96.75 189 HIS A O 1
ATOM 1558 N N . TRP A 1 190 ? -5.851 -11.669 -11.394 1.00 97.50 190 TRP A N 1
ATOM 1559 C CA . TRP A 1 190 ? -5.595 -11.136 -12.733 1.00 97.50 190 TRP A CA 1
ATOM 1560 C C . TRP A 1 190 ? -4.484 -10.081 -12.716 1.00 97.50 190 TRP A C 1
ATOM 1562 O O . TRP A 1 190 ? -3.596 -10.100 -13.576 1.00 97.50 190 TRP A O 1
ATOM 1572 N N . PHE A 1 191 ? -4.487 -9.199 -11.712 1.00 97.94 191 PHE A N 1
ATOM 1573 C CA . PHE A 1 191 ? -3.479 -8.157 -11.561 1.00 97.94 191 PHE A CA 1
ATOM 1574 C C . PHE A 1 191 ? -2.071 -8.758 -11.501 1.00 97.94 191 PHE A C 1
ATOM 1576 O O . PHE A 1 191 ? -1.196 -8.337 -12.258 1.00 97.94 191 PHE A O 1
ATOM 1583 N N . LYS A 1 192 ? -1.872 -9.797 -10.680 1.00 96.06 192 LYS A N 1
ATOM 1584 C CA . LYS A 1 192 ? -0.577 -10.476 -10.542 1.00 96.06 192 LYS A CA 1
ATOM 1585 C C . LYS A 1 192 ? -0.201 -11.343 -11.736 1.00 96.06 192 LYS A C 1
ATOM 1587 O O . LYS A 1 192 ? 0.967 -11.377 -12.115 1.00 96.06 192 LYS A O 1
ATOM 1592 N N . THR A 1 193 ? -1.147 -12.100 -12.284 1.00 95.69 193 THR A N 1
ATOM 1593 C CA . THR A 1 193 ? -0.829 -13.156 -13.259 1.00 95.69 193 THR A CA 1
ATOM 1594 C C . THR A 1 193 ? -0.860 -12.687 -14.709 1.00 95.69 193 THR A C 1
ATOM 1596 O O . THR A 1 193 ? -0.229 -13.319 -15.559 1.00 95.69 193 THR A O 1
ATOM 1599 N N . LYS A 1 194 ? -1.583 -11.601 -15.017 1.00 96.31 194 LYS A N 1
ATOM 1600 C CA . LYS A 1 194 ? -1.810 -11.134 -16.395 1.00 96.31 194 LYS A CA 1
ATOM 1601 C C . LYS A 1 194 ? -1.457 -9.669 -16.617 1.00 96.31 194 LYS A C 1
ATOM 1603 O O . LYS A 1 194 ? -1.006 -9.333 -17.711 1.00 96.31 194 LYS A O 1
ATOM 1608 N N . PHE A 1 195 ? -1.678 -8.799 -15.633 1.00 97.75 195 PHE A N 1
ATOM 1609 C CA . PHE A 1 195 ? -1.594 -7.357 -15.861 1.00 97.75 195 PHE A CA 1
ATOM 1610 C C . PHE A 1 195 ? -0.231 -6.752 -15.526 1.00 97.75 195 PHE A C 1
ATOM 1612 O O . PHE A 1 195 ? 0.369 -6.112 -16.389 1.00 97.75 195 PHE A O 1
ATOM 1619 N N . PHE A 1 196 ? 0.246 -6.923 -14.292 1.00 97.38 196 PHE A N 1
ATOM 1620 C CA . PHE A 1 196 ? 1.382 -6.183 -13.748 1.00 97.38 196 PHE A CA 1
ATOM 1621 C C . PHE A 1 196 ? 2.604 -7.084 -13.557 1.00 97.38 196 PHE A C 1
ATOM 1623 O O . PHE A 1 196 ? 2.498 -8.234 -13.138 1.00 97.38 196 PHE A O 1
ATOM 1630 N N . LYS A 1 197 ? 3.789 -6.563 -13.879 1.00 95.25 197 LYS A N 1
ATOM 1631 C CA . LYS A 1 197 ? 5.049 -7.313 -13.861 1.00 95.25 197 LYS A CA 1
ATOM 1632 C C . LYS A 1 197 ? 5.961 -6.852 -12.735 1.00 95.25 197 LYS A C 1
ATOM 1634 O O . LYS A 1 197 ? 6.041 -5.668 -12.398 1.00 95.25 197 LYS A O 1
ATOM 1639 N N . TRP A 1 198 ? 6.674 -7.804 -12.145 1.00 94.94 198 TRP A N 1
ATOM 1640 C CA . TRP A 1 198 ? 7.649 -7.500 -11.111 1.00 94.94 198 TRP A CA 1
ATOM 1641 C C . TRP A 1 198 ? 8.940 -6.981 -11.746 1.00 94.94 198 TRP A C 1
ATOM 1643 O O . TRP A 1 198 ? 9.480 -7.591 -12.662 1.00 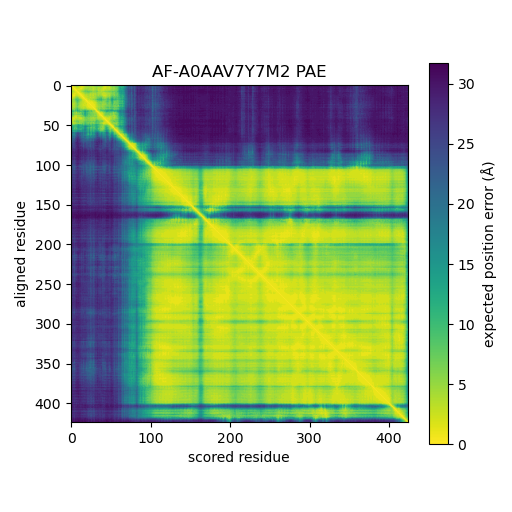94.94 198 TRP A O 1
ATOM 1653 N N . PHE A 1 199 ? 9.454 -5.862 -11.243 1.00 93.25 199 PHE A N 1
ATOM 1654 C CA . PHE A 1 199 ? 10.754 -5.332 -11.635 1.00 93.25 199 PHE A CA 1
ATOM 1655 C C . PHE A 1 199 ? 11.852 -5.904 -10.726 1.00 93.25 199 PHE A C 1
ATOM 1657 O O . PHE A 1 199 ? 12.158 -5.358 -9.657 1.00 93.25 199 PHE A O 1
ATOM 1664 N N . GLY A 1 200 ? 12.404 -7.047 -11.136 1.00 87.44 200 GLY A N 1
ATOM 1665 C CA . GLY A 1 200 ? 13.409 -7.814 -10.398 1.00 87.44 200 GLY A CA 1
ATOM 1666 C C . GLY A 1 200 ? 14.787 -7.781 -11.053 1.00 87.44 200 GLY A C 1
ATOM 1667 O O . GLY A 1 200 ? 15.367 -6.714 -11.249 1.00 87.44 200 GLY A O 1
ATOM 1668 N N . LYS A 1 201 ? 15.322 -8.969 -11.350 1.00 84.00 201 LYS A N 1
ATOM 1669 C CA . LYS A 1 201 ? 16.515 -9.112 -12.190 1.00 84.00 201 LYS A CA 1
ATOM 1670 C C . LYS A 1 201 ? 16.130 -8.776 -13.626 1.00 84.00 201 LYS A C 1
ATOM 1672 O O . LYS A 1 201 ? 15.042 -9.125 -14.064 1.00 84.00 201 LYS A O 1
ATOM 1677 N N . ILE A 1 202 ? 17.000 -8.058 -14.328 1.00 87.50 202 ILE A N 1
ATOM 1678 C CA . ILE A 1 202 ? 16.676 -7.499 -15.640 1.00 87.50 202 ILE A CA 1
ATOM 1679 C C . ILE A 1 202 ? 17.731 -7.953 -16.634 1.00 87.50 202 ILE A C 1
ATOM 1681 O O . ILE A 1 202 ? 18.934 -7.861 -16.370 1.00 87.50 202 ILE A O 1
ATOM 1685 N N . GLU A 1 203 ? 17.260 -8.404 -17.785 1.00 92.69 203 GLU A N 1
ATOM 1686 C CA . GLU A 1 203 ? 18.079 -8.707 -18.947 1.00 92.69 203 GLU A CA 1
ATOM 1687 C C . GLU A 1 203 ? 18.140 -7.499 -19.878 1.00 92.69 203 GLU A C 1
ATOM 1689 O O . GLU A 1 203 ? 17.201 -6.709 -19.995 1.00 92.69 203 GLU A O 1
ATOM 1694 N N . CYS A 1 204 ? 19.278 -7.332 -20.542 1.00 94.69 204 CYS A N 1
ATOM 1695 C CA . CYS A 1 204 ? 19.463 -6.239 -21.472 1.00 94.69 204 CYS A CA 1
ATOM 1696 C C . CYS A 1 204 ? 18.523 -6.396 -22.674 1.00 94.69 204 CYS A C 1
ATOM 1698 O O . CYS A 1 204 ? 18.644 -7.389 -23.387 1.00 94.69 204 CYS A O 1
ATOM 1700 N N . PRO A 1 205 ? 17.702 -5.388 -23.018 1.00 92.88 205 PRO A N 1
ATOM 1701 C CA . PRO A 1 205 ? 16.786 -5.478 -24.158 1.00 92.88 205 PRO A CA 1
ATOM 1702 C C . PRO A 1 205 ? 17.491 -5.598 -25.520 1.00 92.88 205 PRO A C 1
ATOM 1704 O O . PRO A 1 205 ? 16.833 -5.832 -26.528 1.00 92.88 205 PRO A 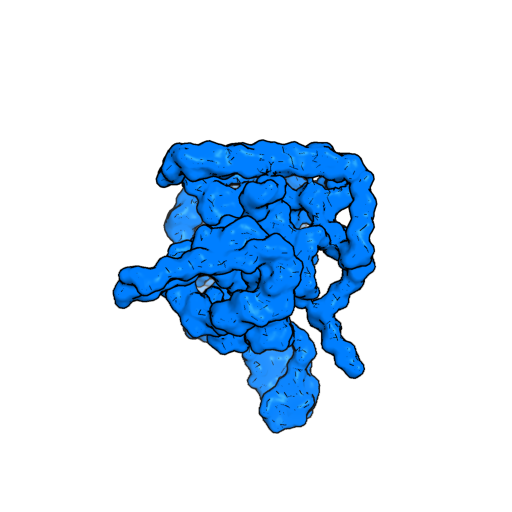O 1
ATOM 1707 N N . LYS A 1 206 ? 18.817 -5.399 -25.580 1.00 95.19 206 LYS A N 1
ATOM 1708 C CA . LYS A 1 206 ? 19.605 -5.495 -26.818 1.00 95.19 206 LYS A CA 1
ATOM 1709 C C . LYS A 1 206 ? 20.313 -6.833 -27.009 1.00 95.19 206 LYS A C 1
ATOM 1711 O O . LYS A 1 206 ? 20.490 -7.249 -28.146 1.00 95.19 206 LYS A O 1
ATOM 1716 N N . CYS A 1 207 ? 20.786 -7.461 -25.934 1.00 95.94 207 CYS A N 1
ATOM 1717 C CA . CYS A 1 207 ? 21.615 -8.670 -26.029 1.00 95.94 207 CYS A CA 1
ATOM 1718 C C . CYS A 1 207 ? 21.279 -9.751 -24.995 1.00 95.94 207 CYS A C 1
ATOM 1720 O O . CYS A 1 207 ? 22.014 -10.727 -24.890 1.00 95.94 207 CYS A O 1
ATOM 1722 N N . ASN A 1 208 ? 20.219 -9.563 -24.207 1.00 95.25 208 ASN A N 1
ATOM 1723 C CA . ASN A 1 208 ? 19.740 -10.460 -23.150 1.00 95.25 208 ASN A CA 1
ATOM 1724 C C . ASN A 1 208 ? 20.754 -10.772 -22.030 1.00 95.25 208 ASN A C 1
ATOM 1726 O O . ASN A 1 208 ? 20.472 -11.556 -21.132 1.00 95.25 208 ASN A O 1
ATOM 1730 N N . ALA A 1 209 ? 21.928 -10.133 -22.020 1.00 96.06 209 ALA A N 1
ATOM 1731 C CA . ALA A 1 209 ? 22.880 -10.279 -20.924 1.00 96.06 209 ALA A CA 1
ATOM 1732 C C . ALA A 1 209 ? 22.367 -9.587 -19.642 1.00 96.06 209 ALA A C 1
ATOM 1734 O O . ALA A 1 209 ? 21.676 -8.565 -19.743 1.00 96.06 209 ALA A O 1
ATOM 1735 N N . PRO A 1 210 ? 22.748 -10.066 -18.443 1.00 95.75 210 PRO A N 1
ATOM 1736 C CA . PRO A 1 210 ? 22.346 -9.453 -17.180 1.00 95.75 210 PRO A CA 1
ATOM 1737 C C . PRO A 1 210 ? 22.705 -7.965 -17.083 1.00 95.75 210 PRO A C 1
ATOM 1739 O O . PRO A 1 210 ? 23.745 -7.519 -17.586 1.00 95.75 210 PRO A O 1
ATOM 1742 N N . MET A 1 211 ? 21.854 -7.201 -16.398 1.00 96.31 211 MET A N 1
ATOM 1743 C CA . MET A 1 211 ? 22.095 -5.791 -16.096 1.00 96.31 211 MET A CA 1
ATOM 1744 C C . MET A 1 211 ? 22.440 -5.570 -14.621 1.00 96.31 211 MET A C 1
ATOM 1746 O O . MET A 1 211 ? 21.809 -6.132 -13.727 1.00 96.31 211 MET A O 1
ATOM 1750 N N . GLU A 1 212 ? 23.408 -4.692 -14.366 1.00 95.06 212 GLU A N 1
ATOM 1751 C CA . GLU A 1 212 ? 23.854 -4.314 -13.023 1.00 95.06 212 GLU A CA 1
ATOM 1752 C C . GLU A 1 212 ? 23.393 -2.905 -12.659 1.00 95.06 212 GLU A C 1
ATOM 1754 O O . GLU A 1 212 ? 23.467 -1.977 -13.470 1.00 95.06 212 GLU A O 1
ATOM 1759 N N . ARG A 1 213 ? 22.946 -2.725 -11.413 1.00 94.06 213 ARG A N 1
ATOM 1760 C CA . ARG A 1 213 ? 22.515 -1.423 -10.898 1.00 94.06 213 ARG A CA 1
ATOM 1761 C C . ARG A 1 213 ? 23.721 -0.501 -10.701 1.00 94.06 213 ARG A C 1
ATOM 1763 O O . ARG A 1 213 ? 24.627 -0.826 -9.948 1.00 94.06 213 ARG A O 1
ATOM 1770 N N . GLN A 1 214 ? 23.671 0.680 -11.310 1.00 93.25 214 GLN A N 1
ATOM 1771 C CA . GLN A 1 214 ? 24.704 1.724 -11.242 1.00 93.25 214 GLN A CA 1
ATOM 1772 C C . GLN A 1 214 ? 24.358 2.854 -10.253 1.00 93.25 214 GLN A C 1
ATOM 1774 O O . GLN A 1 214 ? 25.081 3.837 -10.147 1.00 93.25 214 GLN A O 1
ATOM 1779 N N . GLY A 1 215 ? 23.239 2.739 -9.533 1.00 92.62 215 GLY A N 1
ATOM 1780 C CA . GLY A 1 215 ? 22.765 3.753 -8.591 1.00 92.62 215 GLY A CA 1
ATOM 1781 C C . GLY A 1 215 ? 21.596 4.557 -9.150 1.00 92.62 215 GLY A C 1
ATOM 1782 O O . GLY A 1 215 ? 20.675 3.983 -9.737 1.00 92.62 215 GLY A O 1
ATOM 1783 N N . TYR A 1 216 ? 21.607 5.867 -8.912 1.00 91.19 216 TYR A N 1
ATOM 1784 C CA . TYR A 1 216 ? 20.563 6.788 -9.358 1.00 91.19 216 TYR A CA 1
ATOM 1785 C C . TYR A 1 216 ? 21.084 7.731 -10.440 1.00 91.19 216 TYR A C 1
ATOM 1787 O O . TYR A 1 216 ? 22.257 8.092 -10.444 1.00 91.19 216 TYR A O 1
ATOM 1795 N N . THR A 1 217 ? 20.190 8.143 -11.332 1.00 88.25 217 THR A N 1
ATOM 1796 C CA . THR A 1 217 ? 20.438 9.154 -12.364 1.00 88.25 217 THR A CA 1
ATOM 1797 C C . THR A 1 217 ? 19.405 10.274 -12.262 1.00 88.25 217 THR A C 1
ATOM 1799 O O . THR A 1 217 ? 18.417 10.150 -11.532 1.00 88.25 217 THR A O 1
ATOM 1802 N N . ALA A 1 218 ? 19.635 11.377 -12.972 1.00 86.06 218 ALA A N 1
ATOM 1803 C CA . ALA A 1 218 ? 18.729 12.517 -12.964 1.00 86.06 218 ALA A CA 1
ATOM 1804 C C . ALA A 1 218 ? 17.344 12.139 -13.525 1.00 86.06 218 ALA A C 1
ATOM 1806 O O . ALA A 1 218 ? 17.222 11.436 -14.540 1.00 86.06 218 ALA A O 1
ATOM 1807 N N . ALA A 1 219 ? 16.300 12.623 -12.851 1.00 86.38 219 ALA A N 1
ATOM 1808 C CA . ALA A 1 219 ? 14.937 12.580 -13.357 1.00 86.38 219 ALA A CA 1
ATOM 1809 C C . ALA A 1 219 ? 14.786 13.587 -14.502 1.00 86.38 219 ALA A C 1
ATOM 1811 O O . ALA A 1 219 ? 15.282 14.710 -14.413 1.00 86.38 219 ALA A O 1
ATOM 1812 N N . PHE A 1 220 ? 14.118 13.179 -15.578 1.00 90.12 220 PHE A N 1
ATOM 1813 C CA . PHE A 1 220 ? 13.730 14.095 -16.645 1.00 90.12 220 PHE A CA 1
ATOM 1814 C C . PHE A 1 220 ? 12.433 14.816 -16.276 1.00 90.12 220 PHE A C 1
ATOM 1816 O O . PHE A 1 220 ? 11.725 14.403 -15.359 1.00 90.12 220 PHE A O 1
ATOM 1823 N N . GLU A 1 221 ? 12.089 15.868 -17.017 1.00 90.69 221 GLU A N 1
ATOM 1824 C CA . GLU A 1 221 ? 10.843 16.616 -16.809 1.00 90.69 221 GLU A CA 1
ATOM 1825 C C . GLU A 1 221 ? 9.606 15.701 -16.866 1.00 90.69 221 GLU A C 1
ATOM 1827 O O . GLU A 1 221 ? 8.732 15.777 -16.004 1.00 90.69 221 GLU A O 1
ATOM 1832 N N . GLU A 1 222 ? 9.576 14.750 -17.807 1.00 90.19 222 GLU A N 1
ATOM 1833 C CA . GLU A 1 222 ? 8.511 13.742 -17.885 1.00 90.19 222 GLU A CA 1
ATOM 1834 C C . GLU A 1 222 ? 8.483 12.829 -16.646 1.00 90.19 222 GLU A C 1
ATOM 1836 O O . GLU A 1 222 ? 7.410 12.480 -16.156 1.00 90.19 222 GLU A O 1
ATOM 1841 N N . ASP A 1 223 ? 9.646 12.468 -16.093 1.00 87.06 223 ASP A N 1
ATOM 1842 C CA . ASP A 1 223 ? 9.707 11.639 -14.887 1.00 87.06 223 ASP A CA 1
ATOM 1843 C C . ASP A 1 223 ? 9.110 12.377 -13.687 1.00 87.06 223 ASP A C 1
ATOM 1845 O O . ASP A 1 223 ? 8.297 11.816 -12.949 1.00 87.06 223 ASP A O 1
ATOM 1849 N N . LEU A 1 224 ? 9.462 13.655 -13.532 1.00 82.69 224 LEU A N 1
ATOM 1850 C CA . LEU A 1 224 ? 8.938 14.524 -12.481 1.00 82.69 224 LEU A CA 1
ATOM 1851 C C . LEU A 1 224 ? 7.426 14.718 -12.612 1.00 82.69 224 LEU A C 1
ATOM 1853 O O . LEU A 1 224 ? 6.717 14.554 -11.621 1.00 82.69 224 LEU A O 1
ATOM 1857 N N . LYS A 1 225 ? 6.928 14.947 -13.834 1.00 85.75 225 LYS A N 1
ATOM 1858 C CA . LYS A 1 225 ? 5.492 15.073 -14.135 1.00 85.75 225 LYS A CA 1
ATOM 1859 C C . LYS A 1 225 ? 4.675 13.872 -13.648 1.00 85.75 225 LYS A C 1
ATOM 1861 O O . LYS A 1 225 ? 3.547 14.037 -13.201 1.00 85.75 225 LYS A O 1
ATOM 1866 N N . TYR A 1 226 ? 5.233 12.663 -13.720 1.00 86.75 226 TYR A N 1
ATOM 1867 C CA . TYR A 1 226 ? 4.571 11.433 -13.261 1.00 86.75 226 TYR A CA 1
ATOM 1868 C C . TYR A 1 226 ? 5.024 10.984 -11.859 1.00 86.75 226 TYR A C 1
ATOM 1870 O O . TYR A 1 226 ? 4.851 9.822 -11.463 1.00 86.75 226 TYR A O 1
ATOM 1878 N N . GLY A 1 227 ? 5.597 11.909 -11.086 1.00 83.31 227 GLY A N 1
ATOM 1879 C CA . GLY A 1 227 ? 5.954 11.714 -9.688 1.00 83.31 227 GLY A CA 1
ATOM 1880 C C . GLY A 1 227 ? 7.134 10.768 -9.469 1.00 83.31 227 GLY A C 1
ATOM 1881 O O . GLY A 1 227 ? 7.158 10.085 -8.448 1.00 83.31 227 GLY A O 1
ATOM 1882 N N . ALA A 1 228 ? 8.097 10.694 -10.392 1.00 85.69 228 ALA A N 1
ATOM 1883 C CA . ALA A 1 228 ? 9.313 9.879 -10.287 1.00 85.69 228 ALA A CA 1
ATOM 1884 C C . ALA A 1 228 ? 10.588 10.723 -10.069 1.00 85.69 228 ALA A C 1
ATOM 1886 O O . ALA A 1 228 ? 11.463 10.757 -10.934 1.00 85.69 228 ALA A O 1
ATOM 1887 N N . PRO A 1 229 ? 10.789 11.344 -8.890 1.00 78.88 229 PRO A N 1
ATOM 1888 C CA . PRO A 1 229 ? 12.026 12.076 -8.590 1.00 78.88 229 PRO A CA 1
ATOM 1889 C C . PRO A 1 229 ? 13.245 11.156 -8.409 1.00 78.88 229 PRO A C 1
ATOM 1891 O O . PRO A 1 229 ? 14.377 11.623 -8.329 1.00 78.88 229 PRO A O 1
ATOM 1894 N N . ARG A 1 230 ? 13.030 9.838 -8.303 1.00 84.31 230 ARG A N 1
ATOM 1895 C CA . ARG A 1 230 ? 14.088 8.830 -8.194 1.00 84.31 230 ARG A CA 1
ATOM 1896 C C . ARG A 1 230 ? 14.080 7.964 -9.443 1.00 84.31 230 ARG A C 1
ATOM 1898 O O . ARG A 1 230 ? 13.105 7.253 -9.687 1.00 84.31 230 ARG A O 1
ATOM 1905 N N . VAL A 1 231 ? 15.186 7.982 -10.180 1.00 90.81 231 VAL A N 1
ATOM 1906 C CA . VAL A 1 231 ? 15.392 7.138 -11.359 1.00 90.81 231 VAL A CA 1
ATOM 1907 C C . VAL A 1 231 ? 16.584 6.231 -11.109 1.00 90.81 231 VAL A C 1
ATOM 1909 O O . VAL A 1 231 ? 17.703 6.701 -10.918 1.00 90.81 231 VAL A O 1
ATOM 1912 N N . GLU A 1 232 ? 16.346 4.924 -11.070 1.00 94.56 232 GLU A N 1
ATOM 1913 C CA . GLU A 1 232 ? 17.415 3.932 -10.965 1.00 94.56 232 GLU A CA 1
ATOM 1914 C C . GLU A 1 232 ? 18.063 3.734 -12.342 1.00 94.56 232 GLU A C 1
ATOM 1916 O O . GLU A 1 232 ? 17.367 3.686 -13.357 1.00 94.56 232 GLU A O 1
ATOM 1921 N N . GLN A 1 233 ? 19.390 3.619 -12.386 1.00 95.69 233 GLN A N 1
ATOM 1922 C CA . GLN A 1 233 ? 20.130 3.347 -13.619 1.00 95.69 233 GLN A CA 1
ATOM 1923 C C . GLN A 1 233 ? 20.748 1.953 -13.574 1.00 95.69 233 GLN A C 1
ATOM 1925 O O . GLN A 1 233 ? 21.332 1.552 -12.565 1.00 95.69 233 GLN A O 1
ATOM 1930 N N . PHE A 1 234 ? 20.655 1.239 -14.690 1.00 96.31 234 PHE A N 1
ATOM 1931 C CA . PHE A 1 234 ? 21.234 -0.084 -14.887 1.00 96.31 234 PHE A CA 1
ATOM 1932 C C . PHE A 1 234 ? 22.134 -0.083 -16.121 1.00 96.31 234 PHE A C 1
ATOM 1934 O O . PHE A 1 234 ? 21.838 0.596 -17.103 1.00 96.31 234 PHE A O 1
ATOM 1941 N N . CYS A 1 235 ? 23.217 -0.855 -16.085 1.00 97.00 235 CYS A N 1
ATOM 1942 C CA . CYS A 1 235 ? 24.149 -1.019 -17.197 1.00 97.00 235 CYS A CA 1
ATOM 1943 C C . CYS A 1 235 ? 24.292 -2.500 -17.545 1.00 97.00 235 CYS A C 1
ATOM 1945 O O . CYS A 1 235 ? 24.476 -3.341 -16.666 1.00 97.00 235 CYS A O 1
ATOM 1947 N N . CYS A 1 236 ? 24.194 -2.826 -18.832 1.00 97.44 236 CYS A N 1
ATOM 1948 C CA . CYS A 1 236 ? 24.432 -4.175 -19.322 1.00 97.44 236 CYS A CA 1
ATOM 1949 C C . CYS A 1 236 ? 25.907 -4.557 -19.155 1.00 97.44 236 CYS A C 1
ATOM 1951 O O . CYS A 1 236 ? 26.801 -3.824 -19.583 1.00 97.44 236 CYS A O 1
ATOM 1953 N N . THR A 1 237 ? 26.162 -5.744 -18.608 1.00 96.62 237 THR A N 1
ATOM 1954 C CA . THR A 1 237 ? 27.524 -6.254 -18.395 1.00 96.62 237 THR A CA 1
ATOM 1955 C C . THR A 1 237 ? 28.280 -6.485 -19.707 1.00 96.62 237 THR A C 1
ATOM 1957 O O . THR A 1 237 ? 29.475 -6.189 -19.776 1.00 96.62 237 THR A O 1
ATOM 1960 N N . SER A 1 238 ? 27.572 -6.915 -20.760 1.00 97.25 238 SER A N 1
ATOM 1961 C CA . SER A 1 238 ? 28.124 -7.244 -22.081 1.00 97.25 238 SER A CA 1
ATOM 1962 C C . SER A 1 238 ? 28.215 -6.032 -23.021 1.00 97.25 238 SER A C 1
ATOM 1964 O O . SER A 1 238 ? 29.313 -5.582 -23.333 1.00 97.25 238 SER A O 1
ATOM 1966 N N . CYS A 1 239 ? 27.082 -5.456 -23.447 1.00 96.75 239 CYS A N 1
ATOM 1967 C CA . CYS A 1 239 ? 27.060 -4.421 -24.495 1.00 96.75 239 CYS A CA 1
ATOM 1968 C C . CYS A 1 239 ? 27.069 -2.972 -23.974 1.00 96.75 239 CYS A C 1
ATOM 1970 O O . CYS A 1 239 ? 26.937 -2.037 -24.761 1.00 96.75 239 CYS A O 1
ATOM 1972 N N . LYS A 1 240 ? 27.168 -2.775 -22.650 1.00 96.88 240 LYS A N 1
ATOM 1973 C CA . LYS A 1 240 ? 27.168 -1.462 -21.969 1.00 96.88 240 LYS A CA 1
ATOM 1974 C C . LYS A 1 240 ? 25.930 -0.589 -22.216 1.00 96.88 240 LYS A C 1
ATOM 1976 O O . LYS A 1 240 ? 25.925 0.594 -21.890 1.00 96.88 240 LYS A O 1
ATOM 1981 N N . HIS A 1 241 ? 24.852 -1.165 -22.748 1.00 97.00 241 HIS A N 1
ATOM 1982 C CA . HIS A 1 241 ? 23.575 -0.473 -22.872 1.00 97.00 241 HIS A CA 1
ATOM 1983 C C . HIS A 1 241 ? 23.041 -0.050 -21.496 1.00 97.00 241 HIS A C 1
ATOM 1985 O O . HIS A 1 241 ? 23.014 -0.855 -20.561 1.00 97.00 241 HIS A O 1
ATOM 1991 N N . LEU A 1 242 ? 22.598 1.205 -21.399 1.00 95.94 242 LEU A N 1
ATOM 1992 C CA . LEU A 1 242 ? 22.003 1.774 -20.197 1.00 95.94 242 LEU A CA 1
ATOM 1993 C C . LEU A 1 242 ? 20.479 1.664 -20.240 1.00 95.94 242 LEU A C 1
ATOM 1995 O O . LEU A 1 242 ? 19.857 2.008 -21.244 1.00 95.94 242 LEU A O 1
ATOM 1999 N N . LEU A 1 243 ? 19.890 1.250 -19.123 1.00 95.81 243 LEU A N 1
ATOM 2000 C CA . LEU A 1 243 ? 18.449 1.239 -18.895 1.00 95.81 243 LEU A CA 1
ATOM 2001 C C . LEU A 1 243 ? 18.123 2.148 -17.709 1.00 95.81 243 LEU A C 1
ATOM 2003 O O . LEU A 1 243 ? 18.768 2.080 -16.660 1.00 95.81 243 LEU A O 1
ATOM 2007 N N . ARG A 1 244 ? 17.102 2.988 -17.876 1.00 95.38 244 ARG A N 1
ATOM 2008 C CA . ARG A 1 244 ? 16.549 3.839 -16.817 1.00 95.38 244 ARG A CA 1
ATOM 2009 C C . ARG A 1 244 ? 15.285 3.190 -16.266 1.00 95.38 244 ARG A C 1
ATOM 2011 O O . ARG A 1 244 ? 14.471 2.687 -17.034 1.00 95.38 244 ARG A O 1
ATOM 2018 N N . PHE A 1 245 ? 15.100 3.256 -14.954 1.00 96.31 245 PHE A N 1
ATOM 2019 C CA . PHE A 1 245 ? 13.885 2.815 -14.278 1.00 96.31 245 PHE A CA 1
ATOM 2020 C C . PHE A 1 245 ? 13.369 3.914 -13.337 1.00 96.31 245 PHE A C 1
ATOM 2022 O O . PHE A 1 245 ? 13.767 3.981 -12.166 1.00 96.31 245 PHE A O 1
ATOM 2029 N N . PRO A 1 246 ? 12.520 4.821 -13.853 1.00 95.12 246 PRO A N 1
ATOM 2030 C CA . PRO A 1 246 ? 11.849 5.830 -13.043 1.00 95.12 246 PRO A CA 1
ATOM 2031 C C . PRO A 1 246 ? 10.850 5.189 -12.073 1.00 95.12 246 PRO A C 1
ATOM 2033 O O . PRO A 1 246 ? 10.019 4.370 -12.462 1.00 95.12 246 PRO A O 1
ATOM 2036 N N . ARG A 1 247 ? 10.914 5.574 -10.795 1.00 92.00 247 ARG A N 1
ATOM 2037 C CA . ARG A 1 247 ? 10.011 5.090 -9.738 1.00 92.00 247 ARG A CA 1
ATOM 2038 C C . ARG A 1 247 ? 8.730 5.926 -9.702 1.00 92.00 247 ARG A C 1
ATOM 2040 O O . ARG A 1 247 ? 8.589 6.798 -8.843 1.00 92.00 247 ARG A O 1
ATOM 2047 N N . TYR A 1 248 ? 7.852 5.706 -10.681 1.00 93.38 248 TYR A N 1
ATOM 2048 C CA . TYR A 1 248 ? 6.603 6.457 -10.847 1.00 93.38 248 TYR A CA 1
ATOM 2049 C C . TYR A 1 248 ? 5.652 6.295 -9.659 1.00 93.38 248 TYR A C 1
ATOM 2051 O O . TYR A 1 248 ? 5.464 5.197 -9.141 1.00 93.38 248 TYR A O 1
ATOM 2059 N N . ASN A 1 249 ? 5.019 7.403 -9.268 1.00 88.88 249 ASN A N 1
ATOM 2060 C CA . ASN A 1 249 ? 3.932 7.414 -8.285 1.00 88.88 249 ASN A CA 1
ATOM 2061 C C . ASN A 1 249 ? 2.563 7.701 -8.926 1.00 88.88 249 ASN A C 1
ATOM 2063 O O . ASN A 1 249 ? 1.550 7.464 -8.280 1.00 88.88 249 ASN A O 1
ATOM 2067 N N . SER A 1 250 ? 2.516 8.166 -10.179 1.00 92.38 250 SER A N 1
ATOM 2068 C CA . SER A 1 250 ? 1.265 8.342 -10.925 1.00 92.38 250 SER A CA 1
ATOM 2069 C C . SER A 1 250 ? 0.660 6.992 -11.321 1.00 92.38 250 SER A C 1
ATOM 2071 O O . SER A 1 250 ? 1.283 6.218 -12.055 1.00 92.38 250 SER A O 1
ATOM 2073 N N . VAL A 1 251 ? -0.576 6.726 -10.888 1.00 94.81 251 VAL A N 1
ATOM 2074 C CA . VAL A 1 251 ? -1.314 5.512 -11.282 1.00 94.81 251 VAL A CA 1
ATOM 2075 C C . VAL A 1 251 ? -1.547 5.476 -12.794 1.00 94.81 251 VAL A C 1
ATOM 2077 O O . VAL A 1 251 ? -1.347 4.430 -13.403 1.00 94.81 251 VAL A O 1
ATOM 2080 N N . GLU A 1 252 ? -1.873 6.611 -13.427 1.00 94.44 252 GLU A N 1
ATOM 2081 C CA . GLU A 1 252 ? -2.041 6.713 -14.888 1.00 94.44 252 GLU A CA 1
ATOM 2082 C C . GLU A 1 252 ? -0.799 6.202 -15.635 1.00 94.44 252 GLU A C 1
ATOM 2084 O O . GLU A 1 252 ? -0.914 5.371 -16.539 1.00 94.44 252 GLU A O 1
ATOM 2089 N N . ARG A 1 253 ? 0.403 6.624 -15.218 1.00 95.81 253 ARG A N 1
ATOM 2090 C CA . ARG A 1 253 ? 1.651 6.157 -15.839 1.00 95.81 253 ARG A CA 1
ATOM 2091 C C . ARG A 1 253 ? 1.924 4.680 -15.563 1.00 95.81 253 ARG A C 1
ATOM 2093 O O . ARG A 1 253 ? 2.412 3.973 -16.443 1.00 95.81 253 ARG A O 1
ATOM 2100 N N . LEU A 1 254 ? 1.597 4.195 -14.370 1.00 97.50 254 LEU A N 1
ATOM 2101 C CA . LEU A 1 254 ? 1.802 2.793 -14.007 1.00 97.50 254 LEU A CA 1
ATOM 2102 C C . LEU A 1 254 ? 0.827 1.842 -14.724 1.00 97.50 254 LEU A C 1
ATOM 2104 O O . LEU A 1 254 ? 1.214 0.723 -15.052 1.00 97.50 254 LEU A O 1
ATOM 2108 N N . LEU A 1 255 ? -0.393 2.279 -15.057 1.00 97.00 255 LEU A N 1
ATOM 2109 C CA . LEU A 1 255 ? -1.322 1.514 -15.907 1.00 97.00 255 LEU A CA 1
ATOM 2110 C C . LEU A 1 255 ? -0.773 1.302 -17.331 1.00 97.00 255 LEU A C 1
ATOM 2112 O O . LEU A 1 255 ? -1.106 0.306 -17.984 1.00 97.00 255 LEU A O 1
ATOM 2116 N N . GLN A 1 256 ? 0.084 2.217 -17.797 1.00 96.38 256 GLN A N 1
ATOM 2117 C CA . GLN A 1 256 ? 0.787 2.116 -19.078 1.00 96.38 256 GLN A CA 1
ATOM 2118 C C . GLN A 1 256 ? 2.044 1.245 -18.973 1.00 96.38 256 GLN A C 1
ATOM 2120 O O . GLN A 1 256 ? 2.222 0.337 -19.782 1.00 96.38 256 GLN A O 1
ATOM 2125 N N . SER A 1 257 ? 2.913 1.501 -17.986 1.00 96.06 257 SER A N 1
ATOM 2126 C CA . SER A 1 257 ? 4.190 0.782 -17.855 1.00 96.06 257 SER A CA 1
ATOM 2127 C C . SER A 1 257 ? 4.017 -0.664 -17.389 1.00 96.06 257 SER A C 1
ATOM 2129 O O . SER A 1 257 ? 4.813 -1.525 -17.763 1.00 96.06 257 SER A O 1
ATOM 2131 N N . ARG A 1 258 ? 2.983 -0.927 -16.577 1.00 97.25 258 ARG A N 1
ATOM 2132 C CA . ARG A 1 258 ? 2.604 -2.245 -16.044 1.00 97.25 258 ARG A CA 1
ATOM 2133 C C . ARG A 1 258 ? 3.753 -3.002 -15.381 1.00 97.25 258 ARG A C 1
ATOM 2135 O O . ARG A 1 258 ? 3.813 -4.229 -15.433 1.00 97.25 258 ARG A O 1
ATOM 2142 N N . ILE A 1 259 ? 4.695 -2.276 -14.788 1.00 96.12 259 ILE A N 1
ATOM 2143 C CA . ILE A 1 259 ? 5.890 -2.855 -14.185 1.00 96.12 259 ILE A CA 1
ATOM 2144 C C . ILE A 1 259 ? 6.324 -2.055 -12.962 1.00 96.12 259 ILE A C 1
ATOM 2146 O O . ILE A 1 259 ? 6.282 -0.824 -12.958 1.00 96.12 259 ILE A O 1
ATOM 2150 N N . GLY A 1 260 ? 6.768 -2.758 -11.922 1.00 96.31 260 GLY A N 1
ATOM 2151 C CA . GLY A 1 260 ? 7.307 -2.127 -10.725 1.00 96.31 260 GLY A CA 1
ATOM 2152 C C . GLY A 1 260 ? 7.594 -3.101 -9.589 1.00 96.31 260 GLY A C 1
ATOM 2153 O O . GLY A 1 260 ? 7.611 -4.315 -9.787 1.00 96.31 260 GLY A O 1
ATOM 2154 N N . ARG A 1 261 ? 7.832 -2.567 -8.389 1.00 95.38 261 ARG A N 1
ATOM 2155 C CA . ARG A 1 261 ? 8.018 -3.331 -7.143 1.00 95.38 261 ARG A CA 1
ATOM 2156 C C . ARG A 1 261 ? 6.830 -3.089 -6.207 1.00 95.38 261 ARG A C 1
ATOM 2158 O O . ARG A 1 261 ? 5.872 -2.431 -6.596 1.00 95.38 261 ARG A O 1
ATOM 2165 N N . CYS A 1 262 ? 6.873 -3.607 -4.979 1.00 95.31 262 CYS A N 1
ATOM 2166 C CA . CYS A 1 262 ? 5.739 -3.575 -4.039 1.00 95.31 262 CYS A CA 1
ATOM 2167 C C . CYS A 1 262 ? 5.049 -2.200 -3.929 1.00 95.31 262 CYS A C 1
ATOM 2169 O O . CYS A 1 262 ? 3.826 -2.141 -3.945 1.00 95.31 262 CYS A O 1
ATOM 2171 N N . GLY A 1 263 ? 5.811 -1.099 -3.924 1.00 95.31 263 GLY A N 1
ATOM 2172 C CA . GLY A 1 263 ? 5.259 0.259 -3.927 1.00 95.31 263 GLY A CA 1
ATOM 2173 C C . GLY A 1 263 ? 4.383 0.573 -5.146 1.00 95.31 263 GLY A C 1
ATOM 2174 O O . GLY A 1 263 ? 3.263 1.043 -4.977 1.00 95.31 263 GLY A O 1
ATOM 2175 N N . GLU A 1 264 ? 4.856 0.300 -6.365 1.00 97.94 264 GLU A N 1
ATOM 2176 C CA . GLU A 1 264 ? 4.074 0.505 -7.592 1.00 97.94 264 GLU A CA 1
ATOM 2177 C C . GLU A 1 264 ? 2.890 -0.469 -7.686 1.00 97.94 264 GLU A C 1
ATOM 2179 O O . GLU A 1 264 ? 1.798 -0.070 -8.085 1.00 97.94 264 GLU A O 1
ATOM 2184 N N . TRP A 1 265 ? 3.094 -1.725 -7.274 1.00 98.31 265 TRP A N 1
ATOM 2185 C CA . TRP A 1 265 ? 2.054 -2.756 -7.248 1.00 98.31 265 TRP A CA 1
ATOM 2186 C C . TRP A 1 265 ? 0.885 -2.356 -6.341 1.00 98.31 265 TRP A C 1
ATOM 2188 O O . TRP A 1 265 ? -0.261 -2.342 -6.786 1.00 98.31 265 TRP A O 1
ATOM 2198 N N . ALA A 1 266 ? 1.172 -1.994 -5.087 1.00 98.38 266 ALA A N 1
ATOM 2199 C CA . ALA A 1 266 ? 0.157 -1.573 -4.126 1.00 98.38 266 ALA A CA 1
ATOM 2200 C C . ALA A 1 266 ? -0.532 -0.271 -4.558 1.00 98.38 266 ALA A C 1
ATOM 2202 O O . ALA A 1 266 ? -1.746 -0.156 -4.430 1.00 98.38 266 ALA A O 1
ATOM 2203 N N . ASN A 1 267 ? 0.221 0.679 -5.125 1.00 97.62 267 ASN A N 1
ATOM 2204 C CA . ASN A 1 267 ? -0.316 1.955 -5.598 1.00 97.62 267 ASN A CA 1
ATOM 2205 C C . ASN A 1 267 ? -1.360 1.771 -6.713 1.00 97.62 267 ASN A C 1
ATOM 2207 O O . ASN A 1 267 ? -2.450 2.333 -6.643 1.00 97.62 267 ASN A O 1
ATOM 2211 N N . VAL A 1 268 ? -1.054 0.950 -7.725 1.00 98.38 268 VAL A N 1
ATOM 2212 C CA . VAL A 1 268 ? -2.008 0.677 -8.812 1.00 98.38 268 VAL A CA 1
ATOM 2213 C C . VAL A 1 268 ? -3.200 -0.115 -8.305 1.00 98.38 268 VAL A C 1
ATOM 2215 O O . VAL A 1 268 ? -4.331 0.239 -8.624 1.00 98.38 268 VAL A O 1
ATOM 2218 N N . PHE A 1 269 ? -2.968 -1.154 -7.500 1.00 98.56 269 PHE A N 1
ATOM 2219 C CA . PHE A 1 269 ? -4.055 -1.983 -6.991 1.00 98.56 269 PHE A CA 1
ATOM 2220 C C . PHE A 1 269 ? -5.023 -1.186 -6.102 1.00 98.56 269 PHE A C 1
ATOM 2222 O O . PHE A 1 269 ? -6.232 -1.319 -6.266 1.00 98.56 269 PHE A O 1
ATOM 2229 N N . ALA A 1 270 ? -4.518 -0.288 -5.246 1.00 98.44 270 ALA A N 1
ATOM 2230 C CA . ALA A 1 270 ? -5.353 0.607 -4.442 1.00 98.44 270 ALA A CA 1
ATOM 2231 C C . ALA A 1 270 ? -6.190 1.565 -5.309 1.00 98.44 270 ALA A C 1
ATOM 2233 O O . ALA A 1 270 ? -7.374 1.781 -5.042 1.00 98.44 270 ALA A O 1
ATOM 2234 N N . GLY A 1 271 ? -5.605 2.103 -6.385 1.00 97.50 271 GLY A N 1
ATOM 2235 C CA . GLY A 1 271 ? -6.354 2.870 -7.379 1.00 97.50 271 GLY A CA 1
ATOM 2236 C C . GLY A 1 271 ? -7.454 2.032 -8.039 1.00 97.50 271 GLY A C 1
ATOM 2237 O O . GLY A 1 271 ? -8.579 2.505 -8.192 1.00 97.50 271 GLY A O 1
ATOM 2238 N N . MET A 1 272 ? -7.158 0.772 -8.383 1.00 98.00 272 MET A N 1
ATOM 2239 C CA . MET A 1 272 ? -8.120 -0.136 -9.013 1.00 98.00 272 MET A CA 1
ATOM 2240 C C . MET A 1 272 ? -9.318 -0.442 -8.116 1.00 98.00 272 MET A C 1
ATOM 2242 O O . MET A 1 272 ? -10.452 -0.312 -8.566 1.00 98.00 272 MET A O 1
ATOM 2246 N N . THR A 1 273 ? -9.097 -0.807 -6.853 1.00 97.81 273 THR A N 1
ATOM 2247 C CA . THR A 1 273 ? -10.197 -1.088 -5.919 1.00 97.81 273 THR A CA 1
ATOM 2248 C C . THR A 1 273 ? -11.023 0.170 -5.641 1.00 97.81 273 THR A C 1
ATOM 2250 O O . THR A 1 273 ? -12.254 0.115 -5.672 1.00 97.81 273 THR A O 1
ATOM 2253 N N . THR A 1 274 ? -10.376 1.329 -5.492 1.00 95.94 274 THR A N 1
ATOM 2254 C CA . THR A 1 274 ? -11.077 2.613 -5.318 1.00 95.94 274 THR A CA 1
ATOM 2255 C C . THR A 1 274 ? -11.964 2.950 -6.523 1.00 95.94 274 THR A C 1
ATOM 2257 O O . THR A 1 274 ? -13.101 3.380 -6.343 1.00 95.94 274 THR A O 1
ATOM 2260 N N . ALA A 1 275 ? -11.504 2.688 -7.752 1.00 95.31 275 ALA A N 1
ATOM 2261 C CA . ALA A 1 275 ? -12.264 2.953 -8.978 1.00 95.31 275 ALA A CA 1
ATOM 2262 C C . ALA A 1 275 ? -13.537 2.105 -9.139 1.00 95.31 275 ALA A C 1
ATOM 2264 O O . ALA A 1 275 ? -14.439 2.495 -9.880 1.00 95.31 275 ALA A O 1
ATOM 2265 N N . PHE A 1 276 ? -13.630 0.960 -8.457 1.00 94.44 276 PHE A N 1
ATOM 2266 C CA . PHE A 1 276 ? -14.870 0.179 -8.360 1.00 94.44 276 PHE A CA 1
ATOM 2267 C C . PHE A 1 276 ? -15.707 0.550 -7.132 1.00 94.44 276 PHE A C 1
ATOM 2269 O O . PHE A 1 276 ? -16.744 -0.057 -6.900 1.00 94.44 276 PHE A O 1
ATOM 2276 N N . GLY A 1 277 ? -15.310 1.553 -6.350 1.00 92.62 277 GLY A N 1
ATOM 2277 C CA . GLY A 1 277 ? -16.061 2.019 -5.186 1.00 92.62 277 GLY A CA 1
ATOM 2278 C C . GLY A 1 277 ? -15.806 1.240 -3.899 1.00 92.62 277 GLY A C 1
ATOM 2279 O O . GLY A 1 277 ? -16.571 1.405 -2.955 1.00 92.62 277 GLY A O 1
ATOM 2280 N N . TYR A 1 278 ? -14.754 0.419 -3.834 1.00 94.81 278 TYR A N 1
ATOM 2281 C CA . TYR A 1 278 ? -14.357 -0.207 -2.576 1.00 94.81 278 TYR A CA 1
ATOM 2282 C C . TYR A 1 278 ? -13.682 0.808 -1.653 1.00 94.81 278 TYR A C 1
ATOM 2284 O O . TYR A 1 278 ? -12.737 1.494 -2.052 1.00 94.81 278 TYR A O 1
ATOM 2292 N N . ASP A 1 279 ? -14.096 0.824 -0.389 1.00 94.81 279 ASP A N 1
ATOM 2293 C CA . ASP A 1 279 ? -13.373 1.503 0.683 1.00 94.81 279 ASP A CA 1
ATOM 2294 C C . ASP A 1 279 ? -11.972 0.907 0.824 1.00 94.81 279 ASP A C 1
ATOM 2296 O O . ASP A 1 279 ? -11.802 -0.235 1.258 1.00 94.81 279 ASP A O 1
ATOM 2300 N N . THR A 1 280 ? -10.971 1.686 0.428 1.00 97.12 280 THR A N 1
ATOM 2301 C CA . THR A 1 280 ? -9.597 1.223 0.241 1.00 97.12 280 THR A CA 1
ATOM 2302 C C . THR A 1 280 ? -8.632 2.078 1.054 1.00 97.12 280 THR A C 1
ATOM 2304 O O . THR A 1 280 ? -8.720 3.307 1.045 1.00 97.12 280 THR A O 1
ATOM 2307 N N . ARG A 1 281 ? -7.665 1.430 1.707 1.00 98.44 281 ARG A N 1
ATOM 2308 C CA . ARG A 1 281 ? -6.502 2.072 2.324 1.00 98.44 281 ARG A CA 1
ATOM 2309 C C . ARG A 1 281 ? -5.215 1.558 1.677 1.00 98.44 281 ARG A C 1
ATOM 2311 O O . ARG A 1 281 ? -5.053 0.357 1.470 1.00 98.44 281 ARG A O 1
ATOM 2318 N N . LEU A 1 282 ? -4.273 2.455 1.396 1.00 98.56 282 LEU A N 1
ATOM 2319 C CA . LEU A 1 282 ? -2.891 2.088 1.079 1.00 98.56 282 LEU A CA 1
ATOM 2320 C C . LEU A 1 282 ? -2.133 1.915 2.398 1.00 98.56 282 LEU A C 1
ATOM 2322 O O . LEU A 1 282 ? -2.181 2.807 3.237 1.00 98.56 282 LEU A O 1
ATOM 2326 N N . VAL A 1 283 ? -1.430 0.804 2.596 1.00 98.81 283 VAL A N 1
ATOM 2327 C CA . VAL A 1 283 ? -0.745 0.503 3.861 1.00 98.81 283 VAL A CA 1
ATOM 2328 C C . VAL A 1 283 ? 0.762 0.522 3.667 1.00 98.81 283 VAL A C 1
ATOM 2330 O O . VAL A 1 283 ? 1.289 -0.196 2.820 1.00 98.81 283 VAL A O 1
ATOM 2333 N N . LEU A 1 284 ? 1.455 1.339 4.457 1.00 98.31 284 LEU A N 1
ATOM 2334 C CA . LEU A 1 284 ? 2.911 1.424 4.506 1.00 98.31 284 LEU A CA 1
ATOM 2335 C C . LEU A 1 284 ? 3.433 0.702 5.742 1.00 98.31 284 LEU A C 1
ATOM 2337 O O . LEU A 1 284 ? 3.126 1.102 6.859 1.00 98.31 284 LEU A O 1
ATOM 2341 N N . ASP A 1 285 ? 4.336 -0.243 5.532 1.00 97.81 285 ASP A N 1
ATOM 2342 C CA . ASP A 1 285 ? 5.236 -0.759 6.554 1.00 97.81 285 ASP A CA 1
ATOM 2343 C C . ASP A 1 285 ? 6.597 -0.068 6.429 1.00 97.81 285 ASP A C 1
ATOM 2345 O O . ASP A 1 285 ? 7.263 -0.135 5.389 1.00 97.81 285 ASP A O 1
ATOM 2349 N N . LEU A 1 286 ? 7.021 0.608 7.501 1.00 95.44 286 LEU A N 1
ATOM 2350 C CA . LEU A 1 286 ? 8.281 1.354 7.536 1.00 95.44 286 LEU A CA 1
ATOM 2351 C C . LEU A 1 286 ? 9.519 0.454 7.386 1.00 95.44 286 LEU A C 1
ATOM 2353 O O . LEU A 1 286 ? 10.599 0.965 7.093 1.00 95.44 286 LEU A O 1
ATOM 2357 N N . THR A 1 287 ? 9.361 -0.867 7.486 1.00 93.06 287 THR A N 1
ATOM 2358 C CA . THR A 1 287 ? 10.399 -1.868 7.204 1.00 93.06 287 THR A CA 1
ATOM 2359 C C . THR A 1 287 ? 10.439 -2.284 5.721 1.00 93.06 287 THR A C 1
ATOM 2361 O O . THR A 1 287 ? 10.687 -3.443 5.387 1.00 93.06 287 THR A O 1
ATOM 2364 N N . ASP A 1 288 ? 10.185 -1.333 4.816 1.00 90.50 288 ASP A N 1
ATOM 2365 C CA . ASP A 1 288 ? 10.279 -1.454 3.348 1.00 90.50 288 ASP A CA 1
ATOM 2366 C C . ASP A 1 288 ? 9.269 -2.425 2.704 1.00 90.50 288 ASP A C 1
ATOM 2368 O O . ASP A 1 288 ? 9.625 -3.317 1.929 1.00 90.50 288 ASP A O 1
ATOM 2372 N N . HIS A 1 289 ? 7.977 -2.271 3.020 1.00 95.62 289 HIS A N 1
ATOM 2373 C CA . HIS A 1 289 ? 6.907 -2.936 2.262 1.00 95.62 289 HIS A CA 1
ATOM 2374 C C . HIS A 1 289 ? 5.627 -2.096 2.199 1.00 95.62 289 HIS A C 1
ATOM 2376 O O . HIS A 1 289 ? 5.417 -1.199 3.012 1.00 95.62 289 HIS A O 1
ATOM 2382 N N . VAL A 1 290 ? 4.790 -2.354 1.195 1.00 97.19 290 VAL A N 1
ATOM 2383 C CA . VAL A 1 290 ? 3.535 -1.623 0.965 1.00 97.19 290 VAL A CA 1
ATOM 2384 C C . VAL A 1 290 ? 2.490 -2.596 0.430 1.00 97.19 290 VAL A C 1
ATOM 2386 O O . VAL A 1 290 ? 2.816 -3.433 -0.411 1.00 97.19 290 VAL A O 1
ATOM 2389 N N . TRP A 1 291 ? 1.251 -2.478 0.896 1.00 98.62 291 TRP A N 1
ATOM 2390 C CA . TRP A 1 291 ? 0.117 -3.294 0.453 1.00 98.62 291 TRP A CA 1
ATOM 2391 C C . TRP A 1 291 ? -1.199 -2.512 0.579 1.00 98.62 291 TRP A C 1
ATOM 2393 O O . TRP A 1 291 ? -1.179 -1.291 0.729 1.00 98.62 291 TRP A O 1
ATOM 2403 N N . VAL A 1 292 ? -2.343 -3.191 0.473 1.00 98.75 292 VAL A N 1
ATOM 2404 C CA . VAL A 1 292 ? -3.677 -2.576 0.464 1.00 98.75 292 VAL A CA 1
ATOM 2405 C C . VAL A 1 292 ? -4.567 -3.193 1.545 1.00 98.75 292 VAL A C 1
ATOM 2407 O O . VAL A 1 292 ? -4.473 -4.379 1.846 1.00 98.75 292 VAL A O 1
ATOM 2410 N N . GLU A 1 293 ? -5.445 -2.398 2.143 1.00 98.69 293 GLU A N 1
ATOM 2411 C CA . GLU A 1 293 ? -6.571 -2.876 2.946 1.00 98.69 293 GLU A CA 1
ATOM 2412 C C . GLU A 1 293 ? -7.881 -2.482 2.268 1.00 98.69 293 GLU A C 1
ATOM 2414 O O . GLU A 1 293 ? -8.013 -1.363 1.776 1.00 98.69 293 GLU A O 1
ATOM 2419 N N . VAL A 1 294 ? -8.858 -3.388 2.261 1.00 98.00 294 VAL A N 1
ATOM 2420 C CA . VAL A 1 294 ? -10.202 -3.127 1.731 1.00 98.00 294 VAL A CA 1
ATOM 2421 C C . VAL A 1 294 ? -11.240 -3.457 2.796 1.00 98.00 294 VAL A C 1
ATOM 2423 O O . VAL A 1 294 ? -11.181 -4.525 3.411 1.00 98.00 294 VAL A O 1
ATOM 2426 N N . PHE A 1 295 ? -12.185 -2.550 3.039 1.00 96.00 295 PHE A N 1
ATOM 2427 C CA . PHE A 1 295 ? -13.233 -2.776 4.031 1.00 96.00 295 PHE A CA 1
ATOM 2428 C C . PHE A 1 295 ? -14.266 -3.781 3.516 1.00 96.00 295 PHE A C 1
ATOM 2430 O O . PHE A 1 295 ? -14.824 -3.637 2.428 1.00 96.00 295 PHE A O 1
ATOM 2437 N N . ASN A 1 296 ? -14.555 -4.801 4.320 1.00 92.00 296 ASN A N 1
ATOM 2438 C CA . ASN A 1 296 ? -15.596 -5.775 4.039 1.00 92.00 296 ASN A CA 1
ATOM 2439 C C . ASN A 1 296 ? -16.830 -5.474 4.897 1.00 92.00 296 ASN A C 1
ATOM 2441 O O . ASN A 1 296 ? -16.854 -5.735 6.100 1.00 92.00 296 ASN A O 1
ATOM 2445 N N . GLU A 1 297 ? -17.887 -4.972 4.261 1.00 85.69 297 GLU A N 1
ATOM 2446 C CA . GLU A 1 297 ? -19.154 -4.637 4.923 1.00 85.69 297 GLU A CA 1
ATOM 2447 C C . GLU A 1 297 ? -19.855 -5.840 5.567 1.00 85.69 297 GLU A C 1
ATOM 2449 O O . GLU A 1 297 ? -20.632 -5.678 6.505 1.00 85.69 297 GLU A O 1
ATOM 2454 N N . SER A 1 298 ? -19.615 -7.058 5.082 1.00 84.62 298 SER A N 1
ATOM 2455 C CA . SER A 1 298 ? -20.269 -8.253 5.626 1.00 84.62 298 SER A CA 1
ATOM 2456 C C . SER A 1 298 ? -19.676 -8.653 6.969 1.00 84.62 298 SER A C 1
ATOM 2458 O O . SER A 1 298 ? -20.409 -9.051 7.869 1.00 84.62 298 SER A O 1
ATOM 2460 N N . THR A 1 299 ? -18.354 -8.538 7.103 1.00 87.88 299 THR A N 1
ATOM 2461 C CA . THR A 1 299 ? -17.624 -8.881 8.330 1.00 87.88 299 THR A CA 1
ATOM 2462 C C . THR A 1 299 ? -17.353 -7.670 9.219 1.00 87.88 299 THR A C 1
ATOM 2464 O O . THR A 1 299 ? -16.912 -7.858 10.349 1.00 87.88 299 THR A O 1
ATOM 2467 N N . GLN A 1 300 ? -17.627 -6.454 8.726 1.00 89.88 300 GLN A N 1
ATOM 2468 C CA . GLN A 1 300 ? -17.337 -5.172 9.379 1.00 89.88 300 GLN A CA 1
ATOM 2469 C C . GLN A 1 300 ? -15.854 -5.029 9.764 1.00 89.88 300 GLN A C 1
ATOM 2471 O O . GLN A 1 300 ? -15.522 -4.543 10.848 1.00 89.88 300 GLN A O 1
ATOM 2476 N N . LYS A 1 301 ? -14.958 -5.485 8.878 1.00 93.62 301 LYS A N 1
ATOM 2477 C CA . LYS A 1 301 ? -13.504 -5.514 9.100 1.00 93.62 301 LYS A CA 1
ATOM 2478 C C . LYS A 1 301 ? -12.735 -4.988 7.899 1.00 93.62 301 LYS A C 1
ATOM 2480 O O . LYS A 1 301 ? -13.124 -5.213 6.754 1.00 93.62 301 LYS A O 1
ATOM 2485 N N . TRP A 1 302 ? -11.595 -4.365 8.176 1.00 97.00 302 TRP A N 1
ATOM 2486 C CA . TRP A 1 302 ? -10.566 -4.113 7.174 1.00 97.00 302 TRP A CA 1
ATOM 2487 C C . TRP A 1 302 ? -9.830 -5.408 6.867 1.00 97.00 302 TRP A C 1
ATOM 2489 O O . TRP A 1 302 ? -9.296 -6.062 7.764 1.00 97.00 302 TRP A O 1
ATOM 2499 N N . ILE A 1 303 ? -9.832 -5.795 5.596 1.00 96.88 303 ILE A N 1
ATOM 2500 C CA . ILE A 1 303 ? -9.196 -7.021 5.139 1.00 96.88 303 ILE A CA 1
ATOM 2501 C C . ILE A 1 303 ? -7.896 -6.674 4.429 1.00 96.88 303 ILE A C 1
ATOM 2503 O O . ILE A 1 303 ? -7.863 -5.829 3.540 1.00 96.88 303 ILE A O 1
ATOM 2507 N N . HIS A 1 304 ? -6.825 -7.347 4.835 1.00 97.81 304 HIS A N 1
ATOM 2508 C CA . HIS A 1 304 ? -5.502 -7.265 4.224 1.00 97.81 304 HIS A CA 1
ATOM 2509 C C . HIS A 1 304 ? -5.513 -7.832 2.794 1.00 97.81 304 HIS A C 1
ATOM 2511 O O . HIS A 1 304 ? -6.052 -8.914 2.570 1.00 97.81 304 HIS A O 1
ATOM 2517 N N . PHE A 1 305 ? -4.880 -7.125 1.857 1.00 98.31 305 PHE A N 1
ATOM 2518 C CA . PHE A 1 305 ? -4.603 -7.549 0.485 1.00 98.31 305 PHE A CA 1
ATOM 2519 C C . PHE A 1 305 ? -3.161 -7.206 0.109 1.00 98.31 305 PHE A C 1
ATOM 2521 O O . PHE A 1 305 ? -2.776 -6.037 0.085 1.00 98.31 305 PHE A O 1
ATOM 2528 N N . ASP A 1 306 ? -2.372 -8.214 -0.251 1.00 97.94 306 ASP A N 1
ATOM 2529 C CA . ASP A 1 306 ? -1.055 -8.026 -0.856 1.00 97.94 306 ASP A CA 1
ATOM 2530 C C . ASP A 1 306 ? -1.096 -8.455 -2.335 1.00 97.94 306 ASP A C 1
ATOM 2532 O O . ASP A 1 306 ? -1.013 -9.653 -2.636 1.00 97.94 306 ASP A O 1
ATOM 2536 N N . PRO A 1 307 ? -1.198 -7.498 -3.280 1.00 97.12 307 PRO A N 1
ATOM 2537 C CA . PRO A 1 307 ? -1.324 -7.814 -4.699 1.00 97.12 307 PRO A CA 1
ATOM 2538 C C . PRO A 1 307 ? -0.034 -8.373 -5.306 1.00 97.12 307 PRO A C 1
ATOM 2540 O O . PRO A 1 307 ? -0.093 -9.122 -6.279 1.00 97.12 307 PRO A O 1
ATOM 2543 N N . CYS A 1 308 ? 1.142 -8.045 -4.753 1.00 94.31 308 CYS A N 1
ATOM 2544 C CA . CYS A 1 308 ? 2.397 -8.601 -5.264 1.00 94.31 308 CYS A CA 1
ATOM 2545 C C . CYS A 1 308 ? 2.623 -10.043 -4.809 1.00 94.31 308 CYS A C 1
ATOM 2547 O O . CYS A 1 308 ? 3.403 -10.772 -5.425 1.00 94.31 308 CYS A O 1
ATOM 2549 N N . GLU A 1 309 ? 1.859 -10.500 -3.825 1.00 94.44 309 GLU A N 1
ATOM 2550 C CA . GLU A 1 309 ? 1.883 -11.863 -3.319 1.00 94.44 309 GLU A CA 1
ATOM 2551 C C . GLU A 1 309 ? 0.626 -12.678 -3.690 1.00 94.44 309 GLU A C 1
ATOM 2553 O O . GLU A 1 309 ? 0.674 -13.903 -3.588 1.00 94.44 309 GLU A O 1
ATOM 2558 N N . ASP A 1 310 ? -0.452 -12.042 -4.169 1.00 95.38 310 ASP A N 1
ATOM 2559 C CA . ASP A 1 310 ? -1.786 -12.653 -4.370 1.00 95.38 310 ASP A CA 1
ATOM 2560 C C . ASP A 1 310 ? -2.271 -13.339 -3.086 1.00 95.38 310 ASP A C 1
ATOM 2562 O O . ASP A 1 310 ? -2.519 -14.542 -3.002 1.00 95.38 310 ASP A O 1
ATOM 2566 N N . ILE A 1 311 ? -2.284 -12.535 -2.020 1.00 93.88 311 ILE A N 1
ATOM 2567 C CA . ILE A 1 311 ? -2.697 -12.913 -0.670 1.00 93.88 311 ILE A CA 1
ATOM 2568 C C . ILE A 1 311 ? -3.804 -11.974 -0.228 1.00 93.88 311 ILE A C 1
ATOM 2570 O O . ILE A 1 311 ? -3.641 -10.758 -0.281 1.00 93.88 311 ILE A O 1
ATOM 2574 N N . SER A 1 312 ? -4.868 -12.540 0.329 1.00 95.00 312 SER A N 1
ATOM 2575 C CA . SER A 1 312 ? -5.855 -11.801 1.109 1.00 95.00 312 SER A CA 1
ATOM 2576 C C . SER A 1 312 ? -6.087 -12.431 2.484 1.00 95.00 312 SER A C 1
ATOM 2578 O O . SER A 1 312 ? -5.947 -13.649 2.671 1.00 95.00 312 SER A O 1
ATOM 2580 N N . ASP A 1 313 ? -6.435 -11.571 3.443 1.00 95.06 313 ASP A N 1
ATOM 2581 C CA . ASP A 1 313 ? -6.795 -11.887 4.828 1.00 95.06 313 ASP A CA 1
ATOM 2582 C C . ASP A 1 313 ? -5.749 -12.730 5.585 1.00 95.06 313 ASP A C 1
ATOM 2584 O O . ASP A 1 313 ? -6.077 -13.680 6.302 1.00 95.06 313 ASP A O 1
ATOM 2588 N N . LYS A 1 314 ? -4.461 -12.429 5.395 1.00 95.44 314 LYS A N 1
ATOM 2589 C CA . LYS A 1 314 ? -3.340 -13.160 6.020 1.00 95.44 314 LYS A CA 1
ATOM 2590 C C . LYS A 1 314 ? -2.287 -12.172 6.542 1.00 95.44 314 LYS A C 1
ATOM 2592 O O . LYS A 1 314 ? -1.148 -12.172 6.065 1.00 95.44 314 LYS A O 1
ATOM 2597 N N . PRO A 1 315 ? -2.655 -11.301 7.498 1.00 95.50 315 PRO A N 1
ATOM 2598 C CA . PRO A 1 315 ? -1.791 -10.214 7.948 1.00 95.50 315 PRO A CA 1
ATOM 2599 C C . PRO A 1 315 ? -0.496 -10.694 8.629 1.00 95.50 315 PRO A C 1
ATOM 2601 O O . PRO A 1 315 ? 0.491 -9.964 8.614 1.00 95.50 315 PRO A O 1
ATOM 2604 N N . LEU A 1 316 ? -0.442 -11.914 9.185 1.00 95.06 316 LEU A N 1
ATOM 2605 C CA . LEU A 1 316 ? 0.761 -12.410 9.873 1.00 95.06 316 LEU A CA 1
ATOM 2606 C C . LEU A 1 316 ? 1.829 -12.999 8.934 1.00 95.06 316 LEU A C 1
ATOM 2608 O O . LEU A 1 316 ? 2.971 -13.135 9.366 1.00 95.06 316 LEU A O 1
ATOM 2612 N N . THR A 1 317 ? 1.504 -13.225 7.651 1.00 95.94 317 THR A N 1
ATOM 2613 C CA . THR A 1 317 ? 2.276 -12.651 6.530 1.00 95.94 317 THR A CA 1
ATOM 2614 C C . THR A 1 317 ? 3.754 -12.355 6.803 1.00 95.94 317 THR A C 1
ATOM 2616 O O . THR A 1 317 ? 4.690 -13.140 6.641 1.00 95.94 317 THR A O 1
ATOM 2619 N N . TYR A 1 318 ? 3.930 -11.114 7.228 1.00 95.88 318 TYR A N 1
ATOM 2620 C CA . TYR A 1 318 ? 5.204 -10.431 7.253 1.00 95.88 318 TYR A CA 1
ATOM 2621 C C . TYR A 1 318 ? 6.010 -10.754 8.511 1.00 95.88 318 TYR A C 1
ATOM 2623 O O . TYR A 1 318 ? 7.214 -10.988 8.429 1.00 95.88 318 TYR A O 1
ATOM 2631 N N . GLU A 1 319 ? 5.362 -10.792 9.675 1.00 95.12 319 GLU A N 1
ATOM 2632 C CA . GLU A 1 319 ? 6.034 -11.112 10.935 1.00 95.12 319 GLU A CA 1
ATOM 2633 C C . GLU A 1 319 ? 6.435 -12.586 10.996 1.00 95.12 319 GLU A C 1
ATOM 2635 O O . GLU A 1 319 ? 7.584 -12.902 11.295 1.00 95.12 319 GLU A O 1
ATOM 2640 N N . VAL A 1 320 ? 5.497 -13.484 10.697 1.00 93.88 320 VAL A N 1
ATOM 2641 C CA . VAL A 1 320 ? 5.677 -14.924 10.890 1.00 93.88 320 VAL A CA 1
ATOM 2642 C C . VAL A 1 320 ? 6.280 -15.565 9.651 1.00 93.88 320 VAL A C 1
ATOM 2644 O O . VAL A 1 320 ? 7.311 -16.225 9.747 1.00 93.88 320 VAL A O 1
ATOM 2647 N N . GLY A 1 321 ? 5.674 -15.358 8.482 1.00 94.12 321 GLY A N 1
ATOM 2648 C CA . GLY A 1 321 ? 6.133 -15.979 7.241 1.00 94.12 321 GLY A CA 1
ATOM 2649 C C . GLY A 1 321 ? 7.482 -15.445 6.764 1.00 94.12 321 GLY A C 1
ATOM 2650 O O . GLY A 1 321 ? 8.336 -16.214 6.321 1.00 94.12 321 GLY A O 1
ATOM 2651 N N . TRP A 1 322 ? 7.696 -14.128 6.848 1.00 94.88 322 TRP A N 1
ATOM 2652 C CA . TRP A 1 322 ? 8.937 -13.493 6.376 1.00 94.88 322 TRP A CA 1
ATOM 2653 C C . TRP A 1 322 ? 9.936 -13.194 7.498 1.00 94.88 322 TRP A C 1
ATOM 2655 O O . TRP A 1 322 ? 11.076 -12.831 7.208 1.00 94.88 322 TRP A O 1
ATOM 2665 N N . GLY A 1 323 ? 9.534 -13.321 8.765 1.00 94.75 323 GLY A N 1
ATOM 2666 C CA . GLY A 1 323 ? 10.401 -13.032 9.907 1.00 94.75 323 GLY A CA 1
ATOM 2667 C C . GLY A 1 323 ? 10.714 -11.544 10.093 1.00 94.75 323 GLY A C 1
ATOM 2668 O O . GLY A 1 323 ? 11.714 -11.215 10.742 1.00 94.75 323 GLY A O 1
ATOM 2669 N N . LYS A 1 324 ? 9.918 -10.631 9.511 1.00 95.88 324 LYS A N 1
ATOM 2670 C CA . LYS A 1 324 ? 10.189 -9.189 9.592 1.00 95.88 324 LYS A CA 1
ATOM 2671 C C . LYS A 1 324 ? 10.127 -8.704 11.037 1.00 95.88 324 LYS A C 1
ATOM 2673 O O . LYS A 1 324 ? 9.231 -9.054 11.801 1.00 95.88 324 LYS A O 1
ATOM 2678 N N . LYS A 1 325 ? 11.055 -7.817 11.391 1.00 96.62 325 LYS A N 1
ATOM 2679 C CA . LYS A 1 325 ? 11.051 -7.091 12.666 1.00 96.62 325 LYS A CA 1
ATOM 2680 C C . LYS A 1 325 ? 10.281 -5.787 12.497 1.00 96.62 325 LYS A C 1
ATOM 2682 O O . LYS A 1 325 ? 10.872 -4.737 12.299 1.00 96.62 325 LYS A O 1
ATOM 2687 N N . LEU A 1 326 ? 8.954 -5.893 12.511 1.00 97.25 326 LEU A N 1
ATOM 2688 C CA . LEU A 1 326 ? 8.040 -4.784 12.216 1.00 97.25 326 LEU A CA 1
ATOM 2689 C C . LEU A 1 326 ? 8.210 -3.612 13.197 1.00 97.25 326 LEU A C 1
ATOM 2691 O O . LEU A 1 326 ? 8.520 -3.833 14.372 1.00 97.25 326 LEU A O 1
ATOM 2695 N N . THR A 1 327 ? 7.971 -2.390 12.713 1.00 96.88 327 THR A N 1
ATOM 2696 C CA . THR A 1 327 ? 7.982 -1.143 13.502 1.00 96.88 327 THR A CA 1
ATOM 2697 C C . THR A 1 327 ? 6.647 -0.410 13.373 1.00 96.88 327 THR A C 1
ATOM 2699 O O . THR A 1 327 ? 5.699 -0.720 14.088 1.00 96.88 327 THR A O 1
ATOM 2702 N N . TYR A 1 328 ? 6.531 0.545 12.456 1.00 97.50 328 TYR A N 1
ATOM 2703 C CA . TYR A 1 328 ? 5.282 1.248 12.177 1.00 97.50 328 TYR A CA 1
ATOM 2704 C C . TYR A 1 328 ? 4.634 0.694 10.913 1.00 97.50 328 TYR A C 1
ATOM 2706 O O . TYR A 1 328 ? 5.284 0.611 9.867 1.00 97.50 328 TYR A O 1
ATOM 2714 N N . ILE A 1 329 ? 3.345 0.383 11.006 1.00 98.50 329 ILE A N 1
ATOM 2715 C CA . ILE A 1 329 ? 2.489 0.052 9.874 1.00 98.50 329 ILE A CA 1
ATOM 2716 C C . ILE A 1 329 ? 1.301 1.007 9.887 1.00 98.50 329 ILE A C 1
ATOM 2718 O O . ILE A 1 329 ? 0.474 0.988 10.796 1.00 98.50 329 ILE A O 1
ATOM 2722 N N . ILE A 1 330 ? 1.240 1.861 8.871 1.00 98.62 330 ILE A N 1
ATOM 2723 C CA . ILE A 1 330 ? 0.314 2.988 8.805 1.00 98.62 330 ILE A CA 1
ATOM 2724 C C . ILE A 1 330 ? -0.571 2.812 7.577 1.00 98.62 330 ILE A C 1
ATOM 2726 O O . ILE A 1 330 ? -0.064 2.671 6.463 1.00 98.62 330 ILE A O 1
ATOM 2730 N N . ALA A 1 331 ? -1.885 2.829 7.779 1.00 98.69 331 ALA A N 1
ATOM 2731 C CA . ALA A 1 331 ? -2.865 2.779 6.708 1.00 98.69 331 ALA A CA 1
ATOM 2732 C C . ALA A 1 331 ? -3.355 4.188 6.360 1.00 98.69 331 ALA A C 1
ATOM 2734 O O . ALA A 1 331 ? -3.628 4.993 7.248 1.00 98.69 331 ALA A O 1
ATOM 2735 N N . PHE A 1 332 ? -3.477 4.472 5.066 1.00 96.94 332 PHE A N 1
ATOM 2736 C CA . PHE A 1 332 ? -3.876 5.763 4.516 1.00 96.94 332 PHE A CA 1
ATOM 2737 C C . PHE A 1 332 ? -5.138 5.588 3.675 1.00 96.94 332 PHE A C 1
ATOM 2739 O O . PHE A 1 332 ? -5.104 4.925 2.639 1.00 96.94 332 PHE A O 1
ATOM 2746 N N . GLY A 1 333 ? -6.238 6.189 4.114 1.00 91.00 333 GLY A N 1
ATOM 2747 C CA . GLY A 1 333 ? -7.485 6.322 3.368 1.00 91.00 333 GLY A CA 1
ATOM 2748 C C . GLY A 1 333 ? -7.796 7.792 3.056 1.00 91.00 333 GLY A C 1
ATOM 2749 O O . GLY A 1 333 ? -7.090 8.690 3.517 1.00 91.00 333 GLY A O 1
ATOM 2750 N N . PRO A 1 334 ? -8.858 8.067 2.279 1.00 84.31 334 PRO A N 1
ATOM 2751 C CA . PRO A 1 334 ? -9.250 9.439 1.947 1.00 84.31 334 PRO A CA 1
ATOM 2752 C C . PRO A 1 334 ? -9.763 10.233 3.160 1.00 84.31 334 PRO A C 1
ATOM 2754 O O . PRO A 1 334 ? -9.696 11.458 3.156 1.00 84.31 334 PRO A O 1
ATOM 2757 N N . LEU A 1 335 ? -10.265 9.546 4.192 1.00 85.50 335 LEU A N 1
ATOM 2758 C CA . LEU A 1 335 ? -10.894 10.159 5.370 1.00 85.50 335 LEU A CA 1
ATOM 2759 C C . LEU A 1 335 ? -10.117 9.927 6.671 1.00 85.50 335 LEU A C 1
ATOM 2761 O O . LEU A 1 335 ? -10.494 10.457 7.716 1.00 85.50 335 LEU A O 1
ATOM 2765 N N . GLU A 1 336 ? -9.066 9.109 6.641 1.00 87.75 336 GLU A N 1
ATOM 2766 C CA . GLU A 1 336 ? -8.364 8.682 7.848 1.00 87.75 336 GLU A CA 1
ATOM 2767 C C . GLU A 1 336 ? -6.952 8.156 7.574 1.00 87.75 336 GLU A C 1
ATOM 2769 O O . GLU A 1 336 ? -6.661 7.570 6.530 1.00 87.75 336 GLU A O 1
ATOM 2774 N N . VAL A 1 337 ? -6.089 8.333 8.567 1.00 93.75 337 VAL A N 1
ATOM 2775 C CA . VAL A 1 337 ? -4.780 7.708 8.715 1.00 93.75 337 VAL A CA 1
ATOM 2776 C C . VAL A 1 337 ? -4.777 6.970 10.045 1.00 93.75 337 VAL A C 1
ATOM 2778 O O . VAL A 1 337 ? -5.074 7.561 11.086 1.00 93.75 337 VAL A O 1
ATOM 2781 N N . VAL A 1 338 ? -4.454 5.680 10.017 1.00 97.19 338 VAL A N 1
ATOM 2782 C CA . VAL A 1 338 ? -4.595 4.791 11.177 1.00 97.19 338 VAL A CA 1
ATOM 2783 C C . VAL A 1 338 ? -3.304 4.009 11.397 1.00 97.19 338 VAL A C 1
ATOM 2785 O O . VAL A 1 338 ? -2.715 3.492 10.445 1.00 97.19 338 VAL A O 1
ATOM 2788 N N . ASP A 1 339 ? -2.864 3.906 12.653 1.00 97.12 339 ASP A N 1
ATOM 2789 C CA . ASP A 1 339 ? -1.847 2.931 13.044 1.00 97.12 339 ASP A CA 1
ATOM 2790 C C . ASP A 1 339 ? -2.485 1.541 13.082 1.00 97.12 339 ASP A C 1
ATOM 2792 O O . ASP A 1 339 ? -3.206 1.189 14.013 1.00 97.12 339 ASP A O 1
ATOM 2796 N N . VAL A 1 340 ? -2.232 0.755 12.040 1.00 97.81 340 VAL A N 1
ATOM 2797 C CA . VAL A 1 340 ? -2.787 -0.595 11.890 1.00 97.81 340 VAL A CA 1
ATOM 2798 C C . VAL A 1 340 ? -1.802 -1.670 12.332 1.00 97.81 340 VAL A C 1
ATOM 2800 O O . VAL A 1 340 ? -2.042 -2.857 12.125 1.00 97.81 340 VAL A O 1
ATOM 2803 N N . THR A 1 341 ? -0.693 -1.288 12.964 1.00 96.38 341 THR A N 1
ATOM 2804 C CA . THR A 1 341 ? 0.350 -2.211 13.430 1.00 96.38 341 THR A CA 1
ATOM 2805 C C . THR A 1 341 ? -0.182 -3.393 14.240 1.00 96.38 341 THR A C 1
ATOM 2807 O O . THR A 1 341 ? 0.224 -4.514 13.921 1.00 96.38 341 THR A O 1
ATOM 2810 N N . PRO A 1 342 ? -1.134 -3.229 15.187 1.00 94.19 342 PRO A N 1
ATOM 2811 C CA . PRO A 1 342 ? -1.684 -4.357 15.945 1.00 94.19 342 PRO A CA 1
ATOM 2812 C C . PRO A 1 342 ? -2.320 -5.456 15.079 1.00 94.19 342 PRO A C 1
ATOM 2814 O O . PRO A 1 342 ? -2.405 -6.608 15.499 1.00 94.19 342 PRO A O 1
ATOM 2817 N N . ARG A 1 343 ? -2.745 -5.152 13.844 1.00 94.94 343 ARG A N 1
ATOM 2818 C CA . ARG A 1 343 ? -3.293 -6.157 12.921 1.00 94.94 343 ARG A CA 1
ATOM 2819 C C . ARG A 1 343 ? -2.250 -7.171 12.453 1.00 94.94 343 ARG A C 1
ATOM 2821 O O . ARG A 1 343 ? -2.624 -8.316 12.181 1.00 94.94 343 ARG A O 1
ATOM 2828 N N . TYR A 1 344 ? -0.998 -6.734 12.327 1.00 95.56 344 TYR A N 1
ATOM 2829 C CA . TYR A 1 344 ? 0.084 -7.413 11.605 1.00 95.56 344 TYR A CA 1
ATOM 2830 C C . TYR A 1 344 ? 1.152 -8.022 12.521 1.00 95.56 344 TYR A C 1
ATOM 2832 O O . TYR A 1 344 ? 2.135 -8.568 12.025 1.00 95.56 344 TYR A O 1
ATOM 2840 N N . THR A 1 345 ? 0.968 -7.950 13.840 1.00 92.88 345 THR A N 1
ATOM 2841 C CA . THR A 1 345 ? 1.904 -8.486 14.835 1.00 92.88 345 THR A CA 1
ATOM 2842 C C . THR A 1 345 ? 1.167 -9.245 15.934 1.00 92.88 345 THR A C 1
ATOM 2844 O O . THR A 1 345 ? 0.073 -8.862 16.339 1.00 92.88 345 THR A O 1
ATOM 2847 N N . GLN A 1 346 ? 1.778 -10.314 16.438 1.00 90.69 346 GLN A N 1
ATOM 2848 C CA . GLN A 1 346 ? 1.417 -10.970 17.699 1.00 90.69 346 GLN A CA 1
ATOM 2849 C C . GLN A 1 346 ? 2.369 -10.588 18.847 1.00 90.69 346 GLN A C 1
ATOM 2851 O O . GLN A 1 346 ? 2.236 -11.095 19.960 1.00 90.69 346 GLN A O 1
ATOM 2856 N N . ALA A 1 347 ? 3.351 -9.723 18.583 1.00 90.19 347 ALA A N 1
ATOM 2857 C CA . ALA A 1 347 ? 4.408 -9.320 19.505 1.00 90.19 347 ALA A CA 1
ATOM 2858 C C . ALA A 1 347 ? 4.476 -7.788 19.631 1.00 90.19 347 ALA A C 1
ATOM 2860 O O . ALA A 1 347 ? 5.547 -7.187 19.514 1.00 90.19 347 ALA A O 1
ATOM 2861 N N . LEU A 1 348 ? 3.320 -7.157 19.876 1.00 89.00 348 LEU A N 1
ATOM 2862 C CA . LEU A 1 348 ? 3.155 -5.699 19.862 1.00 89.00 348 LEU A CA 1
ATOM 2863 C C . LEU A 1 348 ? 4.106 -4.968 20.828 1.00 89.00 348 LEU A C 1
ATOM 2865 O O . LEU A 1 348 ? 4.678 -3.947 20.464 1.00 89.00 348 LEU A O 1
ATOM 2869 N N . GLU A 1 349 ? 4.368 -5.527 22.011 1.00 87.69 349 GLU A N 1
ATOM 2870 C CA . GLU A 1 349 ? 5.347 -4.973 22.962 1.00 87.69 349 GLU A CA 1
ATOM 2871 C C . GLU A 1 349 ? 6.760 -4.886 22.357 1.00 87.69 349 GLU A C 1
ATOM 2873 O O . GLU A 1 349 ? 7.438 -3.865 22.460 1.00 87.69 349 GLU A O 1
ATOM 2878 N N . GLN A 1 350 ? 7.191 -5.925 21.634 1.00 91.25 350 GLN A N 1
ATOM 2879 C CA . GLN A 1 350 ? 8.495 -5.923 20.967 1.00 91.25 350 GLN A CA 1
ATOM 2880 C C . GLN A 1 350 ? 8.539 -4.917 19.814 1.00 91.25 350 GLN A C 1
ATOM 2882 O O . GLN A 1 350 ? 9.607 -4.398 19.491 1.00 91.25 350 GLN A O 1
ATOM 2887 N N . VAL A 1 351 ? 7.398 -4.668 19.165 1.00 91.88 351 VAL A N 1
ATOM 2888 C CA . VAL A 1 351 ? 7.275 -3.632 18.138 1.00 91.88 351 VAL A CA 1
ATOM 2889 C C . VAL A 1 351 ? 7.461 -2.246 18.755 1.00 91.88 351 VAL A C 1
ATOM 2891 O O . VAL A 1 351 ? 8.257 -1.473 18.225 1.00 91.88 351 VAL A O 1
ATOM 2894 N N . TYR A 1 352 ? 6.813 -1.949 19.886 1.00 86.75 352 TYR A N 1
ATOM 2895 C CA . TYR A 1 352 ? 6.977 -0.669 20.585 1.00 86.75 352 TYR A CA 1
ATOM 2896 C C . TYR A 1 352 ? 8.420 -0.419 21.031 1.00 86.75 352 TYR A C 1
ATOM 2898 O O . TYR A 1 352 ? 8.935 0.678 20.818 1.00 86.75 352 TYR A O 1
ATOM 2906 N N . ASN A 1 353 ? 9.119 -1.442 21.534 1.00 85.88 353 ASN A N 1
ATOM 2907 C CA . ASN A 1 353 ? 10.538 -1.309 21.883 1.00 85.88 353 ASN A CA 1
ATOM 2908 C C . ASN A 1 353 ? 11.385 -0.897 20.667 1.00 85.88 353 ASN A C 1
ATOM 2910 O O . ASN A 1 353 ? 12.134 0.074 20.739 1.00 85.88 353 ASN A O 1
ATOM 2914 N N . ARG A 1 354 ? 11.191 -1.548 19.509 1.00 93.94 354 ARG A N 1
ATOM 2915 C CA . ARG A 1 354 ? 11.894 -1.169 18.269 1.00 93.94 354 ARG A CA 1
ATOM 2916 C C . ARG A 1 354 ? 11.531 0.235 17.789 1.00 93.94 354 ARG A C 1
ATOM 2918 O O . ARG A 1 354 ? 12.397 0.963 17.317 1.00 93.94 354 ARG A O 1
ATOM 2925 N N . ARG A 1 355 ? 10.261 0.641 17.905 1.00 89.81 355 ARG A N 1
ATOM 2926 C CA . ARG A 1 355 ? 9.827 2.004 17.552 1.00 89.81 355 ARG A CA 1
ATOM 2927 C C . ARG A 1 355 ? 10.547 3.057 18.391 1.00 89.81 355 ARG A C 1
ATOM 2929 O O . ARG A 1 355 ? 11.004 4.057 17.837 1.00 89.81 355 ARG A O 1
ATOM 2936 N N . PHE A 1 356 ? 10.663 2.822 19.695 1.00 79.75 356 PHE A N 1
ATOM 2937 C CA . PHE A 1 356 ? 11.374 3.715 20.602 1.00 79.75 356 PHE A CA 1
ATOM 2938 C C . PHE A 1 356 ? 12.874 3.765 20.279 1.00 79.75 356 PHE A C 1
ATOM 2940 O O . PHE A 1 356 ? 13.418 4.852 20.097 1.00 79.75 356 PHE A O 1
ATOM 2947 N N . GLU A 1 357 ? 13.518 2.606 20.121 1.00 84.94 357 GLU A N 1
ATOM 2948 C CA . GLU A 1 357 ? 14.954 2.495 19.826 1.00 84.94 357 GLU A CA 1
ATOM 2949 C C . GLU A 1 357 ? 15.344 3.136 18.483 1.00 84.94 357 GLU A C 1
ATOM 2951 O O . GLU A 1 357 ? 16.342 3.851 18.402 1.00 84.94 357 GLU A O 1
ATOM 2956 N N . GLU A 1 358 ? 14.566 2.904 17.421 1.00 86.50 358 GLU A N 1
ATOM 2957 C CA . GLU A 1 358 ? 14.917 3.351 16.067 1.00 86.50 358 GLU A CA 1
ATOM 2958 C C . GLU A 1 358 ? 14.510 4.801 15.771 1.00 86.50 358 GLU A C 1
ATOM 2960 O O . GLU A 1 358 ? 15.177 5.481 14.985 1.00 86.50 358 GLU A O 1
ATOM 2965 N N . TYR A 1 359 ? 13.395 5.272 16.341 1.00 83.25 359 TYR A N 1
ATOM 2966 C CA . TYR A 1 359 ? 12.798 6.559 15.968 1.00 83.25 359 TYR A CA 1
ATOM 2967 C C . TYR A 1 359 ? 12.824 7.591 17.090 1.00 83.25 359 TYR A C 1
ATOM 2969 O O . TYR A 1 359 ? 12.748 8.780 16.781 1.00 83.25 359 TYR A O 1
ATOM 2977 N N . GLN A 1 360 ? 12.936 7.170 18.355 1.00 77.38 360 GLN A N 1
ATOM 2978 C CA . GLN A 1 360 ? 12.869 8.047 19.532 1.00 77.38 360 GLN A CA 1
ATOM 2979 C C . GLN A 1 360 ? 11.608 8.938 19.538 1.00 77.38 360 GLN A C 1
ATOM 2981 O O . GLN A 1 360 ? 11.631 10.099 19.946 1.00 77.38 360 GLN A O 1
ATOM 2986 N N . LEU A 1 361 ? 10.492 8.407 19.028 1.00 75.44 361 LEU A N 1
ATOM 2987 C CA . LEU A 1 361 ? 9.196 9.085 19.013 1.00 75.44 361 LEU A CA 1
ATOM 2988 C C . LEU A 1 361 ? 8.324 8.545 20.142 1.00 75.44 361 LEU A C 1
ATOM 2990 O O . LEU A 1 361 ? 8.235 7.335 20.336 1.00 75.44 361 LEU A O 1
ATOM 2994 N N . GLU A 1 362 ? 7.659 9.442 20.863 1.00 76.12 362 GLU A N 1
ATOM 2995 C CA . GLU A 1 362 ? 6.671 9.053 21.865 1.00 76.12 362 GLU A CA 1
ATOM 2996 C C . GLU A 1 362 ? 5.374 8.584 21.188 1.00 76.12 362 GLU A C 1
ATOM 2998 O O . GLU A 1 362 ? 4.841 9.265 20.307 1.00 76.12 362 GLU A O 1
ATOM 3003 N N . GLU A 1 363 ? 4.812 7.458 21.638 1.00 82.12 363 GLU A N 1
ATOM 3004 C CA . GLU A 1 363 ? 3.551 6.919 21.097 1.00 82.12 363 GLU A CA 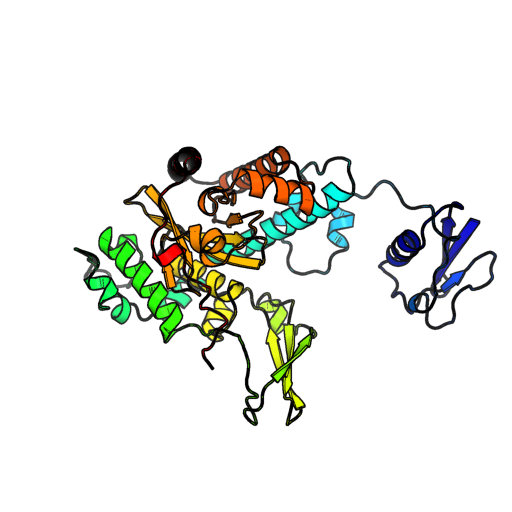1
ATOM 3005 C C . GLU A 1 363 ? 2.380 7.907 21.278 1.00 82.12 363 GLU A C 1
ATOM 3007 O O . GLU A 1 363 ? 1.538 8.050 20.392 1.00 82.12 363 GLU A O 1
ATOM 3012 N N . ASN A 1 364 ? 2.367 8.676 22.375 1.00 76.50 364 ASN A N 1
ATOM 3013 C CA . ASN A 1 364 ? 1.370 9.729 22.607 1.00 76.50 364 ASN A CA 1
ATOM 3014 C C . ASN A 1 364 ? 1.471 10.862 21.579 1.00 76.50 364 ASN A C 1
ATOM 3016 O O . ASN A 1 364 ? 0.445 11.374 21.121 1.00 76.50 364 ASN A O 1
ATOM 3020 N N . TRP A 1 365 ? 2.693 11.245 21.196 1.00 80.75 365 TRP A N 1
ATOM 3021 C CA . TRP A 1 365 ? 2.909 12.237 20.145 1.00 80.75 365 TRP A CA 1
ATOM 3022 C C . TRP A 1 365 ? 2.415 11.705 18.799 1.00 80.75 365 TRP A C 1
ATOM 3024 O O . TRP A 1 365 ? 1.678 12.399 18.100 1.00 80.75 365 TRP A O 1
ATOM 3034 N N . PHE A 1 366 ? 2.761 10.459 18.459 1.00 82.94 366 PHE A N 1
ATOM 3035 C CA . PHE A 1 366 ? 2.353 9.839 17.199 1.00 82.94 366 PHE A CA 1
ATOM 3036 C C . PHE A 1 366 ? 0.827 9.690 17.102 1.00 82.94 366 PHE A C 1
ATOM 3038 O O . PHE A 1 366 ? 0.229 10.096 16.106 1.00 82.94 366 PHE A O 1
ATOM 3045 N N . SER A 1 367 ? 0.178 9.213 18.165 1.00 81.94 367 SER A N 1
ATOM 3046 C CA . SER A 1 367 ? -1.284 9.137 18.257 1.00 81.94 367 SER A CA 1
ATOM 3047 C C . SER A 1 367 ? -1.942 10.517 18.117 1.00 81.94 367 SER A C 1
ATOM 3049 O O . SER A 1 367 ? -2.863 10.700 17.318 1.00 81.94 367 SER A O 1
ATOM 3051 N N . SER A 1 368 ? -1.406 11.534 18.803 1.00 79.25 368 SER A N 1
ATOM 3052 C CA . SER A 1 368 ? -1.891 12.918 18.701 1.00 79.25 368 SER A CA 1
ATOM 3053 C C . SER A 1 368 ? -1.723 13.496 17.294 1.00 79.25 368 SER A C 1
ATOM 3055 O O . SER A 1 368 ? -2.595 14.225 16.815 1.00 79.25 368 SER A O 1
ATOM 3057 N N . LEU A 1 369 ? -0.623 13.168 16.609 1.00 82.50 369 LEU A N 1
ATOM 3058 C CA . LEU A 1 369 ? -0.393 13.540 15.215 1.00 82.50 369 LEU A CA 1
ATOM 3059 C C . LEU A 1 369 ? -1.476 12.946 14.307 1.00 82.50 369 LEU A C 1
ATOM 3061 O O . LEU A 1 369 ? -2.093 13.687 13.540 1.00 82.50 369 LEU A O 1
ATOM 3065 N N . LEU A 1 370 ? -1.734 11.638 14.407 1.00 85.75 370 LEU A N 1
ATOM 3066 C CA . LEU A 1 370 ? -2.767 10.980 13.602 1.00 85.75 370 LEU A CA 1
ATOM 3067 C C . LEU A 1 370 ? -4.157 11.553 13.894 1.00 85.75 370 LEU A C 1
ATOM 3069 O O . LEU A 1 370 ? -4.899 11.850 12.961 1.00 85.75 370 LEU A O 1
ATOM 3073 N N . HIS A 1 371 ? -4.483 11.803 15.166 1.00 84.25 371 HIS A N 1
ATOM 3074 C CA . HIS A 1 371 ? -5.741 12.444 15.548 1.00 84.25 371 HIS A CA 1
ATOM 3075 C C . HIS A 1 371 ? -5.903 13.820 14.888 1.00 84.25 371 HIS A C 1
ATOM 3077 O O . HIS A 1 371 ? -6.939 14.090 14.283 1.00 84.25 371 HIS A O 1
ATOM 3083 N N . LYS A 1 372 ? -4.880 14.686 14.955 1.00 80.81 372 LYS A N 1
ATOM 3084 C CA . LYS A 1 372 ? -4.904 16.013 14.310 1.00 80.81 372 LYS A CA 1
ATOM 3085 C C . LYS A 1 372 ? -5.116 15.912 12.799 1.00 80.81 372 LYS A C 1
ATOM 3087 O O . LYS A 1 372 ? -5.920 16.662 12.246 1.00 80.81 372 LYS A O 1
ATOM 3092 N N . ILE A 1 373 ? -4.425 14.983 12.139 1.00 81.88 373 ILE A N 1
ATOM 3093 C CA . ILE A 1 373 ? -4.579 14.738 10.700 1.00 81.88 373 ILE A CA 1
ATOM 3094 C C . ILE A 1 373 ? -6.009 14.291 10.388 1.00 81.88 373 ILE A C 1
ATOM 3096 O O . ILE A 1 373 ? -6.649 14.874 9.516 1.00 81.88 373 ILE A O 1
ATOM 3100 N N . ASN A 1 374 ? -6.539 13.324 11.136 1.00 85.38 374 ASN A N 1
ATOM 3101 C CA . ASN A 1 374 ? -7.889 12.802 10.933 1.00 85.38 374 ASN A CA 1
ATOM 3102 C C . ASN A 1 374 ? -8.956 13.872 11.168 1.00 85.38 374 ASN A C 1
ATOM 3104 O O . ASN A 1 374 ? -9.843 14.021 10.334 1.00 85.38 374 ASN A O 1
ATOM 3108 N N . SER A 1 375 ? -8.830 14.690 12.220 1.00 83.88 375 SER A N 1
ATOM 3109 C CA . SER A 1 375 ? -9.735 15.826 12.454 1.00 83.88 375 SER A CA 1
ATOM 3110 C C . SER A 1 375 ? -9.778 16.782 11.258 1.00 83.88 375 SER A C 1
ATOM 3112 O O . SER A 1 375 ? -10.839 17.299 10.924 1.00 83.88 375 SER A O 1
ATOM 3114 N N . LYS A 1 376 ? -8.641 16.998 10.584 1.00 80.69 376 LYS A N 1
ATOM 3115 C CA . LYS A 1 376 ? -8.564 17.851 9.390 1.00 80.69 376 LYS A CA 1
ATOM 3116 C C . LYS A 1 376 ? -9.126 17.201 8.133 1.00 80.69 376 LYS A C 1
ATOM 3118 O O . LYS A 1 376 ? -9.823 17.880 7.383 1.00 80.69 376 LYS A O 1
ATOM 3123 N N . LEU A 1 377 ? -8.877 15.911 7.920 1.00 79.56 377 LEU A N 1
ATOM 3124 C CA . LEU A 1 377 ? -9.487 15.157 6.817 1.00 79.56 377 LEU A CA 1
ATOM 3125 C C . LEU A 1 377 ? -11.018 15.104 6.945 1.00 79.56 377 LEU A C 1
ATOM 3127 O O . LEU A 1 377 ? -11.722 15.083 5.940 1.00 79.56 377 LEU A O 1
ATOM 3131 N N . GLN A 1 378 ? -11.528 15.125 8.177 1.00 85.38 378 GLN A N 1
ATOM 3132 C CA . GLN A 1 378 ? -12.943 14.949 8.505 1.00 85.38 378 GLN A CA 1
ATOM 3133 C C . GLN A 1 378 ? -13.711 16.266 8.720 1.00 85.38 378 GLN A C 1
ATOM 3135 O O . GLN A 1 378 ? -14.933 16.241 8.826 1.00 85.38 378 GLN A O 1
ATOM 3140 N N . GLU A 1 379 ? -13.029 17.420 8.728 1.00 81.31 379 GLU A N 1
ATOM 3141 C CA . GLU A 1 379 ? -13.593 18.732 9.103 1.00 81.31 379 GLU A CA 1
ATOM 3142 C C . GLU A 1 379 ? -14.821 19.144 8.265 1.00 81.31 379 GLU A C 1
ATOM 3144 O O . GLU A 1 379 ? -15.700 19.848 8.757 1.00 81.31 379 GLU A O 1
ATOM 3149 N N . LYS A 1 380 ? -14.888 18.720 6.996 1.00 82.19 380 LYS A N 1
ATOM 3150 C CA . LYS A 1 380 ? -15.946 19.098 6.037 1.00 82.19 380 LYS A CA 1
ATOM 3151 C C . LYS A 1 380 ? -16.639 17.897 5.393 1.00 82.19 380 LYS A C 1
ATOM 3153 O O . LYS A 1 380 ? -17.104 17.984 4.258 1.00 82.19 380 LYS A O 1
ATOM 3158 N N . VAL A 1 381 ? -16.649 16.766 6.087 1.00 82.56 381 VAL A N 1
ATOM 3159 C CA . VAL A 1 381 ? -17.252 15.521 5.601 1.00 82.56 381 VAL A CA 1
ATOM 3160 C C . VAL A 1 381 ? -18.698 15.428 6.079 1.00 82.56 381 VAL A C 1
ATOM 3162 O O . VAL A 1 381 ? -19.040 15.927 7.150 1.00 82.56 381 VAL A O 1
ATOM 3165 N N . ASP A 1 382 ? -19.551 14.796 5.273 1.00 87.00 382 ASP A N 1
ATOM 3166 C CA . ASP A 1 382 ? -20.954 14.579 5.618 1.00 87.00 382 ASP A CA 1
ATOM 3167 C C . ASP A 1 382 ? -21.098 13.815 6.957 1.00 87.00 382 ASP A C 1
ATOM 3169 O O . ASP A 1 382 ? -20.424 12.794 7.151 1.00 87.00 382 ASP A O 1
ATOM 3173 N N . PRO A 1 383 ? -21.975 14.257 7.881 1.00 93.12 383 PRO A N 1
ATOM 3174 C CA . PRO A 1 383 ? -22.150 13.615 9.183 1.00 93.12 383 PRO A CA 1
ATOM 3175 C C . PRO A 1 383 ? -22.498 12.121 9.129 1.00 93.12 383 PRO A C 1
ATOM 3177 O O . PRO A 1 383 ? -22.067 11.372 10.004 1.00 93.12 383 PRO A O 1
ATOM 3180 N N . GLN A 1 384 ? -23.238 11.659 8.115 1.00 91.06 384 GLN A N 1
ATOM 3181 C CA . GLN A 1 384 ? -23.581 10.241 7.966 1.00 91.06 384 GLN A CA 1
ATOM 3182 C C . GLN A 1 384 ? -22.345 9.413 7.608 1.00 91.06 384 GLN A C 1
ATOM 3184 O O . GLN A 1 384 ? -22.153 8.314 8.131 1.00 91.06 384 GLN A O 1
ATOM 3189 N N . ILE A 1 385 ? -21.464 9.959 6.764 1.00 89.12 385 ILE A N 1
ATOM 3190 C CA . ILE A 1 385 ? -20.177 9.333 6.442 1.00 89.12 385 ILE A CA 1
ATOM 3191 C C . ILE A 1 385 ? -19.296 9.286 7.696 1.00 89.12 385 ILE A C 1
ATOM 3193 O O . ILE A 1 385 ? -18.689 8.253 7.972 1.00 89.12 385 ILE A O 1
ATOM 3197 N N . LEU A 1 386 ? -19.266 10.356 8.496 1.00 90.88 386 LEU A N 1
ATOM 3198 C CA . LEU A 1 386 ? -18.520 10.376 9.759 1.00 90.88 386 LEU A CA 1
ATOM 3199 C C . LEU A 1 386 ? -19.044 9.349 10.770 1.00 90.88 386 LEU A C 1
ATOM 3201 O O . LEU A 1 386 ? -18.247 8.694 11.440 1.00 90.88 386 LEU A O 1
ATOM 3205 N N . GLU A 1 387 ? -20.360 9.148 10.854 1.00 93.12 387 GLU A N 1
ATOM 3206 C CA . GLU A 1 387 ? -20.944 8.103 11.699 1.00 93.12 387 GLU A CA 1
ATOM 3207 C C . GLU A 1 387 ? -20.513 6.700 11.237 1.00 93.12 387 GLU A C 1
ATOM 3209 O O . GLU A 1 387 ? -20.166 5.848 12.061 1.00 93.12 387 GLU A O 1
ATOM 3214 N N . LEU A 1 388 ? -20.485 6.458 9.920 1.00 91.56 388 LEU A N 1
ATOM 3215 C CA . LEU A 1 388 ? -19.988 5.205 9.349 1.00 91.56 388 LEU A CA 1
ATOM 3216 C C . LEU A 1 388 ? -18.504 4.991 9.673 1.00 91.56 388 LEU A C 1
ATOM 3218 O O . LEU A 1 388 ? -18.146 3.916 10.155 1.00 91.56 388 LEU A O 1
ATOM 3222 N N . VAL A 1 389 ? -17.656 6.005 9.481 1.00 92.19 389 VAL A N 1
ATOM 3223 C CA . VAL A 1 389 ? -16.228 5.958 9.844 1.00 92.19 389 VAL A CA 1
ATOM 3224 C C . VAL A 1 389 ? -16.062 5.675 11.341 1.00 92.19 389 VAL A C 1
ATOM 3226 O O . VAL A 1 389 ? -15.314 4.776 11.719 1.00 92.19 389 VAL A O 1
ATOM 3229 N N . GLY A 1 390 ? -16.831 6.340 12.207 1.00 93.50 390 GLY A N 1
ATOM 3230 C CA . GLY A 1 390 ? -16.815 6.098 13.652 1.00 93.50 390 GLY A CA 1
ATOM 3231 C C . GLY A 1 390 ? -17.183 4.658 14.033 1.00 93.50 390 GLY A C 1
ATOM 3232 O O . GLY A 1 390 ? -16.514 4.044 14.868 1.00 93.50 390 GLY A O 1
ATOM 3233 N N . LYS A 1 391 ? -18.203 4.074 13.386 1.00 93.81 391 LYS A N 1
ATOM 3234 C CA . LYS A 1 391 ? -18.579 2.659 13.575 1.00 93.81 391 LYS A CA 1
ATOM 3235 C C . LYS A 1 391 ? -17.453 1.713 13.151 1.00 93.81 391 LYS A C 1
ATOM 3237 O O . LYS A 1 391 ? -17.154 0.765 13.880 1.00 93.81 391 LYS A O 1
ATOM 3242 N N . ARG A 1 392 ? -16.808 1.983 12.011 1.00 94.44 392 ARG A N 1
ATOM 3243 C CA . ARG A 1 392 ? -15.669 1.194 11.508 1.00 94.44 392 ARG A CA 1
ATOM 3244 C C . ARG A 1 392 ? -14.480 1.260 12.461 1.00 94.44 392 ARG A C 1
ATOM 3246 O O . ARG A 1 392 ? -13.946 0.213 12.816 1.00 94.44 392 ARG A O 1
ATOM 3253 N N . ASN A 1 393 ? -14.144 2.450 12.952 1.00 92.94 393 ASN A N 1
ATOM 3254 C CA . ASN A 1 393 ? -13.021 2.659 13.869 1.00 92.94 393 ASN A CA 1
ATOM 3255 C C . ASN A 1 393 ? -13.239 1.955 15.205 1.00 92.94 393 ASN A C 1
ATOM 3257 O O . ASN A 1 393 ? -12.318 1.344 15.738 1.00 92.94 393 ASN A O 1
ATOM 3261 N N . LYS A 1 394 ? -14.477 1.944 15.711 1.00 91.81 394 LYS A N 1
ATOM 3262 C CA . LYS A 1 394 ? -14.823 1.161 16.902 1.00 91.81 394 LYS A CA 1
ATOM 3263 C C . LYS A 1 394 ? -14.668 -0.347 16.668 1.00 91.81 394 LYS A C 1
ATOM 3265 O O . LYS A 1 394 ? -14.162 -1.048 17.539 1.00 91.81 394 LYS A O 1
ATOM 3270 N N . SER A 1 395 ? -15.086 -0.849 15.504 1.00 92.19 395 SER A N 1
ATOM 3271 C CA . SER A 1 395 ? -14.910 -2.262 15.129 1.00 92.19 395 SER A CA 1
ATOM 3272 C C . SER A 1 395 ? -13.428 -2.650 15.031 1.00 92.19 395 SER A C 1
ATOM 3274 O O . SER A 1 395 ? -13.018 -3.683 15.557 1.00 92.19 395 SER A O 1
ATOM 3276 N N . GLU A 1 396 ? -12.614 -1.795 14.409 1.00 93.62 396 GLU A N 1
ATOM 3277 C CA . GLU A 1 396 ? -11.166 -1.971 14.264 1.00 93.62 396 GLU A CA 1
ATOM 3278 C C . GLU A 1 396 ? -10.438 -1.921 15.617 1.00 93.62 396 GLU A C 1
ATOM 3280 O O . GLU A 1 396 ? -9.607 -2.780 15.900 1.00 93.62 396 GLU A O 1
ATOM 3285 N N . GLN A 1 397 ? -10.808 -0.998 16.506 1.00 90.25 397 GLN A N 1
ATOM 3286 C CA . GLN A 1 397 ? -10.244 -0.938 17.855 1.00 90.25 397 GLN A CA 1
ATOM 3287 C C . GLN A 1 397 ? -10.564 -2.206 18.664 1.00 90.25 397 GLN A C 1
ATOM 3289 O O . GLN A 1 397 ? -9.672 -2.787 19.281 1.00 90.25 397 GLN A O 1
ATOM 3294 N N . ASN A 1 398 ? -11.805 -2.702 18.586 1.00 89.62 398 ASN A N 1
ATOM 3295 C CA . ASN A 1 398 ? -12.177 -3.977 19.202 1.00 89.62 398 ASN A CA 1
ATOM 3296 C C . ASN A 1 398 ? -11.367 -5.149 18.610 1.00 89.62 398 ASN A C 1
ATOM 3298 O O . ASN A 1 398 ? -10.966 -6.054 19.338 1.00 89.62 398 ASN A O 1
ATOM 3302 N N . GLU A 1 399 ? -11.114 -5.153 17.293 1.00 89.06 399 GLU A N 1
ATOM 3303 C CA . GLU A 1 399 ? -10.246 -6.146 16.643 1.00 89.06 399 GLU A CA 1
ATOM 3304 C C . GLU A 1 399 ? -8.836 -6.132 17.252 1.00 89.06 399 GLU A C 1
ATOM 3306 O O . GLU A 1 399 ? -8.281 -7.196 17.534 1.00 89.06 399 GLU A O 1
ATOM 3311 N N . PHE A 1 400 ? -8.263 -4.945 17.462 1.00 88.56 400 PHE A N 1
ATOM 3312 C CA . PHE A 1 400 ? -6.919 -4.783 18.019 1.00 88.56 400 PHE A CA 1
ATOM 3313 C C . PHE A 1 400 ? -6.839 -5.226 19.479 1.00 88.56 400 PHE A C 1
ATOM 3315 O O . PHE A 1 400 ? -5.900 -5.930 19.844 1.00 88.56 400 PHE A O 1
ATOM 3322 N N . GLU A 1 401 ? -7.844 -4.896 20.287 1.00 82.12 401 GLU A N 1
ATOM 3323 C CA . GLU A 1 401 ? -7.921 -5.307 21.693 1.00 82.12 401 GLU A CA 1
ATOM 3324 C C . GLU A 1 401 ? -8.056 -6.827 21.844 1.00 82.12 401 GLU A C 1
ATOM 3326 O O . GLU A 1 401 ? -7.370 -7.437 22.664 1.00 82.12 401 GLU A O 1
ATOM 3331 N N . LEU A 1 402 ? -8.866 -7.475 21.000 1.00 74.69 402 LEU A N 1
ATOM 3332 C CA . LEU A 1 402 ? -9.006 -8.936 20.998 1.00 74.69 402 LEU A CA 1
ATOM 3333 C C . LEU A 1 402 ? -7.708 -9.644 20.570 1.00 74.69 402 LEU A C 1
ATOM 3335 O O . LEU A 1 402 ? -7.374 -10.711 21.093 1.00 74.69 402 LEU A O 1
ATOM 3339 N N . LYS A 1 403 ? -6.947 -9.044 19.644 1.00 63.91 403 LYS A N 1
ATOM 3340 C CA . LYS A 1 403 ? -5.669 -9.574 19.134 1.00 63.91 403 LYS A CA 1
ATOM 3341 C C . LYS A 1 403 ? -4.489 -9.449 20.099 1.00 63.91 403 LYS A C 1
ATOM 3343 O O . LYS A 1 403 ? -3.430 -10.002 19.811 1.00 63.91 403 LYS A O 1
ATOM 3348 N N . ILE A 1 404 ? -4.671 -8.822 21.264 1.00 55.59 404 ILE A N 1
ATOM 3349 C CA . ILE A 1 404 ? -3.709 -8.914 22.378 1.00 55.59 404 ILE A CA 1
ATOM 3350 C C . ILE A 1 404 ? -3.544 -10.383 22.823 1.00 55.59 404 ILE A C 1
ATOM 3352 O O . ILE A 1 404 ? -2.498 -10.771 23.342 1.00 55.59 404 ILE A O 1
ATOM 3356 N N . THR A 1 405 ? -4.533 -11.241 22.546 1.00 54.50 405 THR A N 1
ATOM 3357 C CA . THR A 1 405 ? -4.414 -12.693 22.718 1.00 54.50 405 THR A CA 1
ATOM 3358 C C . THR A 1 405 ? -3.893 -13.366 21.441 1.00 54.50 405 THR A C 1
ATOM 3360 O O . THR A 1 405 ? -4.420 -13.159 20.347 1.00 54.50 405 THR A O 1
ATOM 3363 N N . LYS A 1 406 ? -2.826 -14.176 21.562 1.00 66.38 406 LYS A N 1
ATOM 3364 C CA . LYS A 1 406 ? -2.263 -14.952 20.442 1.00 66.38 406 LYS A CA 1
ATOM 3365 C C . LYS A 1 406 ? -3.358 -15.812 19.813 1.00 66.38 406 LYS A C 1
ATOM 3367 O O . LYS A 1 406 ? -3.888 -16.705 20.467 1.00 66.38 406 LYS A O 1
ATOM 3372 N N . ARG A 1 407 ? -3.661 -15.561 18.538 1.00 81.81 407 ARG A N 1
ATOM 3373 C CA . ARG A 1 407 ? -4.531 -16.430 17.738 1.00 81.81 407 ARG A CA 1
ATOM 3374 C C . ARG A 1 407 ? -3.727 -17.490 17.001 1.00 81.81 407 ARG A C 1
ATOM 3376 O O . ARG A 1 407 ? -2.551 -17.281 16.692 1.00 81.81 407 ARG A O 1
ATOM 3383 N N . ASP A 1 408 ? -4.413 -18.553 16.608 1.00 83.81 408 ASP A N 1
ATOM 3384 C CA . ASP A 1 408 ? -3.846 -19.540 15.701 1.00 83.81 408 ASP A CA 1
ATOM 3385 C C . ASP A 1 408 ? -3.511 -18.918 14.340 1.00 83.81 408 ASP A C 1
ATOM 3387 O O . ASP A 1 408 ? -4.211 -18.037 13.812 1.00 83.81 408 ASP A O 1
ATOM 3391 N N . LEU A 1 409 ? -2.391 -19.374 13.785 1.00 85.94 409 LEU A N 1
ATOM 3392 C CA . LEU A 1 409 ? -1.892 -18.956 12.483 1.00 85.94 409 LEU A CA 1
ATOM 3393 C C . LEU A 1 409 ? -2.660 -19.673 11.380 1.00 85.94 409 LEU A C 1
ATOM 3395 O O . LEU A 1 409 ? -2.860 -20.887 11.434 1.00 85.94 409 LEU A O 1
ATOM 3399 N N . LYS A 1 410 ? -3.029 -18.937 10.330 1.00 89.81 410 LYS A N 1
ATOM 3400 C CA . LYS A 1 410 ? -3.466 -19.576 9.087 1.00 89.81 410 LYS A CA 1
ATOM 3401 C C . LYS A 1 410 ? -2.238 -20.203 8.431 1.00 89.81 410 LYS A C 1
ATOM 3403 O O . LYS A 1 410 ? -1.163 -19.605 8.437 1.00 89.81 410 LYS A O 1
ATOM 3408 N N . LYS A 1 411 ? -2.383 -21.387 7.835 1.00 88.06 411 LYS A N 1
ATOM 3409 C CA . LYS A 1 411 ? -1.266 -22.123 7.213 1.00 88.06 411 LYS A CA 1
ATOM 3410 C C . LYS A 1 411 ? -0.511 -21.273 6.187 1.00 88.06 411 LYS A C 1
ATOM 3412 O O . LYS A 1 411 ? 0.702 -21.365 6.062 1.00 88.06 411 LYS A O 1
ATOM 3417 N N . GLU A 1 412 ? -1.217 -20.425 5.456 1.00 87.38 412 GLU A N 1
ATOM 3418 C CA . GLU A 1 412 ? -0.626 -19.573 4.432 1.00 87.38 412 GLU A CA 1
ATOM 3419 C C . GLU A 1 412 ? 0.137 -18.373 5.014 1.00 87.38 412 GLU A C 1
ATOM 3421 O O . GLU A 1 412 ? 0.945 -17.790 4.302 1.00 87.38 412 GLU A O 1
ATOM 3426 N N . GLU A 1 413 ? -0.068 -18.007 6.285 1.00 90.69 413 GLU A N 1
ATOM 3427 C CA . GLU A 1 413 ? 0.672 -16.919 6.950 1.00 90.69 413 GLU A CA 1
ATOM 3428 C C . GLU A 1 413 ? 2.121 -17.298 7.267 1.00 90.69 413 GLU A C 1
ATOM 3430 O O . GLU A 1 413 ? 2.946 -16.423 7.505 1.00 90.69 413 GLU A O 1
ATOM 3435 N N . THR A 1 414 ? 2.458 -18.590 7.241 1.00 89.69 414 THR A N 1
ATOM 3436 C CA . THR A 1 414 ? 3.825 -19.074 7.483 1.00 89.69 414 THR A CA 1
ATOM 3437 C C . THR A 1 414 ? 4.654 -19.164 6.202 1.00 89.69 414 THR A C 1
ATOM 3439 O O . THR A 1 414 ? 5.759 -19.704 6.216 1.00 89.69 414 THR A O 1
ATOM 3442 N N . ARG A 1 415 ? 4.120 -18.707 5.064 1.00 87.50 415 ARG A N 1
ATOM 3443 C CA . ARG A 1 415 ? 4.800 -18.822 3.772 1.00 87.50 415 ARG A CA 1
ATOM 3444 C C . ARG A 1 415 ? 5.877 -17.747 3.607 1.00 87.50 415 ARG A C 1
ATOM 3446 O O . ARG A 1 415 ? 5.697 -16.596 4.001 1.00 87.50 415 ARG A O 1
ATOM 3453 N N . SER A 1 416 ? 6.972 -18.104 2.947 1.00 88.50 416 SER A N 1
ATOM 3454 C CA . SER A 1 416 ? 8.018 -17.149 2.573 1.00 88.50 416 SER A CA 1
ATOM 3455 C C . SER A 1 416 ? 7.589 -16.253 1.404 1.00 88.50 416 SER A C 1
ATOM 3457 O O . SER A 1 416 ? 6.634 -16.549 0.681 1.00 88.50 416 SER A O 1
ATOM 3459 N N . ARG A 1 417 ? 8.315 -15.148 1.216 1.00 87.19 417 ARG A N 1
ATOM 3460 C CA . ARG A 1 417 ? 8.087 -14.175 0.140 1.00 87.19 417 ARG A CA 1
ATOM 3461 C C . ARG A 1 417 ? 8.228 -14.812 -1.243 1.00 87.19 417 ARG A C 1
ATOM 3463 O O . ARG A 1 417 ? 9.219 -15.491 -1.501 1.00 87.19 417 ARG A O 1
ATOM 3470 N N . ILE A 1 418 ? 7.278 -14.537 -2.140 1.00 84.50 418 ILE A N 1
ATOM 3471 C CA . ILE A 1 418 ? 7.305 -15.025 -3.527 1.00 84.50 418 ILE A CA 1
ATOM 3472 C C . ILE A 1 418 ? 7.770 -13.919 -4.485 1.00 84.50 418 ILE A C 1
ATOM 3474 O O . ILE A 1 418 ? 8.545 -14.180 -5.406 1.00 84.50 418 ILE A O 1
ATOM 3478 N N . SER A 1 419 ? 7.334 -12.670 -4.288 1.00 78.31 419 SER A N 1
ATOM 3479 C CA . SER A 1 419 ? 7.773 -11.542 -5.119 1.00 78.31 419 SER A CA 1
ATOM 3480 C C . SER A 1 419 ? 9.283 -11.308 -5.010 1.00 78.31 419 SER A C 1
ATOM 3482 O O . SER A 1 419 ? 9.873 -11.389 -3.933 1.00 78.31 419 SER A O 1
ATOM 3484 N N . GLY A 1 420 ? 9.932 -11.000 -6.135 1.00 63.94 420 GLY A N 1
ATOM 3485 C CA . GLY A 1 420 ? 11.383 -10.788 -6.175 1.00 63.94 420 GLY A CA 1
ATOM 3486 C C . GLY A 1 420 ? 12.231 -12.060 -6.196 1.00 63.94 420 GLY A C 1
ATOM 3487 O O . GLY A 1 420 ? 13.441 -11.952 -6.392 1.00 63.94 420 GLY A O 1
ATOM 3488 N N . PHE A 1 421 ? 11.616 -13.241 -6.091 1.00 54.97 421 PHE A N 1
ATOM 3489 C CA . PHE A 1 421 ? 12.256 -14.530 -6.331 1.00 54.97 421 PHE A CA 1
ATOM 3490 C C . PHE A 1 421 ? 11.694 -15.151 -7.612 1.00 54.97 421 PHE A C 1
ATOM 3492 O O . PHE A 1 421 ? 10.752 -15.938 -7.583 1.00 54.97 421 PHE A O 1
ATOM 3499 N N . GLU A 1 422 ? 12.275 -14.817 -8.761 1.00 42.09 422 GLU A N 1
ATOM 3500 C CA . GLU A 1 422 ? 12.105 -15.678 -9.933 1.00 42.09 422 GLU A CA 1
ATOM 3501 C C . GLU A 1 422 ? 12.884 -16.970 -9.658 1.00 42.09 422 GLU A C 1
ATOM 3503 O O . GLU A 1 422 ? 14.083 -16.927 -9.352 1.00 42.09 422 GLU A O 1
ATOM 3508 N N . LYS A 1 423 ? 12.186 -18.116 -9.676 1.00 30.38 423 LYS A N 1
ATOM 3509 C CA . LYS A 1 423 ? 12.840 -19.429 -9.672 1.00 30.38 423 LYS A CA 1
ATOM 3510 C C . LYS A 1 423 ? 13.839 -19.436 -10.833 1.00 30.38 423 LYS A C 1
ATOM 3512 O O . LYS A 1 423 ? 13.462 -19.097 -11.950 1.00 30.38 423 LYS A O 1
ATOM 3517 N N . LYS A 1 424 ? 15.096 -19.749 -10.507 1.00 29.22 424 LYS A N 1
ATOM 3518 C CA . LYS A 1 424 ? 16.158 -20.004 -11.485 1.00 29.22 424 LYS A CA 1
ATOM 3519 C C . LYS A 1 424 ? 15.736 -21.060 -12.494 1.00 29.22 424 LYS A C 1
ATOM 3521 O O . LYS A 1 424 ? 15.029 -22.001 -12.063 1.00 29.22 424 LYS A O 1
#

InterPro domains:
  IPR002931 Transglutaminase-like [SM00460] (254-309)
  IPR018325 Rad4/PNGase transglutaminase-like fold [PF03835] (289-400)
  IPR029071 Ubiquitin-like domain superfamily [SSF54236] (1-71)
  IPR038765 Papain-like cysteine peptidase superfamily [SSF54001] (116-389)
  IPR050883 Peptide-N(4)-(N-acetyl-beta-glucosaminyl)asparagine amidase [PTHR12143] (184-421)

Foldseek 3Di:
DKKWKDADPDTGIDDADAQAAQVQACVVLCVVVVDPQLRIFIDDPNHTPDDRRGDPPDPDDGGGHHDDDDDDDPVNVVVSDPDQDPDPVNVVLVNPADQDDDPLSNVLVVVVSVVQVVQLVLQVLLPDLVLLVVLLVLDPQVCQCVDPLLVVLVPKDFQDDPDDPDRPRAALVRIDLSNSVSSLLSCLVCLQPPFAEEDAWDADPVPRATKDWPAWDQDDPVLSVQPFRTKTWIAGPPPRDIDIRGPGSHLSVCSVVRYYHQNSSQSVSQSNCVSNPWQKWWKDFPLPHIHIWTQRPVVLATWTDRSNQSDIRALLQCCQQAVDQTAFMWIHHLQFIDGLVLVNDLCVVSNVVCNCVPRVHDPVSVVVSRVSVNCVSCVPDDVVVVVSVVSSVVVSVVVSVVSPDDDDHDPCSNHYDDRNDDPD

Solvent-accessible surface area (backbone atoms only — not comparable to full-atom values): 23841 Å² total; per-residue (Å²): 89,66,34,27,47,33,45,90,94,47,74,46,74,49,54,14,42,75,84,25,56,43,70,51,28,53,50,60,65,60,64,52,71,88,53,63,55,52,60,33,33,42,30,43,91,90,42,72,74,42,58,95,68,11,48,78,77,54,85,69,64,43,62,65,37,53,65,88,86,87,90,78,57,70,69,64,62,60,68,74,52,83,93,71,85,75,49,75,65,57,56,60,67,59,71,82,60,89,59,76,90,50,70,67,34,34,55,38,50,51,54,50,50,54,51,52,56,54,49,47,53,55,44,55,59,44,72,39,67,73,54,29,56,54,46,61,73,69,50,63,60,75,59,34,70,67,28,68,62,12,63,67,24,78,79,39,42,73,63,77,78,91,78,63,95,62,82,72,83,69,45,44,82,41,24,44,80,37,20,40,51,11,41,54,52,29,50,32,48,43,37,49,77,72,60,43,40,80,64,61,90,49,59,29,95,85,75,63,38,57,46,44,80,75,51,73,48,85,51,49,74,71,34,47,76,35,50,4,76,51,18,39,29,29,33,20,76,77,84,60,52,75,47,79,48,63,53,52,64,34,50,75,59,43,73,70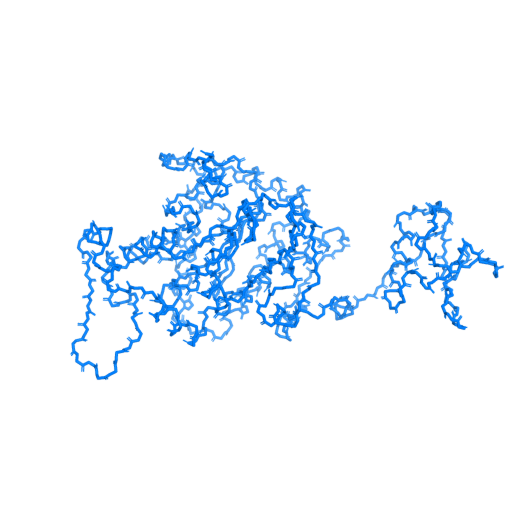,67,28,59,31,49,50,62,44,44,24,50,42,50,38,34,50,44,32,42,28,65,44,59,46,23,47,29,42,35,75,78,80,46,41,27,29,32,38,58,37,81,89,78,55,40,77,35,41,34,33,45,68,67,63,44,66,70,46,48,42,28,47,39,64,17,59,60,47,83,61,52,55,27,39,32,32,36,82,59,42,54,43,82,50,38,59,70,37,42,84,53,57,71,63,21,51,52,47,37,38,75,76,42,56,56,55,66,69,58,53,52,50,50,39,50,56,52,26,54,61,53,44,70,85,55,58,68,70,58,52,51,51,51,52,54,46,52,53,41,51,51,51,52,41,62,60,43,75,51,84,70,87,79,57,80,75,19,60,43,65,80,58,64,84,57,79,81,128

Sequence (424 aa):
MEFSVKYKERKIPFVLKPETSVLELKKILFSYSNIPHQLQILVSNEQPLSNEMGICDIEFTKDKLLHLTIDSNVDEVLSKFPEGEVTNYQKKMMVDIDLGNNFENRISAIKMMRRIYGYLYRVGQYQEQRLHELIQKTIPIADLVNSEMFLESEKAQIYLDSTEQAKPLLRCDQFNKAGRWGFLLSLMHWFKTKFFKWFGKIECPKCNAPMERQGYTAAFEEDLKYGAPRVEQFCCTSCKHLLRFPRYNSVERLLQSRIGRCGEWANVFAGMTTAFGYDTRLVLDLTDHVWVEVFNESTQKWIHFDPCEDISDKPLTYEVGWGKKLTYIIAFGPLEVVDVTPRYTQALEQVYNRRFEEYQLEENWFSSLLHKINSKLQEKVDPQILELVGKRNKSEQNEFELKITKRDLKKEETRSRISGFEKK

Secondary structure (DSSP, 8-state):
-EEEEEETTEEEEEE--TT--HHHHHHHHHH-TTS-GGG-EEEETTEESS-TT-GGG----TTS-----S---HHHHHTTS--S---HHHHHHHTT----S-HHHHHHHHHHHHHHHHHHHHHHHTT-HHHHHHHHHHS-HHHHHTSHHHHTSTT--B---S--SS-PPP-GGGB-HHHHHHHHHHHHHHIIIII-EE--S-B-TTT--BEEEEEEEPPPHHHHHTT---EEEEEETTT--EEEEE----HHHHHHH-EE-HHHHHHHHHHHHHHTT--EEEEEETTTEEEEEEEETTTTEEEEEETTTTEES-GGGTTTTS------EEEE-SS-EEE-GGGS-S-HHHHHHHHHHHH---HHHHHHHHHHHHHHHHTTS-HHHHHHHHHHHHHHHHHHHHTTSPPPPPGGGGPPP-TT----

Mean predicted aligned error: 13.08 Å

Organism: NCBI:txid1746091

Radius of gyration: 25.89 Å; Cα contacts (8 Å, |Δi|>4): 647; chains: 1; bounding box: 77×62×50 Å